Protein AF-A0A962R7F0-F1 (afdb_monomer_lite)

Foldseek 3Di:
DVVLVQLVQCVVDPDNWRKDWLVVVCQFQVNVLPDSQRSLVVVLVVLVVCVVVVHDNQWDAPDSRTIITGPDGNVPDADVVHPVVSVVVRVVGGNPPCPDPLQLLLLLLVLLLCLVVLVLVSSLVSLVVSLVSDPDPLSNVLSVLSNQSSCVSVVNPRPPPDDDDDQDPVLPPLLVVLLVLLVVLQPDDLVCLVVSLSVLSVSLVSCVVNVVLLSLLSSLLSNLVSCVSVVNLVSSLSSLVSSLSSCSVVSVLLSNLSSLLSNLLSCLVCVVPDVPDDLVSSLVSLVSSVSSCVSPVPPLQALSSLLSSLLSCVVVVVLVSSVVSLVVSVVSVVVYPQLQRLLSSLQSVLLSLQSVCCVVPVFDDPVSLVSSLVSLVSSQVSCVVVVHDCPVSVVCNVCSVVRHNPRND

Sequence (409 aa):
MFYLVLGLRLLDDAQDQALIIPAELSRYKHWEAAKLTSIGKVVSRHINKQQCDGLPIIVSSRQKTNGWVLTLDREQIEFLPGLKEARDKLDALMLPVFDVNLDWLNMAVRALILLHQGYTEEAHEMACLGYSRSGSALERDVSKLLIHRAAARATVSPCVDSFDVEVQHDAISPSLAIRLASLQAFSEPYEYAESELTKLKKLHHVLFATSDIAGLGVVFNTMSVLAKRSGTPDEGARFATRAIVYSLISGDLPTLQAAIFNLGHSLTLMSDEVMAYPPEKILDLFEMDRAISSGLGIGNDSAQAEIVAANYSMKLGLISRAWEYLDRAMPILEKSASDFDNGGFFRVRAKVRCKEVLMNSGKLDSVTIKQAKNDMRKAQKCFMAGGHGVSNVQKELSLLENGKAPFLK

Structure (mmCIF, N/CA/C/O backbone):
data_AF-A0A962R7F0-F1
#
_entry.id   AF-A0A962R7F0-F1
#
loop_
_atom_site.group_PDB
_atom_site.id
_atom_site.type_symbol
_atom_site.label_atom_id
_atom_site.label_alt_id
_atom_site.label_comp_id
_atom_site.label_asym_id
_atom_site.label_entity_id
_atom_site.label_seq_id
_atom_site.pdbx_PDB_ins_code
_atom_site.Cartn_x
_atom_site.Cartn_y
_atom_site.Cartn_z
_atom_site.occupancy
_atom_site.B_iso_or_equiv
_atom_site.auth_seq_id
_atom_site.auth_comp_id
_atom_site.auth_asym_id
_atom_site.auth_atom_id
_atom_site.pdbx_PDB_model_num
ATOM 1 N N . MET A 1 1 ? 10.750 19.143 -23.045 1.00 86.19 1 MET A N 1
ATOM 2 C CA . MET A 1 1 ? 9.731 18.488 -22.195 1.00 86.19 1 MET A CA 1
ATOM 3 C C . MET A 1 1 ? 8.657 19.466 -21.730 1.00 86.19 1 MET A C 1
ATOM 5 O O . MET A 1 1 ? 7.530 19.244 -22.111 1.00 86.19 1 MET A O 1
ATOM 9 N N . PHE A 1 2 ? 8.949 20.540 -20.979 1.00 90.50 2 PHE A N 1
ATOM 10 C CA . PHE A 1 2 ? 7.907 21.502 -20.550 1.00 90.50 2 PHE A CA 1
ATOM 11 C C . PHE A 1 2 ? 7.010 21.988 -21.710 1.00 90.50 2 PHE A C 1
ATOM 13 O O . PHE A 1 2 ? 5.802 21.784 -21.671 1.00 90.50 2 PHE A O 1
ATOM 20 N N . TYR A 1 3 ? 7.610 22.500 -22.790 1.00 90.44 3 TYR A N 1
ATOM 21 C CA . TYR A 1 3 ? 6.879 22.902 -24.003 1.00 90.44 3 TYR A CA 1
ATOM 22 C C . TYR A 1 3 ? 6.213 21.745 -24.754 1.00 90.44 3 TYR A C 1
ATOM 24 O O . TYR A 1 3 ? 5.173 21.938 -25.367 1.00 90.44 3 TYR A O 1
ATOM 32 N N . LEU A 1 4 ? 6.793 20.542 -24.681 1.00 89.38 4 LEU A N 1
ATOM 33 C CA . LEU A 1 4 ? 6.215 19.336 -25.280 1.00 89.38 4 LEU A CA 1
ATOM 34 C C . LEU A 1 4 ? 4.881 19.001 -24.602 1.00 89.38 4 LEU A C 1
ATOM 36 O O . LEU A 1 4 ? 3.902 18.735 -25.286 1.00 89.38 4 LEU A O 1
ATOM 40 N N . VAL A 1 5 ? 4.836 19.086 -23.267 1.00 89.44 5 VAL A N 1
ATOM 41 C CA . VAL A 1 5 ? 3.615 18.848 -22.489 1.00 89.44 5 VAL A CA 1
ATOM 42 C C . VAL A 1 5 ? 2.581 19.931 -22.788 1.00 89.44 5 VAL A C 1
ATOM 44 O O . VAL A 1 5 ? 1.434 19.603 -23.060 1.00 89.44 5 VAL A O 1
ATOM 47 N N . LEU A 1 6 ? 2.991 21.207 -22.787 1.00 89.38 6 LEU A N 1
ATOM 48 C CA . LEU A 1 6 ? 2.109 22.334 -23.111 1.00 89.38 6 LEU A CA 1
ATOM 49 C C . LEU A 1 6 ? 1.470 22.179 -24.492 1.00 89.38 6 LEU A C 1
ATOM 51 O O . LEU A 1 6 ? 0.253 22.295 -24.609 1.00 89.38 6 LEU A O 1
ATOM 55 N N . GLY A 1 7 ? 2.272 21.894 -25.520 1.00 89.12 7 GLY A N 1
ATOM 56 C CA . GLY A 1 7 ? 1.761 21.781 -26.882 1.00 89.12 7 GLY A CA 1
ATOM 57 C C . GLY A 1 7 ? 0.810 20.598 -27.043 1.00 89.12 7 GLY A C 1
ATOM 58 O O . GLY A 1 7 ? -0.251 20.749 -27.637 1.00 89.12 7 GLY A O 1
ATOM 59 N N . LEU A 1 8 ? 1.151 19.438 -26.467 1.00 89.38 8 LEU A N 1
ATOM 60 C CA . LEU A 1 8 ? 0.286 18.259 -26.531 1.00 89.38 8 LEU A CA 1
ATOM 61 C C . LEU A 1 8 ? -1.024 18.493 -25.775 1.00 89.38 8 LEU A C 1
ATOM 63 O O . LEU A 1 8 ? -2.085 18.143 -26.280 1.00 89.38 8 LEU A O 1
ATOM 67 N N . ARG A 1 9 ? -0.979 19.176 -24.624 1.00 86.44 9 ARG A N 1
ATOM 68 C CA . ARG A 1 9 ? -2.186 19.527 -23.869 1.00 86.44 9 ARG A CA 1
ATOM 69 C C . ARG A 1 9 ? -3.102 20.469 -24.651 1.00 86.44 9 ARG A C 1
ATOM 71 O O . ARG A 1 9 ? -4.307 20.270 -24.606 1.00 86.44 9 ARG A O 1
ATOM 78 N N . LEU A 1 10 ? -2.557 21.451 -25.377 1.00 86.38 10 LEU A N 1
ATOM 79 C CA . LEU A 1 10 ? -3.366 22.357 -26.203 1.00 86.38 10 LEU A CA 1
ATOM 80 C C . LEU A 1 10 ? -4.060 21.636 -27.367 1.00 86.38 10 LEU A C 1
ATOM 82 O O . LEU A 1 10 ? -5.167 22.016 -27.743 1.00 86.38 10 LEU A O 1
ATOM 86 N N . LEU A 1 11 ? -3.423 20.603 -27.926 1.00 85.88 11 LEU A N 1
ATOM 87 C CA . LEU A 1 11 ? -4.025 19.773 -28.970 1.00 85.88 11 LEU A CA 1
ATOM 88 C C . LEU A 1 11 ? -5.058 18.774 -28.423 1.00 85.88 11 LEU A C 1
ATOM 90 O O . LEU A 1 11 ? -6.023 18.475 -29.120 1.00 85.88 11 LEU A O 1
ATOM 94 N N . ASP A 1 12 ? -4.853 18.257 -27.207 1.00 83.25 12 ASP A N 1
ATOM 95 C CA . ASP A 1 12 ? -5.721 17.247 -26.584 1.00 83.25 12 ASP A CA 1
ATOM 96 C C . ASP A 1 12 ? -6.963 17.841 -25.906 1.00 83.25 12 ASP A C 1
ATOM 98 O O . ASP A 1 12 ? -8.008 17.193 -25.848 1.00 83.25 12 ASP A O 1
ATOM 102 N N . ASP A 1 13 ? -6.858 19.048 -25.349 1.00 75.44 13 ASP A N 1
ATOM 103 C CA . ASP A 1 13 ? -7.966 19.693 -24.650 1.00 75.44 13 ASP A CA 1
ATOM 104 C C . A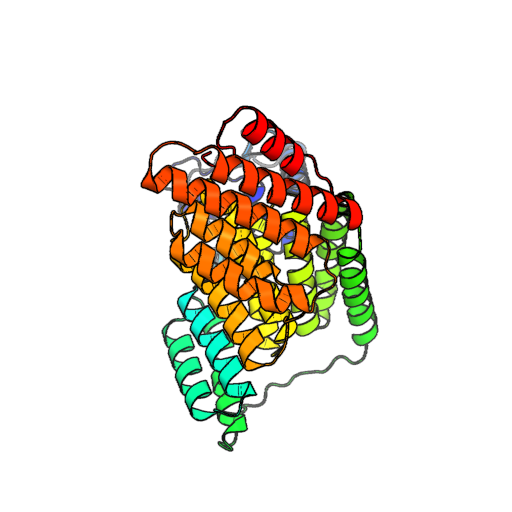SP A 1 13 ? -8.796 20.518 -25.632 1.00 75.44 13 ASP A C 1
ATOM 106 O O . ASP A 1 13 ? -8.245 21.341 -26.355 1.00 75.44 13 ASP A O 1
ATOM 110 N N . ALA A 1 14 ? -10.123 20.345 -25.644 1.00 61.50 14 ALA A N 1
ATOM 111 C CA . ALA A 1 14 ? -11.019 21.048 -26.570 1.00 61.50 14 ALA A CA 1
ATOM 112 C C . ALA A 1 14 ? -11.093 22.566 -26.314 1.00 61.50 14 ALA A C 1
ATOM 114 O O . ALA A 1 14 ? -11.595 23.306 -27.159 1.00 61.50 14 ALA A O 1
ATOM 115 N N . GLN A 1 15 ? -10.540 23.046 -25.198 1.00 64.06 15 GLN A N 1
ATOM 116 C CA . GLN A 1 15 ? -10.462 24.463 -24.851 1.00 64.06 15 GLN A CA 1
ATOM 117 C C . GLN A 1 15 ? -9.187 25.121 -25.400 1.00 64.06 15 GLN A C 1
ATOM 119 O O . GLN A 1 15 ? -8.100 24.557 -25.298 1.00 64.06 15 GLN A O 1
ATOM 124 N N . ASP A 1 16 ? -9.305 26.356 -25.895 1.00 60.59 16 ASP A N 1
ATOM 125 C CA . ASP A 1 16 ? -8.197 27.138 -26.482 1.00 60.59 16 ASP A CA 1
ATOM 126 C C . ASP A 1 16 ? -7.128 27.582 -25.460 1.00 60.59 16 ASP A C 1
ATOM 128 O O . ASP A 1 16 ? -6.167 28.263 -25.802 1.00 60.59 16 ASP A O 1
ATOM 132 N N . GLN A 1 17 ? -7.274 27.211 -24.183 1.00 66.06 17 GLN A N 1
ATOM 133 C CA . GLN A 1 17 ? -6.351 27.572 -23.104 1.00 66.06 17 GLN A CA 1
ATOM 134 C C . GLN A 1 17 ? -6.078 26.387 -22.177 1.00 66.06 17 GLN A C 1
ATOM 136 O O . GLN A 1 17 ? -6.478 26.366 -21.011 1.00 66.06 17 GLN A O 1
ATOM 141 N N . ALA A 1 18 ? -5.361 25.394 -22.699 1.00 77.44 18 ALA A N 1
ATOM 142 C CA . ALA A 1 18 ? -4.886 24.262 -21.915 1.00 77.44 18 ALA A CA 1
ATOM 143 C C . ALA A 1 18 ? -3.921 24.715 -20.802 1.00 77.44 18 ALA A C 1
ATOM 145 O O . ALA A 1 18 ? -2.805 25.177 -21.058 1.00 77.44 18 ALA A O 1
ATOM 146 N N . LEU A 1 19 ? -4.364 24.576 -19.550 1.00 86.31 19 LEU A N 1
ATOM 147 C CA . LEU A 1 19 ? -3.599 24.933 -18.359 1.00 86.31 19 LEU A CA 1
ATOM 148 C C . LEU A 1 19 ? -2.741 23.760 -17.891 1.00 86.31 19 LEU A C 1
ATOM 150 O O . LEU A 1 19 ? -3.268 22.682 -17.638 1.00 86.31 19 LEU A O 1
ATOM 154 N N . ILE A 1 20 ? -1.451 24.015 -17.670 1.00 87.00 20 ILE A N 1
ATOM 155 C CA . ILE A 1 20 ? -0.539 23.067 -17.023 1.00 87.00 20 ILE A CA 1
ATOM 156 C C . ILE A 1 20 ? -0.095 23.585 -15.663 1.00 87.00 20 ILE A C 1
ATOM 158 O O . ILE A 1 20 ? 0.331 24.733 -15.524 1.00 87.00 20 ILE A O 1
ATOM 162 N N . ILE A 1 21 ? -0.134 22.711 -14.658 1.00 88.19 21 ILE A N 1
ATOM 163 C CA . ILE A 1 21 ? 0.304 22.993 -13.283 1.00 88.19 21 ILE A CA 1
ATOM 164 C C . ILE A 1 21 ? 1.534 22.150 -12.895 1.00 88.19 21 ILE A C 1
ATOM 166 O O . ILE A 1 21 ? 1.796 21.116 -13.515 1.00 88.19 21 ILE A O 1
ATOM 170 N N . PRO A 1 22 ? 2.302 22.526 -11.847 1.00 84.88 22 PRO A N 1
ATOM 171 C CA . PRO A 1 22 ? 3.479 21.766 -11.414 1.00 84.88 22 PRO A CA 1
ATOM 172 C C . PRO A 1 22 ? 3.216 20.272 -11.165 1.00 84.88 22 PRO A C 1
ATOM 174 O O . PRO A 1 22 ? 4.088 19.451 -11.436 1.00 84.88 22 PRO A O 1
ATOM 177 N N . ALA A 1 23 ? 2.021 19.920 -10.678 1.00 76.38 23 ALA A N 1
ATOM 178 C CA . ALA A 1 23 ? 1.617 18.539 -10.397 1.00 76.38 23 ALA A CA 1
ATOM 179 C C . ALA A 1 23 ? 1.454 17.668 -11.656 1.00 76.38 23 ALA A C 1
ATOM 181 O O . ALA A 1 23 ? 1.500 16.443 -11.578 1.00 76.38 23 ALA A O 1
ATOM 182 N N . GLU A 1 24 ? 1.258 18.276 -12.825 1.00 80.44 24 GLU A N 1
ATOM 183 C CA . GLU A 1 24 ? 1.260 17.544 -14.091 1.00 80.44 24 GLU A CA 1
ATOM 184 C C . GLU A 1 24 ? 2.690 17.293 -14.562 1.00 80.44 24 GLU A C 1
ATOM 186 O O . GLU A 1 24 ? 3.017 16.194 -15.000 1.00 80.44 24 GLU A O 1
ATOM 191 N N . LEU A 1 25 ? 3.571 18.283 -14.402 1.00 85.50 25 LEU A N 1
ATOM 192 C CA . LEU A 1 25 ? 4.982 18.153 -14.754 1.00 85.50 25 LEU A CA 1
ATOM 193 C C . LEU A 1 25 ? 5.723 17.159 -13.850 1.00 85.50 25 LEU A C 1
ATOM 195 O O . LEU A 1 25 ? 6.617 16.464 -14.322 1.00 85.50 25 LEU A O 1
ATOM 199 N N . SER A 1 26 ? 5.340 17.021 -12.580 1.00 79.69 26 SER A N 1
ATOM 200 C CA . SER A 1 26 ? 5.946 16.023 -11.684 1.00 79.69 26 SER A CA 1
ATOM 201 C C . SER A 1 26 ? 5.722 14.574 -12.135 1.00 79.69 26 SER A C 1
ATOM 203 O O . SER A 1 26 ? 6.396 13.672 -11.645 1.00 79.69 26 SER A O 1
ATOM 205 N N . ARG A 1 27 ? 4.822 14.335 -13.099 1.00 75.38 27 ARG A N 1
ATOM 206 C CA . ARG A 1 27 ? 4.568 13.012 -13.685 1.00 75.38 27 ARG A CA 1
ATOM 207 C C . ARG A 1 27 ? 5.626 12.572 -14.694 1.00 75.38 27 ARG A C 1
ATOM 209 O O . ARG A 1 27 ? 5.487 11.486 -15.234 1.00 75.38 27 ARG A O 1
ATOM 216 N N . TYR A 1 28 ? 6.663 13.361 -14.970 1.00 82.38 28 TYR A N 1
ATOM 217 C CA . TYR A 1 28 ? 7.705 13.007 -15.940 1.00 82.38 28 TYR A CA 1
ATOM 218 C C . TYR A 1 28 ? 9.047 12.727 -15.256 1.00 82.38 28 TYR A C 1
ATOM 220 O O . TYR A 1 28 ? 9.409 13.404 -14.295 1.00 82.38 28 TYR A O 1
ATOM 228 N N . LYS A 1 29 ? 9.824 11.774 -15.793 1.00 76.50 29 LYS A N 1
ATOM 229 C CA . LYS A 1 29 ? 11.126 11.297 -15.274 1.00 76.50 29 LYS A CA 1
ATOM 230 C C . LYS A 1 29 ? 12.081 12.428 -14.882 1.00 76.50 29 LYS A C 1
ATOM 232 O O . LYS A 1 29 ? 12.735 12.358 -13.852 1.00 76.50 29 LYS A O 1
ATOM 237 N N . HIS A 1 30 ? 12.120 13.502 -15.667 1.00 82.12 30 HIS A N 1
ATOM 238 C CA . HIS A 1 30 ? 12.985 14.663 -15.415 1.00 82.12 30 HIS A CA 1
ATOM 239 C C . HIS A 1 30 ? 12.610 15.476 -14.165 1.00 82.12 30 HIS A C 1
ATOM 241 O O . HIS A 1 30 ? 13.443 16.219 -13.652 1.00 82.12 30 HIS A O 1
ATOM 247 N N . TRP A 1 31 ? 11.364 15.384 -13.702 1.00 81.69 31 TRP A N 1
ATOM 248 C CA . TRP A 1 31 ? 10.849 16.132 -12.554 1.00 81.69 31 TRP A CA 1
ATOM 249 C C . TRP A 1 31 ? 10.556 15.243 -11.343 1.00 81.69 31 TRP A C 1
ATOM 251 O O . TRP A 1 31 ? 10.124 15.759 -10.317 1.00 81.69 31 TRP A O 1
ATOM 261 N N . GLU A 1 32 ? 10.804 13.936 -11.441 1.00 72.50 32 GLU A N 1
ATOM 262 C CA . GLU A 1 32 ? 10.435 12.937 -10.433 1.00 72.50 32 GLU A CA 1
ATOM 263 C C . GLU A 1 32 ? 10.921 13.288 -9.017 1.00 72.50 32 GLU A C 1
ATOM 265 O O . GLU A 1 32 ? 10.175 13.176 -8.047 1.00 72.50 32 GLU A O 1
ATOM 270 N N . ALA A 1 33 ? 12.162 13.761 -8.894 1.00 68.88 33 ALA A N 1
ATOM 271 C CA . ALA A 1 33 ? 12.765 14.112 -7.609 1.00 68.88 33 ALA A CA 1
ATOM 272 C C . ALA A 1 33 ? 12.474 15.561 -7.158 1.00 68.88 33 ALA A C 1
ATOM 274 O O . ALA A 1 33 ? 12.927 15.989 -6.092 1.00 68.88 33 ALA A O 1
ATOM 275 N N . ALA A 1 34 ? 11.759 16.356 -7.960 1.00 77.19 34 ALA A N 1
ATOM 276 C CA . ALA A 1 34 ? 11.546 17.773 -7.691 1.00 77.19 34 ALA A CA 1
ATOM 277 C C . ALA A 1 34 ? 10.278 18.014 -6.857 1.00 77.19 34 ALA A C 1
ATOM 279 O O . ALA A 1 34 ? 9.189 17.553 -7.187 1.00 77.19 34 ALA A O 1
ATOM 280 N N . LYS A 1 35 ? 10.388 18.830 -5.798 1.00 75.81 35 LYS A N 1
ATOM 281 C CA . LYS A 1 35 ? 9.206 19.362 -5.095 1.00 75.81 35 LYS A CA 1
ATOM 282 C C . LYS A 1 35 ? 8.369 20.211 -6.060 1.00 75.81 35 LYS A C 1
ATOM 284 O O . LYS A 1 35 ? 8.938 20.965 -6.850 1.00 75.81 35 LYS A O 1
ATOM 289 N N . LEU A 1 36 ? 7.038 20.184 -5.936 1.00 78.19 36 LEU A N 1
ATOM 290 C CA . LEU A 1 36 ? 6.128 20.964 -6.796 1.00 78.19 36 LEU A CA 1
ATOM 291 C C . LEU A 1 36 ? 6.488 22.459 -6.840 1.00 78.19 36 LEU A C 1
ATOM 293 O O . LEU A 1 36 ? 6.514 23.079 -7.902 1.00 78.19 36 LEU A O 1
ATOM 297 N N . THR A 1 37 ? 6.856 23.031 -5.691 1.00 79.12 37 THR A N 1
ATOM 298 C CA . THR A 1 37 ? 7.296 24.430 -5.582 1.00 79.12 37 THR A CA 1
ATOM 299 C C . THR A 1 37 ? 8.611 24.700 -6.318 1.00 79.12 37 THR A C 1
ATOM 301 O O . THR A 1 37 ? 8.806 25.790 -6.859 1.00 79.12 37 THR A O 1
ATOM 304 N N . SER A 1 38 ? 9.512 23.718 -6.374 1.00 86.81 38 SER A N 1
ATOM 305 C CA . SER A 1 38 ? 10.763 23.801 -7.129 1.00 86.81 38 SER A CA 1
ATOM 306 C C . SER A 1 38 ? 10.513 23.743 -8.631 1.00 86.81 38 SER A C 1
ATOM 308 O O . SER A 1 38 ? 11.073 24.569 -9.349 1.00 86.81 38 SER A O 1
ATOM 310 N N . ILE A 1 39 ? 9.636 22.844 -9.097 1.00 87.88 39 ILE A N 1
ATOM 311 C CA . ILE A 1 39 ? 9.215 22.779 -10.508 1.00 87.88 39 ILE A CA 1
ATOM 312 C C . ILE A 1 39 ? 8.680 24.148 -10.941 1.00 87.88 39 ILE A C 1
ATOM 314 O O . ILE A 1 39 ? 9.173 24.724 -11.911 1.00 87.88 39 ILE A O 1
ATOM 318 N N . GLY A 1 40 ? 7.762 24.715 -10.148 1.00 90.06 40 GLY A N 1
ATOM 319 C CA . GLY A 1 40 ? 7.220 26.056 -10.357 1.00 90.06 40 GLY A CA 1
ATOM 320 C C . GLY A 1 40 ? 8.300 27.115 -10.557 1.00 90.06 40 GLY A C 1
ATOM 321 O O . GLY A 1 40 ? 8.305 27.816 -11.565 1.00 90.06 40 GLY A O 1
ATOM 322 N N . LYS A 1 41 ? 9.267 27.190 -9.635 1.00 90.88 41 LYS A N 1
ATOM 323 C CA . LYS A 1 41 ? 10.377 28.155 -9.701 1.00 90.88 41 LYS A CA 1
ATOM 324 C C . LYS A 1 41 ? 11.272 27.959 -10.923 1.00 90.88 41 LYS A C 1
ATOM 326 O O . LYS A 1 41 ? 11.715 28.953 -11.496 1.00 90.88 41 LYS A O 1
ATOM 331 N N . VAL A 1 42 ? 11.578 26.717 -11.301 1.00 92.69 42 VAL A N 1
ATOM 332 C CA . VAL A 1 42 ? 12.433 26.436 -12.466 1.00 92.69 42 VAL A CA 1
ATOM 333 C C . VAL A 1 42 ? 11.747 26.901 -13.747 1.00 92.69 42 VAL A C 1
ATOM 335 O O . VAL A 1 42 ? 12.370 27.612 -14.535 1.00 92.69 42 VAL A O 1
ATOM 338 N N . VAL A 1 43 ? 10.459 26.587 -13.912 1.00 91.69 43 VAL A N 1
ATOM 339 C CA . VAL A 1 43 ? 9.672 27.029 -15.071 1.00 91.69 43 VAL A CA 1
ATOM 340 C C . VAL A 1 43 ? 9.593 28.558 -15.128 1.00 91.69 43 VAL A C 1
ATOM 342 O O . VAL A 1 43 ? 9.912 29.136 -16.164 1.00 91.69 43 VAL A O 1
ATOM 345 N N . SER A 1 44 ? 9.287 29.241 -14.016 1.00 90.44 44 SER A N 1
ATOM 346 C CA . SER A 1 44 ? 9.246 30.714 -13.990 1.00 90.44 44 SER A CA 1
ATOM 347 C C . SER A 1 44 ? 10.573 31.354 -14.379 1.00 90.44 44 SER A C 1
ATOM 349 O O . SER A 1 44 ? 10.594 32.331 -15.120 1.00 90.44 44 SER A O 1
ATOM 351 N N . ARG A 1 45 ? 11.697 30.833 -13.864 1.00 90.94 45 ARG A N 1
ATOM 352 C CA . ARG A 1 45 ? 13.028 31.358 -14.206 1.00 90.94 45 ARG A CA 1
ATOM 353 C C . ARG A 1 45 ? 13.324 31.173 -15.685 1.00 90.94 45 ARG A C 1
ATOM 355 O O . ARG A 1 45 ? 13.914 32.060 -16.286 1.00 90.94 45 ARG A O 1
ATOM 362 N N . HIS A 1 46 ? 12.922 30.039 -16.252 1.00 89.69 46 HIS A N 1
ATOM 363 C CA . HIS A 1 46 ? 13.105 29.767 -17.667 1.00 89.69 46 HIS A CA 1
ATOM 364 C C . HIS A 1 46 ? 12.292 30.732 -18.544 1.00 89.69 46 HIS A C 1
ATOM 366 O O . HIS A 1 46 ? 12.864 31.332 -19.448 1.00 89.69 46 HIS A O 1
ATOM 372 N N . ILE A 1 47 ? 11.012 30.958 -18.223 1.00 89.88 47 ILE A N 1
ATOM 373 C CA . ILE A 1 47 ? 10.151 31.924 -18.932 1.00 89.88 47 ILE A CA 1
ATOM 374 C C . ILE A 1 47 ? 10.723 33.346 -18.821 1.00 89.88 47 ILE A C 1
ATOM 376 O O . ILE A 1 47 ? 10.898 34.022 -19.830 1.00 89.88 47 ILE A O 1
ATOM 380 N N . ASN A 1 48 ? 11.093 33.785 -17.614 1.00 88.81 48 ASN A N 1
ATOM 381 C CA . ASN A 1 48 ? 11.690 35.109 -17.410 1.00 88.81 48 ASN A CA 1
ATOM 382 C C . ASN A 1 48 ? 13.010 35.269 -18.172 1.00 88.81 48 ASN A C 1
ATOM 384 O O . ASN A 1 48 ? 13.294 36.339 -18.694 1.00 88.81 48 ASN A O 1
ATOM 388 N N . LYS A 1 49 ? 13.825 34.210 -18.244 1.00 90.06 49 LYS A N 1
ATOM 389 C CA . LYS A 1 49 ? 15.068 34.237 -19.014 1.00 90.06 49 LYS A CA 1
ATOM 390 C C . LYS A 1 49 ? 14.785 34.448 -20.502 1.00 90.06 49 LYS A C 1
ATOM 392 O O . LYS A 1 49 ? 15.418 35.304 -21.099 1.00 90.06 49 LYS A O 1
ATOM 397 N N . GLN A 1 50 ? 13.804 33.746 -21.075 1.00 86.31 50 GLN A N 1
ATOM 398 C CA . GLN A 1 50 ? 13.411 33.966 -22.472 1.00 86.31 50 GLN A CA 1
ATOM 399 C C . GLN A 1 50 ? 12.969 35.412 -22.732 1.00 86.31 50 GLN A C 1
ATOM 401 O O . GLN A 1 50 ? 13.339 35.980 -23.754 1.00 86.31 50 GLN A O 1
ATOM 406 N N . GLN A 1 51 ? 12.245 36.020 -21.786 1.00 86.00 51 GLN A N 1
ATOM 407 C CA . GLN A 1 51 ? 11.864 37.434 -21.857 1.00 86.00 51 GLN A CA 1
ATOM 408 C C . GLN A 1 51 ? 13.086 38.359 -21.863 1.00 86.00 51 GLN A C 1
ATOM 410 O O . GLN A 1 51 ? 13.165 39.267 -22.685 1.00 86.00 51 GLN A O 1
ATOM 415 N N . CYS A 1 52 ? 14.049 38.126 -20.965 1.00 88.12 52 CYS A N 1
ATOM 416 C CA . CYS A 1 52 ? 15.287 38.906 -20.906 1.00 88.12 52 CYS A CA 1
ATOM 417 C C . CYS A 1 52 ? 16.157 38.732 -22.158 1.00 88.12 52 CYS A C 1
ATOM 419 O O . CYS A 1 52 ? 16.797 39.689 -22.583 1.00 88.12 52 CYS A O 1
ATOM 421 N N . ASP A 1 53 ? 16.149 37.538 -22.750 1.00 89.44 53 ASP A N 1
ATOM 422 C CA . ASP A 1 53 ? 16.900 37.206 -23.963 1.00 89.44 53 ASP A CA 1
ATOM 423 C C . ASP A 1 53 ? 16.206 37.731 -25.246 1.00 89.44 53 ASP A C 1
ATOM 425 O O . ASP A 1 53 ? 16.702 37.513 -26.350 1.00 89.44 53 ASP A O 1
ATOM 429 N N . GLY A 1 54 ? 15.062 38.424 -25.124 1.00 84.94 54 GLY A N 1
ATOM 430 C CA . GLY A 1 54 ? 14.324 39.011 -26.249 1.00 84.94 54 GLY A CA 1
ATOM 431 C C . GLY A 1 54 ? 13.596 37.990 -27.129 1.00 84.94 54 GLY A C 1
ATOM 432 O O . GLY A 1 54 ? 13.227 38.303 -28.260 1.00 84.94 54 GLY A O 1
ATOM 433 N N . LEU A 1 55 ? 13.400 36.765 -26.634 1.00 82.38 55 LEU A N 1
ATOM 434 C CA . LEU A 1 55 ? 12.701 35.714 -27.366 1.00 82.38 55 LEU A CA 1
ATOM 435 C C . LEU A 1 55 ? 11.177 35.929 -27.320 1.00 82.38 55 LEU A C 1
ATOM 437 O O . LEU A 1 55 ? 10.660 36.457 -26.330 1.00 82.38 55 LEU A O 1
ATOM 441 N N . PRO A 1 56 ? 10.432 35.487 -28.353 1.00 79.81 56 PRO A N 1
ATOM 442 C CA . PRO A 1 56 ? 8.976 35.563 -28.361 1.00 79.81 56 PRO A CA 1
ATOM 443 C C . PRO A 1 56 ? 8.367 34.874 -27.135 1.00 79.81 56 PRO A C 1
ATOM 445 O O . PRO A 1 56 ? 8.642 33.705 -26.853 1.00 79.81 56 PRO A O 1
ATOM 448 N N . ILE A 1 57 ? 7.517 35.598 -26.406 1.00 82.25 57 ILE A N 1
ATOM 449 C CA . ILE A 1 57 ? 6.826 35.072 -25.228 1.00 82.25 57 ILE A CA 1
ATOM 450 C C . ILE A 1 57 ? 5.644 34.242 -25.710 1.00 82.25 57 ILE A C 1
ATOM 452 O O . ILE A 1 57 ? 4.582 34.776 -26.008 1.00 82.25 57 ILE A O 1
ATOM 456 N N . ILE A 1 58 ? 5.844 32.930 -25.778 1.00 84.94 58 ILE A N 1
ATOM 457 C CA . ILE A 1 58 ? 4.817 31.976 -26.216 1.00 84.94 58 ILE A CA 1
ATOM 458 C C . ILE A 1 58 ? 4.054 31.334 -25.047 1.00 84.94 58 ILE A C 1
ATOM 460 O O . ILE A 1 58 ? 3.212 30.466 -25.257 1.00 84.94 58 ILE A O 1
ATOM 464 N N . VAL A 1 59 ? 4.355 31.718 -23.802 1.00 88.62 59 VAL A N 1
ATOM 465 C CA . VAL A 1 59 ? 3.722 31.172 -22.592 1.00 88.62 59 VAL A CA 1
ATOM 466 C C . VAL A 1 59 ? 3.241 32.302 -21.693 1.00 88.62 59 VAL A C 1
ATOM 468 O O . VAL A 1 59 ? 4.021 33.164 -21.289 1.00 88.62 59 VAL A O 1
ATOM 471 N N . SER A 1 60 ? 1.966 32.249 -21.315 1.00 86.44 60 SER A N 1
ATOM 472 C CA . SER A 1 60 ? 1.390 33.081 -20.262 1.00 86.44 60 SER A CA 1
ATOM 473 C C . SER A 1 60 ? 1.317 32.302 -18.947 1.00 86.44 60 SER A C 1
ATOM 475 O O . SER A 1 60 ? 1.221 31.072 -18.928 1.00 86.44 60 SER A O 1
ATOM 477 N N . SER A 1 61 ? 1.386 33.013 -17.821 1.00 85.50 61 SER A N 1
ATOM 478 C CA . SER A 1 61 ? 1.277 32.418 -16.486 1.00 85.50 61 SER A CA 1
ATOM 479 C C . SER A 1 61 ? 0.090 33.007 -15.731 1.00 85.50 61 SER A C 1
ATOM 481 O O . SER A 1 61 ? 0.028 34.228 -15.579 1.00 85.50 61 SER A O 1
ATOM 483 N N . ARG A 1 62 ? -0.803 32.166 -15.190 1.00 81.25 62 ARG A N 1
ATOM 484 C CA . ARG A 1 62 ? -1.877 32.619 -14.279 1.00 81.25 62 ARG A CA 1
ATOM 485 C C . ARG A 1 62 ? -1.306 33.105 -12.952 1.00 81.25 62 ARG A C 1
ATOM 487 O O . ARG A 1 62 ? -1.733 34.123 -12.418 1.00 81.25 62 ARG A O 1
ATOM 494 N N . GLN A 1 63 ? -0.333 32.371 -12.423 1.00 83.06 63 GLN A N 1
ATOM 495 C CA . GLN A 1 63 ? 0.490 32.780 -11.294 1.00 83.06 63 GLN A CA 1
ATOM 496 C C . GLN A 1 63 ? 1.951 32.531 -11.648 1.00 83.06 63 GLN A C 1
ATOM 498 O O . GLN A 1 63 ? 2.276 31.583 -12.360 1.00 83.06 63 GLN A O 1
ATOM 503 N N . LYS A 1 64 ? 2.855 33.348 -11.098 1.00 82.50 64 LYS A N 1
ATOM 504 C CA . LYS A 1 64 ? 4.282 33.326 -11.453 1.00 82.50 64 LYS A CA 1
ATOM 505 C C . LYS A 1 64 ? 4.869 31.910 -11.482 1.00 82.50 64 LYS A C 1
ATOM 507 O O . LYS A 1 64 ? 5.556 31.565 -12.437 1.00 82.50 64 LYS A O 1
ATOM 512 N N . THR A 1 65 ? 4.581 31.097 -10.464 1.00 85.50 65 THR A N 1
ATOM 513 C CA . THR A 1 65 ? 5.115 29.733 -10.278 1.00 85.50 65 THR A CA 1
ATOM 514 C C . THR A 1 65 ? 4.072 28.628 -10.435 1.00 85.50 65 THR A C 1
ATOM 516 O O . THR A 1 65 ? 4.350 27.491 -10.055 1.00 85.50 65 THR A O 1
ATOM 519 N N . ASN A 1 66 ? 2.865 28.943 -10.906 1.00 85.31 66 ASN A N 1
ATOM 520 C CA . ASN A 1 66 ? 1.773 27.979 -10.958 1.00 85.31 66 ASN A CA 1
ATOM 521 C C . ASN A 1 66 ? 0.789 28.313 -12.086 1.00 85.31 66 ASN A C 1
ATOM 523 O O . ASN A 1 66 ? 0.266 29.424 -12.149 1.00 85.31 66 ASN A O 1
ATOM 527 N N . GLY A 1 67 ? 0.507 27.333 -12.939 1.00 87.81 67 GLY A N 1
ATOM 528 C CA . GLY A 1 67 ? -0.431 27.492 -14.042 1.00 87.81 67 GLY A CA 1
ATOM 529 C C . GLY A 1 67 ? 0.180 28.236 -15.225 1.00 87.81 67 GLY A C 1
ATOM 530 O O . GLY A 1 67 ? 0.307 29.462 -15.198 1.00 87.81 67 GLY A O 1
ATOM 531 N N . TRP A 1 68 ? 0.509 27.491 -16.275 1.00 92.06 68 TRP A N 1
ATOM 532 C CA . TRP A 1 68 ? 1.067 28.008 -17.522 1.00 92.06 68 TRP A CA 1
ATOM 533 C C . TRP A 1 68 ? 0.213 27.582 -18.705 1.00 92.06 68 TRP A C 1
ATOM 535 O O . TRP A 1 68 ? -0.303 26.465 -18.718 1.00 92.06 68 TRP A O 1
ATOM 545 N N . VAL A 1 69 ? 0.081 28.476 -19.678 1.00 90.75 69 VAL A N 1
ATOM 546 C CA . VAL A 1 69 ? -0.737 28.284 -20.878 1.00 90.75 69 VAL A CA 1
ATOM 547 C C . VAL A 1 69 ? 0.074 28.747 -22.084 1.00 90.75 69 VAL A C 1
ATOM 549 O O . VAL A 1 69 ? 0.716 29.798 -22.023 1.00 90.75 69 VAL A O 1
ATOM 552 N N . LEU A 1 70 ? 0.058 27.975 -23.170 1.00 90.06 70 LEU A N 1
ATOM 553 C CA . LEU A 1 70 ? 0.589 28.427 -24.460 1.00 90.06 70 LEU A CA 1
ATOM 554 C C . LEU A 1 70 ? -0.284 29.560 -25.004 1.00 90.06 70 LEU A C 1
ATOM 556 O O . LEU A 1 70 ? -1.502 29.450 -25.005 1.00 90.06 70 LEU A O 1
ATOM 560 N N . THR A 1 71 ? 0.332 30.643 -25.469 1.00 88.94 71 THR A N 1
ATOM 561 C CA . THR A 1 71 ? -0.382 31.763 -26.112 1.00 88.94 71 THR A CA 1
ATOM 562 C C . THR A 1 71 ? -0.496 31.603 -27.625 1.00 88.94 71 THR A C 1
ATOM 564 O O . THR A 1 71 ? -0.977 32.514 -28.287 1.00 88.94 71 THR A O 1
ATOM 567 N N . LEU A 1 72 ? 0.014 30.496 -28.166 1.00 87.00 72 LEU A N 1
ATOM 568 C CA . LEU A 1 72 ? -0.085 30.152 -29.580 1.00 87.00 72 LEU A CA 1
ATOM 569 C C . LEU A 1 72 ? -1.430 29.487 -29.863 1.00 87.00 72 LEU A C 1
ATOM 571 O O . LEU A 1 72 ? -1.917 28.718 -29.034 1.00 87.00 72 LEU A O 1
ATOM 575 N N . ASP A 1 73 ? -1.967 29.722 -31.055 1.00 86.81 73 ASP A N 1
ATOM 576 C CA . ASP A 1 73 ? -3.132 28.998 -31.557 1.00 86.81 73 ASP A CA 1
ATOM 577 C C . ASP A 1 73 ? -2.743 27.561 -31.936 1.00 86.81 73 ASP A C 1
ATOM 579 O O . ASP A 1 73 ? -1.595 27.286 -32.298 1.00 86.81 73 ASP A O 1
ATOM 583 N N . ARG A 1 74 ? -3.701 26.623 -31.900 1.00 86.31 74 ARG A N 1
ATOM 584 C CA . ARG A 1 74 ? -3.448 25.206 -32.245 1.00 86.31 74 ARG A CA 1
ATOM 585 C C . ARG A 1 74 ? -2.800 25.034 -33.620 1.00 86.31 74 ARG A C 1
ATOM 587 O O . ARG A 1 74 ? -1.927 24.190 -33.782 1.00 86.31 74 ARG A O 1
ATOM 594 N N . GLU A 1 75 ? -3.213 25.852 -34.583 1.00 88.00 75 GLU A N 1
ATOM 595 C CA . GLU A 1 75 ? -2.728 25.845 -35.969 1.00 88.00 75 GLU A CA 1
ATOM 596 C C . GLU A 1 75 ? -1.257 26.271 -36.088 1.00 88.00 75 GLU A C 1
ATOM 598 O O . GLU A 1 75 ? -0.597 25.959 -37.075 1.00 88.00 75 GLU A O 1
ATOM 603 N N . GLN A 1 76 ? -0.728 26.958 -35.072 1.00 88.38 76 GLN A N 1
ATOM 604 C CA . GLN A 1 76 ? 0.658 27.421 -35.014 1.00 88.38 76 GLN A CA 1
ATOM 605 C C . GLN A 1 76 ? 1.594 26.399 -34.352 1.00 88.38 76 GLN A C 1
ATOM 607 O O . GLN A 1 76 ? 2.800 26.640 -34.265 1.00 88.38 76 GLN A O 1
ATOM 612 N N . ILE A 1 77 ? 1.064 25.279 -33.846 1.00 88.00 77 ILE A N 1
ATOM 613 C CA . ILE A 1 77 ? 1.855 24.250 -33.172 1.00 88.00 77 ILE A CA 1
ATOM 614 C C . ILE A 1 77 ? 2.259 23.170 -34.166 1.00 88.00 77 ILE A C 1
ATOM 616 O O . ILE A 1 77 ? 1.446 22.364 -34.612 1.00 88.00 77 ILE A O 1
ATOM 620 N N . GLU A 1 78 ? 3.561 23.091 -34.411 1.00 90.88 78 GLU A N 1
ATOM 621 C CA . GLU A 1 78 ? 4.180 22.004 -35.155 1.00 90.88 78 GLU A CA 1
ATOM 622 C C . GLU A 1 78 ? 5.150 21.229 -34.254 1.00 90.88 78 GLU A C 1
ATOM 624 O O . GLU A 1 78 ? 5.981 21.804 -33.546 1.00 90.88 78 GLU A O 1
ATOM 629 N N . PHE A 1 79 ? 5.047 19.898 -34.278 1.00 89.81 79 PHE A N 1
ATOM 630 C CA . PHE A 1 79 ? 5.984 19.012 -33.595 1.00 89.81 79 PHE A CA 1
ATOM 631 C C . PHE A 1 79 ? 6.987 18.449 -34.589 1.00 89.81 79 PHE A C 1
ATOM 633 O O . PHE A 1 79 ? 6.598 17.794 -35.549 1.00 89.81 79 PHE A O 1
ATOM 640 N N . LEU A 1 80 ? 8.275 18.631 -34.302 1.00 88.25 80 LEU A N 1
ATOM 641 C CA . LEU A 1 80 ? 9.365 18.029 -35.066 1.00 88.25 80 LEU A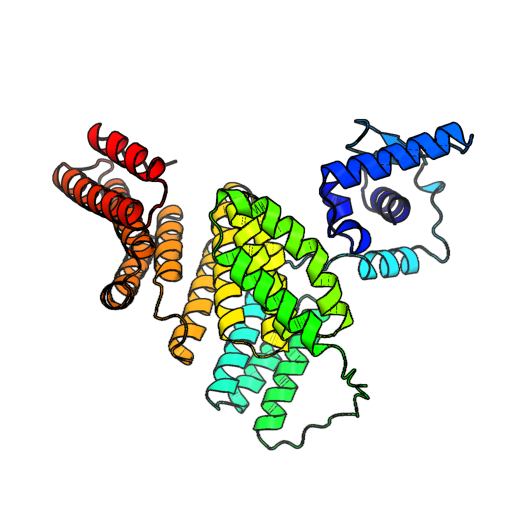 CA 1
ATOM 642 C C . LEU A 1 80 ? 9.988 16.880 -34.248 1.00 88.25 80 LEU A C 1
ATOM 644 O O . LEU A 1 80 ? 10.379 17.109 -33.095 1.00 88.25 80 LEU A O 1
ATOM 648 N N . PRO A 1 81 ? 10.091 15.647 -34.790 1.00 84.88 81 PRO A N 1
ATOM 649 C CA . PRO A 1 81 ? 9.870 15.262 -36.195 1.00 84.88 81 PRO A CA 1
ATOM 650 C C . PRO A 1 81 ? 8.404 14.988 -36.584 1.00 84.88 81 PRO A C 1
ATOM 652 O O . PRO A 1 81 ? 8.115 14.841 -37.766 1.00 84.88 81 PRO A O 1
ATOM 655 N N . GLY A 1 82 ? 7.493 14.917 -35.618 1.00 93.12 82 GLY A N 1
ATOM 656 C CA . GLY A 1 82 ? 6.071 14.700 -35.857 1.00 93.12 82 GLY A CA 1
ATOM 657 C C . GLY A 1 82 ? 5.293 14.600 -34.548 1.00 93.12 82 GLY A C 1
ATOM 658 O O . GLY A 1 82 ? 5.872 14.466 -33.465 1.00 93.12 82 GLY A O 1
ATOM 659 N N . LEU A 1 83 ? 3.960 14.670 -34.634 1.00 90.00 83 LEU A N 1
ATOM 660 C CA . LEU A 1 83 ? 3.075 14.561 -33.466 1.00 90.00 83 LEU A CA 1
ATOM 661 C C . LEU A 1 83 ? 3.171 13.181 -32.800 1.00 90.00 83 LEU A C 1
ATOM 663 O O . LEU A 1 83 ? 3.137 13.083 -31.575 1.00 90.00 83 LEU A O 1
ATOM 667 N N . LYS A 1 84 ? 3.297 12.117 -33.599 1.00 89.00 84 LYS A N 1
ATOM 668 C CA . LYS A 1 84 ? 3.399 10.748 -33.091 1.00 89.00 84 LYS A CA 1
ATOM 669 C C . LYS A 1 84 ? 4.673 10.572 -32.268 1.00 89.00 84 LYS A C 1
ATOM 671 O O . LYS A 1 84 ? 4.604 10.164 -31.120 1.00 89.00 84 LYS A O 1
ATOM 676 N N . GLU A 1 85 ? 5.816 10.974 -32.808 1.00 86.81 85 GLU A N 1
ATOM 677 C CA . GLU A 1 85 ? 7.113 10.874 -32.140 1.00 86.81 85 GLU A CA 1
ATOM 678 C C . GLU A 1 85 ? 7.185 11.776 -30.906 1.00 86.81 85 GLU A C 1
ATOM 680 O O . GLU A 1 85 ? 7.820 11.431 -29.910 1.00 86.81 85 GLU A O 1
ATOM 685 N N . ALA A 1 86 ? 6.521 12.934 -30.948 1.00 86.44 86 ALA A N 1
ATOM 686 C CA . ALA A 1 86 ? 6.348 13.798 -29.789 1.00 86.44 86 ALA A CA 1
ATOM 687 C C . ALA A 1 86 ? 5.582 13.092 -28.660 1.00 86.44 86 ALA A C 1
ATOM 689 O O . ALA A 1 86 ? 6.019 13.172 -27.509 1.00 86.44 86 ALA A O 1
ATOM 690 N N . ARG A 1 87 ? 4.494 12.377 -28.983 1.00 85.31 87 ARG A N 1
ATOM 691 C CA . ARG A 1 87 ? 3.748 11.548 -28.023 1.00 85.31 87 ARG A CA 1
ATOM 692 C C . ARG A 1 87 ? 4.583 10.379 -27.524 1.00 85.31 87 ARG A C 1
ATOM 694 O O . ARG A 1 87 ? 4.789 10.294 -26.324 1.00 85.31 87 ARG A O 1
ATOM 701 N N . ASP A 1 88 ? 5.176 9.587 -28.414 1.00 77.94 88 ASP A N 1
ATOM 702 C CA . ASP A 1 88 ? 6.018 8.439 -28.048 1.00 77.94 88 ASP A CA 1
ATOM 703 C C . ASP A 1 88 ? 7.165 8.866 -27.115 1.00 77.94 88 ASP A C 1
ATOM 705 O O . ASP A 1 88 ? 7.467 8.217 -26.111 1.00 77.94 88 ASP A O 1
ATOM 709 N N . LYS A 1 89 ? 7.788 10.018 -27.399 1.00 83.56 89 LYS A N 1
ATOM 710 C CA . LYS A 1 89 ? 8.827 10.603 -26.547 1.00 83.56 89 LYS A CA 1
ATOM 711 C C . LYS A 1 89 ? 8.274 11.096 -25.217 1.00 83.56 89 LYS A C 1
ATOM 713 O O . LYS A 1 89 ? 8.950 10.948 -24.199 1.00 83.56 89 LYS A O 1
ATOM 718 N N . LEU A 1 90 ? 7.101 11.729 -25.209 1.00 83.00 90 LEU A N 1
ATOM 719 C CA . LEU A 1 90 ? 6.472 12.178 -23.973 1.00 83.00 90 LEU A CA 1
ATOM 720 C C . LEU A 1 90 ? 6.090 10.979 -23.095 1.00 83.00 90 LEU A C 1
ATOM 722 O O . LEU A 1 90 ? 6.417 10.994 -21.912 1.00 83.00 90 LEU A O 1
ATOM 726 N N . ASP A 1 91 ? 5.518 9.929 -23.677 1.00 73.38 91 ASP A N 1
ATOM 727 C CA . ASP A 1 91 ? 5.135 8.681 -23.013 1.00 73.38 91 ASP A CA 1
ATOM 728 C C . ASP A 1 91 ? 6.360 7.942 -22.462 1.00 73.38 91 ASP A C 1
ATOM 730 O O . ASP A 1 91 ? 6.373 7.523 -21.305 1.00 73.38 91 ASP A O 1
ATOM 734 N N . ALA A 1 92 ? 7.458 7.879 -23.222 1.00 71.88 92 ALA A N 1
ATOM 735 C CA . ALA A 1 92 ? 8.728 7.330 -22.741 1.00 71.88 92 ALA A CA 1
ATOM 736 C C . ALA A 1 92 ? 9.326 8.133 -21.567 1.00 71.88 92 ALA A C 1
ATOM 738 O O . ALA A 1 92 ? 10.096 7.595 -20.758 1.00 71.88 92 ALA A O 1
ATOM 739 N N . LEU A 1 93 ? 8.999 9.427 -21.478 1.00 77.56 93 LEU A N 1
ATOM 740 C CA . LEU A 1 93 ? 9.397 10.321 -20.393 1.00 77.56 93 LEU A CA 1
ATOM 741 C C . LEU A 1 93 ? 8.386 10.364 -19.251 1.00 77.56 93 LEU A C 1
ATOM 743 O O . LEU A 1 93 ? 8.758 10.822 -18.168 1.00 77.56 93 LEU A O 1
ATOM 747 N N . MET A 1 94 ? 7.147 9.919 -19.453 1.00 68.50 94 MET A N 1
ATOM 748 C CA . MET A 1 94 ? 6.186 9.790 -18.375 1.00 68.50 94 MET A CA 1
ATOM 749 C C . MET A 1 94 ? 6.715 8.771 -17.377 1.00 68.50 94 MET A C 1
ATOM 751 O O . MET A 1 94 ? 7.192 7.684 -17.705 1.00 68.50 94 MET A O 1
ATOM 755 N N . LEU A 1 95 ? 6.637 9.148 -16.111 1.00 61.69 95 LEU A N 1
ATOM 756 C CA . LEU A 1 95 ? 6.562 8.160 -15.062 1.00 61.69 95 LEU A CA 1
ATOM 757 C C . LEU A 1 95 ? 5.301 7.351 -15.352 1.00 61.69 95 LEU A C 1
ATOM 759 O O . LEU A 1 95 ? 4.257 7.972 -15.575 1.00 61.69 95 LEU A O 1
ATOM 763 N N . PRO A 1 96 ? 5.369 6.012 -15.355 1.00 53.53 96 PRO A N 1
ATOM 764 C CA . PRO A 1 96 ? 4.174 5.218 -15.544 1.00 53.53 96 PRO A CA 1
ATOM 765 C C . PRO A 1 96 ? 3.152 5.685 -14.505 1.00 53.53 96 PRO A C 1
ATOM 767 O O . PRO A 1 96 ? 3.408 5.652 -13.294 1.00 53.53 96 PRO A O 1
ATOM 770 N N . VAL A 1 97 ? 2.037 6.241 -14.984 1.00 52.78 97 VAL A N 1
ATOM 771 C CA . VAL A 1 97 ? 0.881 6.491 -14.134 1.00 52.78 97 VAL A CA 1
ATOM 772 C C . VAL A 1 97 ? 0.301 5.114 -13.933 1.00 52.78 97 VAL A C 1
ATOM 774 O O . VAL A 1 97 ? -0.373 4.579 -14.806 1.00 52.78 97 VAL A O 1
ATOM 777 N N . PHE A 1 98 ? 0.685 4.499 -12.826 1.00 56.84 98 PHE A N 1
ATOM 778 C CA . PHE A 1 98 ? 0.171 3.197 -12.487 1.00 56.84 98 PHE A CA 1
ATOM 779 C C . PHE A 1 98 ? -1.253 3.363 -11.978 1.00 56.84 98 PHE A C 1
ATOM 781 O O . PHE A 1 98 ? -1.470 3.547 -10.780 1.00 56.84 98 PHE A O 1
ATOM 788 N N . ASP A 1 99 ? -2.209 3.341 -12.900 1.00 66.75 99 ASP A N 1
ATOM 789 C CA . ASP A 1 99 ? -3.551 2.933 -12.535 1.00 66.75 99 ASP A CA 1
ATOM 790 C C . ASP A 1 99 ? -3.481 1.434 -12.248 1.00 66.75 99 ASP A C 1
ATOM 792 O O . ASP A 1 99 ? -3.121 0.642 -13.122 1.00 66.75 99 ASP A O 1
ATOM 796 N N . VAL A 1 100 ? -3.663 1.055 -10.986 1.00 72.31 100 VAL A N 1
ATOM 797 C CA . VAL A 1 100 ? -3.488 -0.340 -10.592 1.00 72.31 100 VAL A CA 1
ATOM 798 C C . VAL A 1 100 ? -4.668 -1.121 -11.145 1.00 72.31 100 VAL A C 1
ATOM 800 O O . VAL A 1 100 ? -5.778 -1.043 -10.620 1.00 72.31 100 VAL A O 1
ATOM 803 N N . ASN A 1 101 ? -4.422 -1.936 -12.165 1.00 87.62 101 ASN A N 1
ATOM 804 C CA . ASN A 1 101 ? -5.368 -2.959 -12.571 1.00 87.62 101 ASN A CA 1
ATOM 805 C C . ASN A 1 101 ? -5.410 -4.051 -11.491 1.00 87.62 101 ASN A C 1
ATOM 807 O O . ASN A 1 101 ? -4.603 -4.982 -11.479 1.00 87.62 101 ASN A O 1
ATOM 811 N N . LEU A 1 102 ? -6.333 -3.901 -10.538 1.00 88.75 102 LEU A N 1
ATOM 812 C CA . LEU A 1 102 ? -6.438 -4.774 -9.365 1.00 88.75 102 LEU A CA 1
ATOM 813 C C . LEU A 1 102 ? -6.769 -6.225 -9.733 1.00 88.75 102 LEU A C 1
ATOM 815 O O . LEU A 1 102 ? -6.351 -7.142 -9.026 1.00 88.75 102 LEU A O 1
ATOM 819 N N . ASP A 1 103 ? -7.459 -6.444 -10.854 1.00 90.69 103 ASP A N 1
ATOM 820 C CA . ASP A 1 103 ? -7.759 -7.790 -11.346 1.00 90.69 103 ASP A CA 1
ATOM 821 C C . ASP A 1 103 ? -6.491 -8.474 -11.870 1.00 90.69 103 ASP A C 1
ATOM 823 O O . ASP A 1 103 ? -6.200 -9.609 -11.486 1.00 90.69 103 ASP A O 1
ATOM 827 N N . TRP A 1 104 ? -5.693 -7.766 -12.681 1.00 93.62 104 TRP A N 1
ATOM 828 C CA . TRP A 1 104 ? -4.372 -8.242 -13.105 1.00 93.62 104 TRP A CA 1
ATOM 829 C C . TRP A 1 104 ? -3.460 -8.505 -11.903 1.00 93.62 104 TRP A C 1
ATOM 831 O O . TRP A 1 104 ? -2.834 -9.563 -11.827 1.00 93.62 104 TRP A O 1
ATOM 841 N N . LEU A 1 105 ? -3.414 -7.575 -10.943 1.00 94.25 105 LEU A N 1
ATOM 842 C CA . LEU A 1 105 ? -2.562 -7.691 -9.763 1.00 94.25 105 LEU A CA 1
ATOM 843 C C . LEU A 1 105 ? -2.900 -8.945 -8.950 1.00 94.25 105 LEU A C 1
ATOM 845 O O . LEU A 1 105 ? -2.002 -9.706 -8.595 1.00 94.25 105 LEU A O 1
ATOM 849 N N . ASN A 1 106 ? -4.187 -9.198 -8.705 1.00 93.94 106 ASN A N 1
ATOM 850 C CA . ASN A 1 106 ? -4.643 -10.393 -7.998 1.00 93.94 106 ASN A CA 1
ATOM 851 C C . ASN A 1 106 ? -4.190 -11.677 -8.710 1.00 93.94 106 ASN A C 1
ATOM 853 O O . ASN A 1 106 ? -3.681 -12.595 -8.067 1.00 93.94 106 ASN A O 1
ATOM 857 N N . MET A 1 107 ? -4.302 -11.730 -10.042 1.00 95.06 107 MET A N 1
ATOM 858 C CA . MET A 1 107 ? -3.817 -12.869 -10.830 1.00 95.06 107 MET A CA 1
ATOM 859 C C . MET A 1 107 ? -2.295 -13.028 -10.723 1.00 95.06 107 MET A C 1
ATOM 861 O O . MET A 1 107 ? -1.813 -14.125 -10.449 1.00 95.06 107 MET A O 1
ATOM 865 N N . ALA A 1 108 ? -1.529 -11.944 -10.864 1.00 94.75 108 ALA A N 1
ATOM 866 C CA . ALA A 1 108 ? -0.069 -11.977 -10.770 1.00 94.75 108 ALA A CA 1
ATOM 867 C C . ALA A 1 108 ? 0.420 -12.441 -9.384 1.00 94.75 108 ALA A C 1
ATOM 869 O O . ALA A 1 108 ? 1.313 -13.284 -9.287 1.00 94.75 108 ALA A O 1
ATOM 870 N N . VAL A 1 109 ? -0.201 -11.940 -8.311 1.00 94.62 109 VAL A N 1
ATOM 871 C CA . VAL A 1 109 ? 0.099 -12.336 -6.926 1.00 94.62 109 VAL A CA 1
ATOM 872 C C . VAL A 1 109 ? -0.229 -13.809 -6.700 1.00 94.62 109 VAL A C 1
ATOM 874 O O . VAL A 1 109 ? 0.617 -14.552 -6.202 1.00 94.62 109 VAL A O 1
ATOM 877 N N . ARG A 1 110 ? -1.421 -14.264 -7.109 1.00 94.81 110 ARG A N 1
ATOM 878 C CA . ARG A 1 110 ? -1.819 -15.676 -6.989 1.00 94.81 110 ARG A CA 1
ATOM 879 C C . ARG A 1 110 ? -0.882 -16.600 -7.754 1.00 94.81 110 ARG A C 1
ATOM 881 O O . ARG A 1 110 ? -0.464 -17.611 -7.200 1.00 94.81 110 ARG A O 1
ATOM 888 N N . ALA A 1 111 ? -0.512 -16.239 -8.983 1.00 95.06 111 ALA A N 1
ATOM 889 C CA . ALA A 1 111 ? 0.450 -16.999 -9.773 1.00 95.06 111 ALA A CA 1
ATOM 890 C C . ALA A 1 111 ? 1.793 -17.132 -9.040 1.00 95.06 111 ALA A C 1
ATOM 892 O O . ALA A 1 111 ? 2.358 -18.221 -8.970 1.00 95.06 111 ALA A O 1
ATOM 893 N N . LEU A 1 112 ? 2.288 -16.046 -8.435 1.00 93.94 112 LEU A N 1
ATOM 894 C CA . LEU A 1 112 ? 3.546 -16.068 -7.692 1.00 93.94 112 LEU A CA 1
ATOM 895 C C . LEU A 1 112 ? 3.466 -16.904 -6.402 1.00 93.94 112 LEU A C 1
ATOM 897 O O . LEU A 1 112 ? 4.430 -17.605 -6.090 1.00 93.94 112 LEU A O 1
ATOM 901 N N . ILE A 1 113 ? 2.342 -16.862 -5.675 1.00 92.94 113 ILE A N 1
ATOM 902 C CA . ILE A 1 113 ? 2.096 -17.718 -4.498 1.00 92.94 113 ILE A CA 1
ATOM 903 C C . ILE A 1 113 ? 2.097 -19.195 -4.913 1.00 92.94 113 ILE A C 1
ATOM 905 O O . ILE A 1 113 ? 2.850 -19.983 -4.343 1.00 92.94 113 ILE A O 1
ATOM 909 N N . LEU A 1 114 ? 1.314 -19.556 -5.936 1.00 93.75 114 LEU A N 1
ATOM 910 C CA . LEU A 1 114 ? 1.232 -20.924 -6.464 1.00 93.75 114 LEU A CA 1
ATOM 911 C C . LEU A 1 114 ? 2.611 -21.434 -6.898 1.00 93.75 114 LEU A C 1
ATOM 913 O O . LEU A 1 114 ? 3.017 -22.535 -6.527 1.00 93.75 114 LEU A O 1
ATOM 917 N N . LEU A 1 115 ? 3.381 -20.587 -7.590 1.00 91.25 115 LEU A N 1
ATOM 918 C CA . LEU A 1 115 ? 4.742 -20.904 -8.008 1.00 91.25 115 LEU A CA 1
ATOM 919 C C . LEU A 1 115 ? 5.640 -21.248 -6.812 1.00 91.25 115 LEU A C 1
ATOM 921 O O . LEU A 1 115 ? 6.425 -22.193 -6.888 1.00 91.25 115 LEU A O 1
ATOM 925 N N . HIS A 1 116 ? 5.540 -20.492 -5.715 1.00 89.62 116 HIS A N 1
ATOM 926 C CA . HIS A 1 116 ? 6.312 -20.734 -4.492 1.00 89.62 116 HIS A CA 1
ATOM 927 C C . HIS A 1 116 ? 5.883 -21.994 -3.748 1.00 89.62 116 HIS A C 1
ATOM 929 O O . HIS A 1 116 ? 6.729 -22.657 -3.155 1.00 89.62 116 HIS A O 1
ATOM 935 N N . GLN A 1 117 ? 4.604 -22.344 -3.820 1.00 90.81 117 GLN A N 1
ATOM 936 C CA . GLN A 1 117 ? 4.062 -23.568 -3.235 1.00 90.81 117 GLN A CA 1
ATOM 937 C C . GLN A 1 117 ? 4.333 -24.820 -4.087 1.00 90.81 117 GLN A C 1
ATOM 939 O O . GLN A 1 117 ? 4.065 -25.929 -3.638 1.00 90.81 117 GLN A O 1
ATOM 944 N N . GLY A 1 118 ? 4.889 -24.658 -5.293 1.00 90.25 118 GLY A N 1
ATOM 945 C CA . GLY A 1 118 ? 5.216 -25.760 -6.202 1.00 90.25 118 GLY A CA 1
ATOM 946 C C . GLY A 1 118 ? 4.090 -26.151 -7.165 1.00 90.25 118 GLY A C 1
ATOM 947 O O . GLY A 1 118 ? 4.284 -27.059 -7.970 1.00 90.25 118 GLY A O 1
ATOM 948 N N . TYR A 1 119 ? 2.956 -25.446 -7.149 1.00 93.50 119 TYR A N 1
ATOM 949 C CA . TYR A 1 119 ? 1.820 -25.641 -8.061 1.00 93.50 119 TYR A CA 1
ATOM 950 C C . TYR A 1 119 ? 2.093 -24.966 -9.413 1.00 93.50 119 TYR A C 1
ATOM 952 O O . TYR A 1 119 ? 1.591 -23.881 -9.711 1.00 93.50 119 TYR A O 1
ATOM 960 N N . THR A 1 120 ? 3.023 -25.535 -10.186 1.00 91.00 120 THR A N 1
ATOM 961 C CA . THR A 1 120 ? 3.581 -24.876 -11.383 1.00 91.00 120 THR A CA 1
ATOM 962 C C . THR A 1 120 ? 2.598 -24.755 -12.549 1.00 91.00 120 THR A C 1
ATOM 964 O O . THR A 1 120 ? 2.626 -23.734 -13.236 1.00 91.00 120 THR A O 1
ATOM 967 N N . GLU A 1 121 ? 1.712 -25.733 -12.754 1.00 92.12 121 GLU A N 1
ATOM 968 C CA . GLU A 1 121 ? 0.703 -25.701 -13.823 1.00 92.12 121 GLU A CA 1
ATOM 969 C C . GLU A 1 121 ? -0.359 -24.637 -13.527 1.00 92.12 121 GLU A C 1
ATOM 971 O O . GLU A 1 121 ? -0.616 -23.756 -14.347 1.00 92.12 121 GLU A O 1
ATOM 976 N N . GLU A 1 122 ? -0.880 -24.621 -12.303 1.00 95.69 122 GLU A N 1
ATOM 977 C CA . GLU A 1 122 ? -1.856 -23.635 -11.845 1.00 95.69 122 GLU A CA 1
ATOM 978 C C . GLU A 1 122 ? -1.253 -22.224 -11.814 1.00 95.69 122 GLU A C 1
ATOM 980 O O . GLU A 1 122 ? -1.917 -21.241 -12.154 1.00 95.69 122 GLU A O 1
ATOM 985 N N . ALA A 1 123 ? 0.029 -22.101 -11.445 1.00 93.44 123 ALA A N 1
ATOM 986 C CA . ALA A 1 123 ? 0.757 -20.839 -11.530 1.00 93.44 123 ALA A CA 1
ATOM 987 C C . ALA A 1 123 ? 0.864 -20.342 -12.978 1.00 93.44 123 ALA A C 1
ATOM 989 O O . ALA A 1 123 ? 0.684 -19.147 -13.226 1.00 93.44 123 ALA A O 1
ATOM 990 N N . HIS A 1 124 ? 1.138 -21.242 -13.928 1.00 92.81 124 HIS A N 1
ATOM 991 C CA . HIS A 1 124 ? 1.200 -20.920 -15.351 1.00 92.81 124 HIS A CA 1
ATOM 992 C C . HIS A 1 124 ? -0.164 -20.450 -15.870 1.00 92.81 124 HIS A C 1
ATOM 994 O O . HIS A 1 124 ? -0.253 -19.373 -16.463 1.00 92.81 124 HIS A O 1
ATOM 1000 N N . GLU A 1 125 ? -1.237 -21.196 -15.594 1.00 95.69 125 GLU A N 1
ATOM 1001 C CA . GLU A 1 125 ? -2.605 -20.817 -15.970 1.00 95.69 125 GLU A CA 1
ATOM 1002 C C . GLU A 1 125 ? -2.989 -19.445 -15.410 1.00 95.69 125 GLU A C 1
ATOM 1004 O O . GLU A 1 125 ? -3.461 -18.572 -16.144 1.00 95.69 125 GLU A O 1
ATOM 1009 N N . MET A 1 126 ? -2.721 -19.213 -14.123 1.00 96.25 126 MET A N 1
ATOM 1010 C CA . MET A 1 126 ? -3.010 -17.939 -13.473 1.00 96.25 126 MET A CA 1
ATOM 1011 C C . MET A 1 126 ? -2.189 -16.786 -14.075 1.00 96.25 126 MET A C 1
ATOM 1013 O O . MET A 1 126 ? -2.712 -15.684 -14.260 1.00 96.25 126 MET A O 1
ATOM 1017 N N . ALA A 1 127 ? -0.926 -17.025 -14.439 1.00 91.81 127 ALA A N 1
ATOM 1018 C CA . ALA A 1 127 ? -0.087 -16.031 -15.106 1.00 91.81 127 ALA A CA 1
ATOM 1019 C C . ALA A 1 127 ? -0.575 -15.716 -16.535 1.00 91.81 127 ALA A C 1
ATOM 1021 O O . ALA A 1 127 ? -0.574 -14.546 -16.932 1.00 91.81 127 ALA A O 1
ATOM 1022 N N . CYS A 1 128 ? -1.059 -16.715 -17.284 1.00 92.75 128 CYS A N 1
ATOM 1023 C CA . CYS A 1 128 ? -1.710 -16.533 -18.588 1.00 92.75 128 CYS A CA 1
ATOM 1024 C C . CYS A 1 128 ? -3.018 -15.738 -18.481 1.00 92.75 128 CYS A C 1
ATOM 1026 O O . CYS A 1 128 ? -3.264 -14.840 -19.291 1.00 92.75 128 CYS A O 1
ATOM 1028 N N . LEU A 1 129 ? -3.836 -16.011 -17.460 1.00 95.56 129 LEU A N 1
ATOM 1029 C CA . LEU A 1 129 ? -5.017 -15.198 -17.164 1.00 95.56 129 LEU A CA 1
ATOM 1030 C C . LEU A 1 129 ? -4.612 -13.751 -16.875 1.00 95.56 129 LEU A C 1
ATOM 1032 O O . LEU A 1 129 ? -5.174 -12.840 -17.485 1.00 95.56 129 LEU A O 1
ATOM 1036 N N . GLY A 1 130 ? -3.583 -13.543 -16.047 1.00 92.69 130 GLY A N 1
ATOM 1037 C CA . GLY A 1 130 ? -2.995 -12.225 -15.807 1.00 92.69 130 GLY A CA 1
ATOM 1038 C C . GLY A 1 130 ? -2.616 -11.525 -17.113 1.00 92.69 130 GLY A C 1
ATOM 1039 O O . GLY A 1 130 ? -3.074 -10.415 -17.361 1.00 92.69 130 GLY A O 1
ATOM 1040 N N . TYR A 1 131 ? -1.886 -12.204 -18.002 1.00 90.44 131 TYR A N 1
ATOM 1041 C CA . TYR A 1 131 ? -1.496 -11.663 -19.309 1.00 90.44 131 TYR A CA 1
ATOM 1042 C C . TYR A 1 131 ? -2.699 -11.193 -20.144 1.00 90.44 131 TYR A C 1
ATOM 1044 O O . TYR A 1 131 ? -2.673 -10.110 -20.728 1.00 90.44 131 TYR A O 1
ATOM 1052 N N . SER A 1 132 ? -3.780 -11.981 -20.171 1.00 91.19 132 SER A N 1
ATOM 1053 C CA . SER A 1 132 ? -5.012 -11.634 -20.898 1.00 91.19 132 SER A CA 1
ATOM 1054 C C . SER A 1 132 ? -5.751 -10.423 -20.316 1.00 91.19 132 SER A C 1
ATOM 1056 O O . SER A 1 132 ? -6.528 -9.773 -21.015 1.00 91.19 132 SER A O 1
ATOM 1058 N N . ARG A 1 133 ? -5.516 -10.119 -19.034 1.00 91.12 133 ARG A N 1
ATOM 1059 C CA . ARG A 1 133 ? -6.132 -9.007 -18.301 1.00 91.12 133 ARG A CA 1
ATOM 1060 C C . ARG A 1 133 ? -5.230 -7.788 -18.180 1.00 91.12 133 ARG A C 1
ATOM 1062 O O . ARG A 1 133 ? -5.683 -6.787 -17.638 1.00 91.12 133 ARG A O 1
ATOM 1069 N N . SER A 1 134 ? -3.997 -7.848 -18.674 1.00 85.50 134 SER A N 1
ATOM 1070 C CA . SER A 1 134 ? -3.064 -6.727 -18.628 1.00 85.50 134 SER A CA 1
ATOM 1071 C C . SER A 1 134 ? -3.590 -5.522 -19.417 1.00 85.50 134 SER A C 1
ATOM 1073 O O . SER A 1 134 ? -3.828 -5.598 -20.624 1.00 85.50 134 SER A O 1
ATOM 1075 N N . GLY A 1 135 ? -3.708 -4.386 -18.73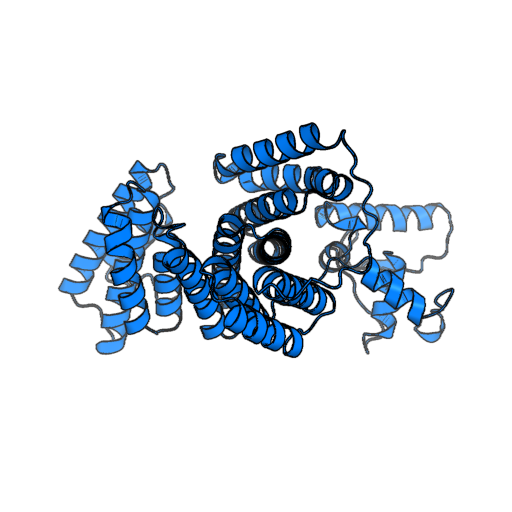9 1.00 81.00 135 GLY A N 1
ATOM 1076 C CA . GLY A 1 135 ? -4.062 -3.088 -19.308 1.00 81.00 135 GLY A CA 1
ATOM 1077 C C . GLY A 1 135 ? -2.860 -2.320 -19.863 1.00 81.00 135 GLY A C 1
ATOM 1078 O O . GLY A 1 135 ? -3.040 -1.401 -20.658 1.00 81.00 135 GLY A O 1
ATOM 1079 N N . SER A 1 136 ? -1.628 -2.704 -19.506 1.00 78.88 136 SER A N 1
ATOM 1080 C CA . SER A 1 136 ? -0.405 -2.028 -19.964 1.00 78.88 136 SER A CA 1
ATOM 1081 C C . SER A 1 136 ? 0.654 -2.978 -20.535 1.00 78.88 136 SER A C 1
ATOM 1083 O O . SER A 1 136 ? 0.603 -4.195 -20.355 1.00 78.88 136 SER A O 1
ATOM 1085 N N . ALA A 1 137 ? 1.637 -2.419 -21.251 1.00 75.19 137 ALA A N 1
ATOM 1086 C CA . ALA A 1 137 ? 2.777 -3.183 -21.764 1.00 75.19 137 ALA A CA 1
ATOM 1087 C C . ALA A 1 137 ? 3.620 -3.790 -20.632 1.00 75.19 137 ALA A C 1
ATOM 1089 O O . ALA A 1 137 ? 3.973 -4.962 -20.699 1.00 75.19 137 ALA A O 1
ATOM 1090 N N . LEU A 1 138 ? 3.856 -3.030 -19.559 1.00 78.19 138 LEU A N 1
ATOM 1091 C CA . LEU A 1 138 ? 4.618 -3.513 -18.412 1.00 78.19 138 LEU A CA 1
ATOM 1092 C C . LEU A 1 138 ? 3.911 -4.669 -17.697 1.00 78.19 138 LEU A C 1
ATOM 1094 O O . LEU A 1 138 ? 4.550 -5.659 -17.362 1.00 78.19 138 LEU A O 1
ATOM 1098 N N . GLU A 1 139 ? 2.595 -4.569 -17.491 1.00 85.44 139 GLU A N 1
ATOM 1099 C CA . GLU A 1 139 ? 1.801 -5.662 -16.916 1.00 85.44 139 GLU A CA 1
ATOM 1100 C C . GLU A 1 139 ? 1.915 -6.937 -17.758 1.00 85.44 139 GLU A C 1
ATOM 1102 O O . GLU A 1 139 ? 2.098 -8.022 -17.204 1.00 85.44 139 GLU A O 1
ATOM 1107 N N . ARG A 1 140 ? 1.888 -6.803 -19.093 1.00 82.69 140 ARG A N 1
ATOM 1108 C CA . ARG A 1 140 ? 2.103 -7.928 -20.014 1.00 82.69 140 ARG A CA 1
ATOM 1109 C C . ARG A 1 140 ? 3.493 -8.536 -19.861 1.00 82.69 140 ARG A C 1
ATOM 1111 O O . ARG A 1 140 ? 3.608 -9.758 -19.851 1.00 82.69 140 ARG A O 1
ATOM 1118 N N . ASP A 1 141 ? 4.533 -7.718 -19.743 1.00 80.00 141 ASP A N 1
ATOM 1119 C CA . ASP A 1 141 ? 5.910 -8.201 -19.604 1.00 80.00 141 ASP A CA 1
ATOM 1120 C C . ASP A 1 141 ? 6.142 -8.892 -18.254 1.00 80.00 141 ASP A C 1
ATOM 1122 O O . ASP A 1 141 ? 6.753 -9.961 -18.200 1.00 80.00 141 ASP A O 1
ATOM 1126 N N . VAL A 1 142 ? 5.567 -8.361 -17.171 1.00 85.69 142 VAL A N 1
ATOM 1127 C CA . VAL A 1 142 ? 5.568 -9.021 -15.857 1.00 85.69 142 VAL A CA 1
ATOM 1128 C C . VAL A 1 142 ? 4.810 -10.349 -15.914 1.00 85.69 142 VAL A C 1
ATOM 1130 O O . VAL A 1 142 ? 5.304 -11.359 -15.412 1.00 85.69 142 VAL A O 1
ATOM 1133 N N . SER A 1 143 ? 3.643 -10.398 -16.562 1.00 89.44 143 SER A N 1
ATOM 1134 C CA . SER A 1 143 ? 2.906 -11.653 -16.737 1.00 89.44 143 SER A CA 1
ATOM 1135 C C . SER A 1 143 ? 3.687 -12.673 -17.571 1.00 89.44 143 SER A C 1
ATOM 1137 O O . SER A 1 143 ? 3.748 -13.834 -17.177 1.00 89.44 143 SER A O 1
ATOM 1139 N N . LYS A 1 144 ? 4.361 -12.262 -18.656 1.00 85.12 144 LYS A N 1
ATOM 1140 C CA . LYS A 1 144 ? 5.268 -13.142 -19.421 1.00 85.12 144 LYS A CA 1
ATOM 1141 C C . LYS A 1 144 ? 6.388 -13.697 -18.550 1.00 85.12 144 LYS A C 1
ATOM 1143 O O . LYS A 1 144 ? 6.655 -14.892 -18.598 1.00 85.12 144 LYS A O 1
ATOM 1148 N N . LEU A 1 145 ? 7.021 -12.861 -17.727 1.00 86.88 145 LEU A N 1
ATOM 1149 C CA . LEU A 1 145 ? 8.051 -13.313 -16.793 1.00 86.88 145 LEU A CA 1
ATOM 1150 C C . LEU A 1 145 ? 7.514 -14.398 -15.847 1.00 86.88 145 LEU A C 1
ATOM 1152 O O . LEU A 1 145 ? 8.187 -15.405 -15.630 1.00 86.88 145 LEU A O 1
ATOM 1156 N N . LEU A 1 146 ? 6.306 -14.225 -15.301 1.00 89.19 146 LEU A N 1
ATOM 1157 C CA . LEU A 1 146 ? 5.669 -15.230 -14.442 1.00 89.19 146 LEU A CA 1
ATOM 1158 C C . LEU A 1 146 ? 5.349 -16.527 -15.202 1.00 89.19 146 LEU A C 1
ATOM 1160 O O . LEU A 1 146 ? 5.635 -17.605 -14.683 1.00 89.19 146 LEU A O 1
ATOM 1164 N N . ILE A 1 147 ? 4.847 -16.431 -16.438 1.00 88.50 147 ILE A N 1
ATOM 1165 C CA . ILE A 1 147 ? 4.629 -17.578 -17.339 1.00 88.50 147 ILE A CA 1
ATOM 1166 C C . ILE A 1 147 ? 5.944 -18.342 -17.551 1.00 88.50 147 ILE A C 1
ATOM 1168 O O . ILE A 1 147 ? 6.000 -19.553 -17.338 1.00 88.50 147 ILE A O 1
ATOM 1172 N N . HIS A 1 148 ? 7.026 -17.639 -17.897 1.00 83.12 148 HIS A N 1
ATOM 1173 C CA . HIS A 1 148 ? 8.341 -18.247 -18.110 1.00 83.12 148 HIS A CA 1
ATOM 1174 C C . HIS A 1 148 ? 8.899 -18.893 -16.840 1.00 83.12 148 HIS A C 1
ATOM 1176 O O . HIS A 1 148 ? 9.468 -19.980 -16.908 1.00 83.12 148 HIS A O 1
ATOM 1182 N N . ARG A 1 149 ? 8.710 -18.270 -15.671 1.00 87.62 149 ARG A N 1
ATOM 1183 C CA . ARG A 1 149 ? 9.101 -18.856 -14.380 1.00 87.62 149 ARG A CA 1
ATOM 1184 C C . ARG A 1 149 ? 8.346 -20.146 -14.078 1.00 87.62 149 ARG A C 1
ATOM 1186 O O . ARG A 1 149 ? 8.963 -21.104 -13.618 1.00 87.62 149 ARG A O 1
ATOM 1193 N N . ALA A 1 150 ? 7.038 -20.164 -14.322 1.00 87.31 150 ALA A N 1
ATOM 1194 C CA . ALA A 1 150 ? 6.210 -21.348 -14.131 1.00 87.31 150 ALA A CA 1
ATOM 1195 C C . ALA A 1 150 ? 6.637 -22.480 -15.075 1.00 87.31 150 ALA A C 1
ATOM 1197 O O . ALA A 1 150 ? 6.920 -23.582 -14.608 1.00 87.31 150 ALA A O 1
ATOM 1198 N N . ALA A 1 151 ? 6.816 -22.180 -16.366 1.00 81.88 151 ALA A N 1
ATOM 1199 C CA . ALA A 1 151 ? 7.290 -23.141 -17.362 1.00 81.88 151 ALA A CA 1
ATOM 1200 C C . ALA A 1 151 ? 8.676 -23.717 -17.014 1.00 81.88 151 ALA A C 1
ATOM 1202 O O . ALA A 1 151 ? 8.857 -24.933 -17.023 1.00 81.88 151 ALA A O 1
ATOM 1203 N N . ALA A 1 152 ? 9.628 -22.860 -16.622 1.00 79.81 152 ALA A N 1
ATOM 1204 C CA . ALA A 1 152 ? 10.975 -23.282 -16.240 1.00 79.81 152 ALA A CA 1
ATOM 1205 C C . ALA A 1 152 ? 10.978 -24.236 -15.031 1.00 79.81 152 ALA A C 1
ATOM 1207 O O . ALA A 1 152 ? 11.785 -25.164 -14.983 1.00 79.81 152 ALA A O 1
ATOM 1208 N N . ARG A 1 153 ? 10.079 -24.032 -14.054 1.00 81.25 153 ARG A N 1
ATOM 1209 C CA . ARG A 1 153 ? 9.934 -24.937 -12.899 1.00 81.25 153 ARG A CA 1
ATOM 1210 C C . ARG A 1 153 ? 9.213 -26.240 -13.244 1.00 81.25 153 ARG A C 1
ATOM 1212 O O . ARG A 1 153 ? 9.518 -27.257 -12.633 1.00 81.25 153 ARG A O 1
ATOM 1219 N N . ALA A 1 154 ? 8.325 -26.231 -14.234 1.00 74.12 154 ALA A N 1
ATOM 1220 C CA . ALA A 1 154 ? 7.594 -27.410 -14.702 1.00 74.12 154 ALA A CA 1
ATOM 1221 C C . ALA A 1 154 ? 8.445 -28.373 -15.564 1.00 74.12 154 ALA A C 1
ATOM 1223 O O . ALA A 1 154 ? 7.904 -29.267 -16.208 1.00 74.12 154 ALA A O 1
ATOM 1224 N N . THR A 1 155 ? 9.776 -28.212 -15.614 1.00 64.25 155 THR A N 1
ATOM 1225 C CA . THR A 1 155 ? 10.718 -28.970 -16.475 1.00 64.25 155 THR A CA 1
ATOM 1226 C C . THR A 1 155 ? 10.481 -28.839 -17.984 1.00 64.25 155 THR A C 1
ATOM 1228 O O . THR A 1 155 ? 11.129 -29.516 -18.783 1.00 64.25 155 THR A O 1
ATOM 1231 N N . VAL A 1 156 ? 9.626 -27.901 -18.400 1.00 54.22 156 VAL A N 1
ATOM 1232 C CA . VAL A 1 156 ? 9.555 -27.454 -19.790 1.00 54.22 156 VAL A CA 1
ATOM 1233 C C . VAL A 1 156 ? 10.786 -26.588 -20.017 1.00 54.22 156 VAL A C 1
ATOM 1235 O O . VAL A 1 156 ? 10.894 -25.503 -19.448 1.00 54.22 156 VAL A O 1
ATOM 1238 N N . SER A 1 157 ? 11.749 -27.105 -20.786 1.00 43.91 157 SER A N 1
ATOM 1239 C CA . SER A 1 157 ? 13.009 -26.418 -21.081 1.00 43.91 157 SER A CA 1
ATOM 1240 C C . SER A 1 157 ? 12.711 -24.965 -21.471 1.00 43.91 157 SER A C 1
ATOM 1242 O O . SER A 1 157 ? 12.041 -24.748 -22.486 1.00 43.91 157 SER A O 1
ATOM 1244 N N . PRO A 1 158 ? 13.118 -23.965 -20.669 1.00 48.69 158 PRO A N 1
ATOM 1245 C CA . PRO A 1 158 ? 12.756 -22.592 -20.960 1.00 48.69 158 PRO A CA 1
ATOM 1246 C C . PRO A 1 158 ? 13.423 -22.197 -22.279 1.00 48.69 158 PRO A C 1
ATOM 1248 O O . PRO A 1 158 ? 14.645 -22.260 -22.406 1.00 48.69 158 PRO A O 1
ATOM 1251 N N . CYS A 1 159 ? 12.619 -21.821 -23.276 1.00 42.88 159 CYS A N 1
ATOM 1252 C CA . CYS A 1 159 ? 13.106 -21.217 -24.514 1.00 42.88 159 CYS A CA 1
ATOM 1253 C C . CYS A 1 159 ? 13.547 -19.789 -24.182 1.00 42.88 159 CYS A C 1
ATOM 1255 O O . CYS A 1 159 ? 12.800 -18.830 -24.366 1.00 42.88 159 CYS A O 1
ATOM 1257 N N . VAL A 1 160 ? 14.716 -19.663 -23.558 1.00 45.81 160 VAL A N 1
ATOM 1258 C CA . VAL A 1 160 ? 15.370 -18.374 -23.363 1.00 45.81 160 VAL A CA 1
ATOM 1259 C C . VAL A 1 160 ? 16.129 -18.102 -24.651 1.00 45.81 160 VAL A C 1
ATOM 1261 O O . VAL A 1 160 ? 17.254 -18.570 -24.815 1.00 45.81 160 VAL A O 1
ATOM 1264 N N . ASP A 1 161 ? 15.510 -17.371 -25.576 1.00 43.75 161 ASP A N 1
ATOM 1265 C CA . ASP A 1 161 ? 16.304 -16.633 -26.554 1.00 43.75 161 ASP A CA 1
ATOM 1266 C C . ASP A 1 161 ? 17.247 -15.739 -25.738 1.00 43.75 161 ASP A C 1
ATOM 1268 O O . ASP A 1 161 ? 16.811 -15.006 -24.847 1.00 43.75 161 ASP A O 1
ATOM 1272 N N . SER A 1 162 ? 18.549 -15.925 -25.934 1.00 37.25 162 SER A N 1
ATOM 1273 C CA . SER A 1 162 ? 19.616 -15.392 -25.089 1.00 37.25 162 SER A CA 1
ATOM 1274 C C . SER A 1 162 ? 19.457 -13.889 -24.849 1.00 37.25 162 SER A C 1
ATOM 1276 O O . SER A 1 162 ? 19.647 -13.084 -25.759 1.00 37.25 162 SER A O 1
ATOM 1278 N N . PHE A 1 163 ? 19.145 -13.504 -23.612 1.00 39.50 163 PHE A N 1
ATOM 1279 C CA . PHE A 1 163 ? 19.321 -12.131 -23.160 1.00 39.50 163 PHE A CA 1
ATOM 1280 C C . PHE A 1 163 ? 20.792 -11.960 -22.776 1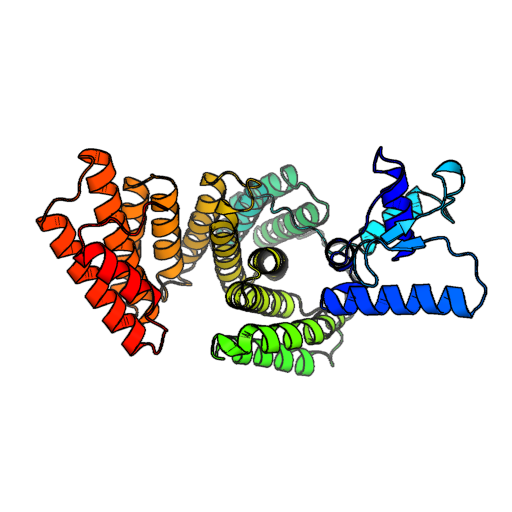.00 39.50 163 PHE A C 1
ATOM 1282 O O . PHE A 1 163 ? 21.219 -12.461 -21.736 1.00 39.50 163 PHE A O 1
ATOM 1289 N N . ASP A 1 164 ? 21.566 -11.275 -23.616 1.00 32.91 164 ASP A N 1
ATOM 1290 C CA . ASP A 1 164 ? 22.907 -10.816 -23.252 1.00 32.91 164 ASP A CA 1
ATOM 1291 C C . ASP A 1 164 ? 22.778 -9.790 -22.118 1.00 32.91 164 ASP A C 1
ATOM 1293 O O . ASP A 1 164 ? 22.325 -8.662 -22.323 1.00 32.91 164 ASP A O 1
ATOM 1297 N N . VAL A 1 165 ? 23.133 -10.193 -20.896 1.00 41.97 165 VAL A N 1
ATOM 1298 C CA . VAL A 1 165 ? 23.176 -9.303 -19.730 1.00 41.97 165 VAL A CA 1
ATOM 1299 C C . VAL A 1 165 ? 24.627 -9.160 -19.288 1.00 41.97 165 VAL A C 1
ATOM 1301 O O . VAL A 1 165 ? 25.200 -10.071 -18.692 1.00 41.97 165 VAL A O 1
ATOM 1304 N N . GLU A 1 166 ? 25.224 -8.000 -19.557 1.00 37.31 166 GLU A N 1
ATOM 1305 C CA . GLU A 1 166 ? 26.495 -7.608 -18.947 1.00 37.31 166 GLU A CA 1
ATOM 1306 C C . GLU A 1 166 ? 26.281 -7.324 -17.452 1.00 37.31 166 GLU A C 1
ATOM 1308 O O . GLU A 1 166 ? 25.581 -6.386 -17.065 1.00 37.31 166 GLU A O 1
ATOM 1313 N N . VAL A 1 167 ? 26.887 -8.140 -16.587 1.00 40.56 167 VAL A N 1
ATOM 1314 C CA . VAL A 1 167 ? 26.854 -7.940 -15.133 1.00 40.56 167 VAL A CA 1
ATOM 1315 C C . VAL A 1 167 ? 27.958 -6.955 -14.738 1.00 40.56 167 VAL A C 1
ATOM 1317 O O . VAL A 1 167 ? 29.142 -7.276 -14.802 1.00 40.56 167 VAL A O 1
ATOM 1320 N N . GLN A 1 168 ? 27.588 -5.748 -14.303 1.00 49.16 168 GLN A N 1
ATOM 1321 C CA . GLN A 1 168 ? 28.542 -4.785 -13.741 1.00 49.16 168 GLN A CA 1
ATOM 1322 C C . GLN A 1 168 ? 28.898 -5.155 -12.291 1.00 49.16 168 GLN A C 1
ATOM 1324 O O . GLN A 1 168 ? 28.064 -5.073 -11.390 1.00 49.16 168 GLN A O 1
ATOM 1329 N N . HIS A 1 169 ? 30.153 -5.544 -12.053 1.00 46.47 169 HIS A N 1
ATOM 1330 C CA . HIS A 1 169 ? 30.626 -6.055 -10.758 1.00 46.47 169 HIS A CA 1
ATOM 1331 C C . HIS A 1 169 ? 30.844 -4.986 -9.658 1.00 46.47 169 HIS A C 1
ATOM 1333 O O . HIS A 1 169 ? 30.874 -5.342 -8.481 1.00 46.47 169 HIS A O 1
ATOM 1339 N N . ASP A 1 170 ? 30.895 -3.688 -9.987 1.00 56.41 170 ASP A N 1
ATOM 1340 C CA . ASP A 1 170 ? 31.188 -2.603 -9.020 1.00 56.41 170 ASP A CA 1
ATOM 1341 C C . ASP A 1 170 ? 29.945 -1.999 -8.323 1.00 56.41 170 ASP A C 1
ATOM 1343 O O . ASP A 1 170 ? 30.033 -1.059 -7.531 1.00 56.41 170 ASP A O 1
ATOM 1347 N N . ALA A 1 171 ? 28.758 -2.543 -8.591 1.00 58.59 171 ALA A N 1
ATOM 1348 C CA . ALA A 1 171 ? 27.471 -1.957 -8.211 1.00 58.59 171 ALA A CA 1
ATOM 1349 C C . ALA A 1 171 ? 26.955 -2.306 -6.793 1.00 58.59 171 ALA A C 1
ATOM 1351 O O . ALA A 1 171 ? 25.955 -1.743 -6.335 1.00 58.59 171 ALA A O 1
ATOM 1352 N N . ILE A 1 172 ? 27.611 -3.227 -6.079 1.00 62.78 172 ILE A N 1
ATOM 1353 C CA . ILE A 1 172 ? 27.084 -3.815 -4.832 1.00 62.78 172 ILE A CA 1
ATOM 1354 C C . ILE A 1 172 ? 27.094 -2.811 -3.665 1.00 62.78 172 ILE A C 1
ATOM 1356 O O . ILE A 1 172 ? 26.090 -2.659 -2.966 1.00 62.78 172 ILE A O 1
ATOM 1360 N N . SER A 1 173 ? 28.201 -2.092 -3.454 1.00 65.88 173 SER A N 1
ATOM 1361 C CA . SER A 1 173 ? 28.355 -1.186 -2.301 1.00 65.88 173 SER A CA 1
ATOM 1362 C C . SER A 1 173 ? 27.354 -0.015 -2.297 1.00 65.88 173 SER A C 1
ATOM 1364 O O . SER A 1 173 ? 26.756 0.240 -1.247 1.00 65.88 173 SER A O 1
ATOM 1366 N N . PRO A 1 174 ? 27.091 0.676 -3.429 1.00 70.31 174 PRO A N 1
ATOM 1367 C CA . PRO A 1 174 ? 26.050 1.705 -3.492 1.00 70.31 174 PRO A CA 1
ATOM 1368 C C . PRO A 1 174 ? 24.640 1.159 -3.233 1.00 70.31 174 PRO A C 1
ATOM 1370 O O . PRO A 1 174 ? 23.866 1.794 -2.517 1.00 70.31 174 PRO A O 1
ATOM 1373 N N . SER A 1 175 ? 24.313 -0.028 -3.758 1.00 70.75 175 SER A N 1
ATOM 1374 C CA . SER A 1 175 ? 23.015 -0.678 -3.525 1.00 70.75 175 SER A CA 1
ATOM 1375 C C . SER A 1 175 ? 22.775 -0.946 -2.033 1.00 70.75 175 SER A C 1
ATOM 1377 O O . SER A 1 175 ? 21.743 -0.545 -1.481 1.00 70.75 175 SER A O 1
ATOM 1379 N N . LEU A 1 176 ? 23.758 -1.539 -1.346 1.00 71.25 176 LEU A N 1
ATOM 1380 C CA . LEU A 1 176 ? 23.672 -1.822 0.088 1.00 71.25 176 LEU A CA 1
ATOM 1381 C C . LEU A 1 176 ? 23.513 -0.548 0.926 1.00 71.25 176 LEU A C 1
ATOM 1383 O O . LEU A 1 176 ? 22.691 -0.520 1.842 1.00 71.25 176 LEU A O 1
ATOM 1387 N N . ALA A 1 177 ? 24.241 0.522 0.591 1.00 72.69 177 ALA A N 1
ATOM 1388 C CA . ALA A 1 177 ? 24.133 1.800 1.293 1.00 72.69 177 ALA A CA 1
ATOM 1389 C C . ALA A 1 177 ? 22.719 2.404 1.197 1.00 72.69 177 ALA A C 1
ATOM 1391 O O . ALA A 1 177 ? 22.205 2.952 2.171 1.00 72.69 177 ALA A O 1
ATOM 1392 N N . ILE A 1 178 ? 22.059 2.272 0.044 1.00 74.06 178 ILE A N 1
ATOM 1393 C CA . ILE A 1 178 ? 20.706 2.807 -0.176 1.00 74.06 178 ILE A CA 1
ATOM 1394 C C . ILE A 1 178 ? 19.651 1.960 0.537 1.00 74.06 178 ILE A C 1
ATOM 1396 O O . ILE A 1 178 ? 18.712 2.500 1.131 1.00 74.06 178 ILE A O 1
ATOM 1400 N N . ARG A 1 179 ? 19.815 0.634 0.540 1.00 77.94 179 ARG A N 1
ATOM 1401 C CA . ARG A 1 179 ? 18.962 -0.264 1.330 1.00 77.94 179 ARG A CA 1
ATOM 1402 C C . ARG A 1 179 ? 19.095 0.032 2.825 1.00 77.94 179 ARG A C 1
ATOM 1404 O O . ARG A 1 179 ? 18.081 0.162 3.506 1.00 77.94 179 ARG A O 1
ATOM 1411 N N . LEU A 1 180 ? 20.317 0.252 3.318 1.00 73.94 180 LEU A N 1
ATOM 1412 C CA . LEU A 1 180 ? 20.557 0.679 4.699 1.00 73.94 180 LEU A CA 1
ATOM 1413 C C . LEU A 1 180 ? 19.903 2.035 4.997 1.00 73.94 180 LEU A C 1
ATOM 1415 O O . LEU A 1 180 ? 19.237 2.174 6.020 1.00 73.94 180 LEU A O 1
ATOM 1419 N N . ALA A 1 181 ? 20.021 3.008 4.089 1.00 74.38 181 ALA A N 1
ATOM 1420 C CA . ALA A 1 181 ? 19.345 4.298 4.227 1.00 74.38 181 ALA A CA 1
ATOM 1421 C C . ALA A 1 181 ? 17.815 4.149 4.290 1.00 74.38 181 ALA A C 1
ATOM 1423 O O . ALA A 1 181 ? 17.159 4.896 5.008 1.00 74.38 181 ALA A O 1
ATOM 1424 N N . SER A 1 182 ? 17.248 3.170 3.583 1.00 73.44 182 SER A N 1
ATOM 1425 C CA . SER A 1 182 ? 15.808 2.876 3.615 1.00 73.44 182 SER A CA 1
ATOM 1426 C C . SER A 1 182 ? 15.368 2.256 4.940 1.00 73.44 182 SER A C 1
ATOM 1428 O O . SER A 1 182 ? 14.310 2.611 5.454 1.00 73.44 182 SER A O 1
ATOM 1430 N N . LEU A 1 183 ? 16.185 1.369 5.517 1.00 77.06 183 LEU A N 1
ATOM 1431 C CA . LEU A 1 183 ? 15.944 0.808 6.850 1.00 77.06 183 LEU A CA 1
ATOM 1432 C C . LEU A 1 183 ? 16.030 1.890 7.932 1.00 77.06 183 LEU A C 1
ATOM 1434 O O . LEU A 1 183 ? 15.143 1.983 8.779 1.00 77.06 183 LEU A O 1
ATOM 1438 N N . GLN A 1 184 ? 17.052 2.748 7.860 1.00 75.06 184 GLN A N 1
ATOM 1439 C CA . GLN A 1 184 ? 17.199 3.897 8.755 1.00 75.06 184 GLN A CA 1
ATOM 1440 C C . GLN A 1 184 ? 15.982 4.820 8.660 1.00 75.06 184 GLN A C 1
ATOM 1442 O O . GLN A 1 184 ? 15.347 5.096 9.673 1.00 75.06 184 GLN A O 1
ATOM 1447 N N . ALA A 1 185 ? 15.578 5.198 7.444 1.00 72.44 185 ALA A N 1
ATOM 1448 C CA . ALA A 1 185 ? 14.412 6.046 7.220 1.00 72.44 185 ALA A CA 1
ATOM 1449 C C . ALA A 1 185 ? 13.113 5.472 7.812 1.00 72.44 185 ALA A C 1
ATOM 1451 O O . ALA A 1 185 ? 12.241 6.226 8.238 1.00 72.44 185 ALA A O 1
ATOM 1452 N N . PHE A 1 186 ? 12.966 4.144 7.858 1.00 71.94 186 PHE A N 1
ATOM 1453 C CA . PHE A 1 186 ? 11.796 3.503 8.460 1.00 71.94 186 PHE A CA 1
ATOM 1454 C C . PHE A 1 186 ? 11.778 3.613 9.992 1.00 71.94 186 PHE A C 1
ATOM 1456 O O . PHE A 1 186 ? 10.697 3.730 10.581 1.00 71.94 186 PHE A O 1
ATOM 1463 N N . SER A 1 187 ? 12.964 3.589 10.612 1.00 74.06 187 SER A N 1
ATOM 1464 C CA . SER A 1 187 ? 13.151 3.697 12.065 1.00 74.06 187 SER A CA 1
ATOM 1465 C C . SER A 1 187 ? 12.999 5.119 12.607 1.00 74.06 187 SER A C 1
ATOM 1467 O O . SER A 1 187 ? 12.762 5.289 13.801 1.00 74.06 187 SER A O 1
ATOM 1469 N N . GLU A 1 188 ? 13.100 6.132 11.743 1.00 74.12 188 GLU A N 1
ATOM 1470 C CA . GLU A 1 188 ? 12.988 7.528 12.156 1.00 74.12 188 GLU A CA 1
ATOM 1471 C C . GLU A 1 188 ? 11.555 7.903 12.597 1.00 74.12 188 GLU A C 1
ATOM 1473 O O . GLU A 1 188 ? 10.560 7.411 12.037 1.00 74.12 188 GLU A O 1
ATOM 1478 N N . PRO A 1 189 ? 11.422 8.822 13.574 1.00 68.12 189 PRO A N 1
ATOM 1479 C CA . PRO A 1 189 ? 10.146 9.410 13.964 1.00 68.12 189 PRO A CA 1
ATOM 1480 C C . PRO A 1 189 ? 9.350 10.016 12.795 1.00 68.12 189 PRO A C 1
ATOM 1482 O O . PRO A 1 189 ? 9.899 10.495 11.803 1.00 68.12 189 PRO A O 1
ATOM 1485 N N . TYR A 1 190 ? 8.021 10.066 12.948 1.00 70.94 190 TYR A N 1
ATOM 1486 C CA . TYR A 1 190 ? 7.088 10.566 11.921 1.00 70.94 190 TYR A CA 1
ATOM 1487 C C . TYR A 1 190 ? 7.395 11.997 11.443 1.00 70.94 190 TYR A C 1
ATOM 1489 O O . TYR A 1 190 ? 7.139 12.319 10.285 1.00 70.94 190 TYR A O 1
ATOM 1497 N N . GLU A 1 191 ? 7.949 12.847 12.308 1.00 74.06 191 GLU A N 1
ATOM 1498 C CA . GLU A 1 191 ? 8.290 14.241 11.994 1.00 74.06 191 GLU A CA 1
ATOM 1499 C C . GLU A 1 191 ? 9.400 14.389 10.940 1.00 74.06 191 GLU A C 1
ATOM 1501 O O . GLU A 1 191 ? 9.448 15.402 10.242 1.00 74.06 191 GLU A O 1
ATOM 1506 N N . TYR A 1 192 ? 10.229 13.360 10.743 1.00 78.19 192 TYR A N 1
ATOM 1507 C CA . TYR A 1 192 ? 11.296 13.347 9.736 1.00 78.19 192 TYR A CA 1
ATOM 1508 C C . TYR A 1 192 ? 10.879 12.699 8.409 1.00 78.19 192 TYR A C 1
ATOM 1510 O O . TYR A 1 192 ? 11.696 12.556 7.496 1.00 78.19 192 TYR A O 1
ATOM 1518 N N . ALA A 1 193 ? 9.604 12.326 8.253 1.00 80.44 193 ALA A N 1
ATOM 1519 C CA . ALA A 1 193 ? 9.147 11.601 7.070 1.00 80.44 193 ALA A CA 1
ATOM 1520 C C . ALA A 1 193 ? 9.416 12.362 5.756 1.00 80.44 193 ALA A C 1
ATOM 1522 O O . ALA A 1 193 ? 9.856 11.761 4.776 1.00 80.44 193 ALA A O 1
ATOM 1523 N N . GLU A 1 194 ? 9.231 13.689 5.733 1.00 79.75 194 GLU A N 1
ATOM 1524 C CA . GLU A 1 194 ? 9.441 14.489 4.516 1.00 79.75 194 GLU A CA 1
ATOM 1525 C C . GLU A 1 194 ? 10.933 14.603 4.146 1.00 79.75 194 GLU A C 1
ATOM 1527 O O . GLU A 1 194 ? 11.297 14.560 2.960 1.00 79.75 194 GLU A O 1
ATOM 1532 N N . SER A 1 195 ? 11.812 14.747 5.145 1.00 75.81 195 SER A N 1
ATOM 1533 C CA . SER A 1 195 ? 13.259 14.819 4.920 1.00 75.81 195 SER A CA 1
ATOM 1534 C C . SER A 1 195 ? 13.803 13.489 4.414 1.00 75.81 195 SER A C 1
ATOM 1536 O O . SER A 1 195 ? 14.516 13.478 3.406 1.00 75.81 195 SER A O 1
ATOM 1538 N N . GLU A 1 196 ? 13.398 12.374 5.026 1.00 83.00 196 GLU A N 1
ATOM 1539 C CA . GLU A 1 196 ? 13.821 11.043 4.589 1.00 83.00 196 GLU A CA 1
ATOM 1540 C C . GLU A 1 196 ? 13.243 10.684 3.215 1.00 83.00 196 GLU A C 1
ATOM 1542 O O . GLU A 1 196 ? 13.964 10.171 2.357 1.00 83.00 196 GLU A O 1
ATOM 1547 N N . LEU A 1 197 ? 11.991 11.059 2.928 1.00 81.06 197 LEU A N 1
ATOM 1548 C CA . LEU A 1 197 ? 11.415 10.888 1.593 1.00 81.06 197 LEU A CA 1
ATOM 1549 C C . LEU A 1 197 ? 12.218 11.659 0.539 1.00 81.06 197 LEU A C 1
ATOM 1551 O O . LEU A 1 197 ? 12.534 11.130 -0.526 1.00 81.06 197 LEU A O 1
ATOM 1555 N N . THR A 1 198 ? 12.588 12.907 0.837 1.00 76.94 198 THR A N 1
ATOM 1556 C CA . THR A 1 198 ? 13.401 13.737 -0.066 1.00 76.94 198 THR A CA 1
ATOM 1557 C C . THR A 1 198 ? 14.786 13.130 -0.302 1.00 76.94 198 THR A C 1
ATOM 1559 O O . THR A 1 198 ? 15.315 13.219 -1.412 1.00 76.94 198 THR A O 1
ATOM 1562 N N . LYS A 1 199 ? 15.386 12.522 0.724 1.00 78.44 199 LYS A N 1
ATOM 1563 C CA . LYS A 1 199 ? 16.671 11.823 0.627 1.00 78.44 199 LYS A CA 1
ATOM 1564 C C . LYS A 1 199 ? 16.553 10.585 -0.264 1.00 78.44 199 LYS A C 1
ATOM 1566 O O . LYS A 1 199 ? 17.322 10.466 -1.216 1.00 78.44 199 LYS A O 1
ATOM 1571 N N . LEU A 1 200 ? 15.557 9.726 -0.039 1.00 81.06 200 LEU A N 1
ATOM 1572 C CA . LEU A 1 200 ? 15.348 8.520 -0.851 1.00 81.06 200 LEU A CA 1
ATOM 1573 C C . LEU A 1 200 ? 15.022 8.840 -2.320 1.00 81.06 200 LEU A C 1
ATOM 1575 O O . LEU A 1 200 ? 15.605 8.213 -3.201 1.00 81.06 200 LEU A O 1
ATOM 1579 N N . LYS A 1 201 ? 14.228 9.890 -2.596 1.00 79.88 201 LYS A N 1
ATOM 1580 C CA . LYS A 1 201 ? 13.966 10.403 -3.964 1.00 79.88 201 LYS A CA 1
ATOM 1581 C C . LYS A 1 201 ? 15.223 10.800 -4.742 1.00 79.88 201 LYS A C 1
ATOM 1583 O O . LYS A 1 201 ? 15.186 10.908 -5.961 1.00 79.88 201 LYS A O 1
ATOM 1588 N N . LYS A 1 202 ? 16.322 11.120 -4.058 1.00 75.44 202 LYS A N 1
ATOM 1589 C CA . LYS A 1 202 ? 17.599 11.434 -4.719 1.00 75.44 202 LYS A CA 1
ATOM 1590 C C . LYS A 1 202 ? 18.430 10.179 -4.948 1.00 75.44 202 LYS A C 1
ATOM 1592 O O . LYS A 1 202 ? 19.167 10.107 -5.924 1.00 75.44 202 LYS A O 1
ATOM 1597 N N . LEU A 1 203 ? 18.324 9.219 -4.033 1.00 74.44 203 LEU A N 1
ATOM 1598 C CA . LEU A 1 203 ? 19.155 8.023 -4.011 1.00 74.44 203 LEU A CA 1
ATOM 1599 C C . LEU A 1 203 ? 18.638 6.920 -4.941 1.00 74.44 203 LEU A C 1
ATOM 1601 O O . LEU A 1 203 ? 19.450 6.176 -5.483 1.00 74.44 203 LEU A O 1
ATOM 1605 N N . HIS A 1 204 ? 17.327 6.819 -5.187 1.00 77.50 204 HIS A N 1
ATOM 1606 C CA . HIS A 1 204 ? 16.765 5.712 -5.977 1.00 77.50 204 HIS A CA 1
ATOM 1607 C C . HIS A 1 204 ? 17.275 5.668 -7.427 1.00 77.50 204 HIS A C 1
ATOM 1609 O O . HIS A 1 204 ? 17.361 4.590 -8.009 1.00 77.50 204 HIS A O 1
ATOM 1615 N N . HIS A 1 205 ? 17.678 6.804 -8.008 1.00 73.75 205 HIS A N 1
ATOM 1616 C CA . HIS A 1 205 ? 18.278 6.852 -9.349 1.00 73.75 205 HIS A CA 1
ATOM 1617 C C . HIS A 1 205 ? 19.579 6.043 -9.458 1.00 73.75 205 HIS A C 1
ATOM 1619 O O . HIS A 1 205 ? 19.881 5.513 -10.526 1.00 73.75 205 HIS A O 1
ATOM 1625 N N . VAL A 1 206 ? 20.326 5.904 -8.358 1.00 71.00 206 VAL A N 1
ATOM 1626 C CA . VAL A 1 206 ? 21.536 5.072 -8.318 1.00 71.00 206 VAL A CA 1
ATOM 1627 C C . VAL A 1 206 ? 21.169 3.594 -8.457 1.00 71.00 206 VAL A C 1
ATOM 1629 O O . VAL A 1 206 ? 21.831 2.884 -9.203 1.00 71.00 206 VAL A O 1
ATOM 1632 N N . LEU A 1 207 ? 20.072 3.146 -7.832 1.00 73.50 207 LEU A N 1
ATOM 1633 C CA . LEU A 1 207 ? 19.602 1.760 -7.956 1.00 73.50 207 LEU A CA 1
ATOM 1634 C C . LEU A 1 207 ? 19.127 1.416 -9.370 1.00 73.50 207 LEU A C 1
ATOM 1636 O O . LEU A 1 207 ? 19.305 0.287 -9.824 1.00 73.50 207 LEU A O 1
ATOM 1640 N N . PHE A 1 208 ? 18.544 2.392 -10.072 1.00 72.62 208 PHE A N 1
ATOM 1641 C CA . PHE A 1 208 ? 18.227 2.247 -11.491 1.00 72.62 208 PHE A CA 1
ATOM 1642 C C . PHE A 1 208 ? 19.488 2.046 -12.333 1.00 72.62 208 PHE A C 1
ATOM 1644 O O . PHE A 1 208 ? 19.508 1.159 -13.180 1.00 72.62 208 PHE A O 1
ATOM 1651 N N . ALA A 1 209 ? 20.539 2.834 -12.088 1.00 70.00 209 ALA A N 1
ATOM 1652 C CA . ALA A 1 209 ? 21.801 2.702 -12.813 1.00 70.00 209 ALA A CA 1
ATOM 1653 C C . ALA A 1 209 ? 22.484 1.349 -12.552 1.00 70.00 209 ALA A C 1
ATOM 1655 O O . ALA A 1 209 ? 23.088 0.785 -13.457 1.00 70.00 209 ALA A O 1
ATOM 1656 N N . THR A 1 210 ? 22.343 0.800 -11.343 1.00 71.81 210 THR A N 1
ATOM 1657 C CA . THR A 1 210 ? 22.905 -0.505 -10.967 1.00 71.81 210 THR A CA 1
ATOM 1658 C C . THR A 1 210 ? 22.000 -1.696 -11.289 1.00 71.81 210 THR A C 1
ATOM 1660 O O . THR A 1 210 ? 22.348 -2.821 -10.942 1.00 71.81 210 THR A O 1
ATOM 1663 N N . SER A 1 211 ? 20.827 -1.476 -11.895 1.00 76.88 211 SER A N 1
ATOM 1664 C CA . SER A 1 211 ? 19.819 -2.518 -12.158 1.00 76.88 211 SER A CA 1
ATOM 1665 C C . SER A 1 211 ? 19.423 -3.347 -10.922 1.00 76.88 211 SER A C 1
ATOM 1667 O O . SER A 1 211 ? 19.061 -4.518 -11.035 1.00 76.88 211 SER A O 1
ATOM 1669 N N . ASP A 1 212 ? 19.456 -2.751 -9.723 1.00 81.56 212 ASP A N 1
ATOM 1670 C CA . ASP A 1 212 ? 19.064 -3.443 -8.488 1.00 81.56 212 ASP A CA 1
ATOM 1671 C C . ASP A 1 212 ? 17.540 -3.413 -8.311 1.00 81.56 212 ASP A C 1
ATOM 1673 O O . ASP A 1 212 ? 16.982 -2.613 -7.554 1.00 81.56 212 ASP A O 1
ATOM 1677 N N . ILE A 1 213 ? 16.858 -4.303 -9.030 1.00 85.75 213 ILE A N 1
ATOM 1678 C CA . ILE A 1 213 ? 15.394 -4.379 -9.051 1.00 85.75 213 ILE A CA 1
ATOM 1679 C C . ILE A 1 213 ? 14.803 -4.670 -7.666 1.00 85.75 213 ILE A C 1
ATOM 1681 O O . ILE A 1 213 ? 13.832 -4.031 -7.262 1.00 85.75 213 ILE A O 1
ATOM 1685 N N . ALA A 1 214 ? 15.397 -5.592 -6.906 1.00 87.75 214 ALA A N 1
ATOM 1686 C CA . ALA A 1 214 ? 14.923 -5.896 -5.556 1.00 87.75 214 ALA A CA 1
ATOM 1687 C C . ALA A 1 214 ? 15.097 -4.687 -4.619 1.00 87.75 214 ALA A C 1
ATOM 1689 O O . ALA A 1 214 ? 14.185 -4.343 -3.868 1.00 87.75 214 ALA A O 1
ATOM 1690 N N . GLY A 1 215 ? 16.233 -3.988 -4.718 1.00 87.62 215 GLY A N 1
ATOM 1691 C CA . GLY A 1 215 ? 16.474 -2.754 -3.972 1.00 87.62 215 GLY A CA 1
ATOM 1692 C C . GLY A 1 215 ? 15.477 -1.652 -4.323 1.00 87.62 215 GLY A C 1
ATOM 1693 O O . GLY A 1 215 ? 14.989 -0.972 -3.421 1.00 87.62 215 GLY A O 1
ATOM 1694 N N . LEU A 1 216 ? 15.123 -1.501 -5.606 1.00 87.94 216 LEU A N 1
ATOM 1695 C CA . LEU A 1 216 ? 14.082 -0.563 -6.040 1.00 87.94 216 LEU A CA 1
ATOM 1696 C C . LEU A 1 216 ? 12.730 -0.890 -5.396 1.00 87.94 216 LEU A C 1
ATOM 1698 O O . LEU A 1 216 ? 12.058 0.027 -4.926 1.00 87.94 216 LEU A O 1
ATOM 1702 N N . GLY A 1 217 ? 12.360 -2.173 -5.316 1.00 90.62 217 GLY A N 1
ATOM 1703 C CA . GLY A 1 217 ? 11.157 -2.622 -4.608 1.00 90.62 217 GLY A CA 1
ATOM 1704 C C . GLY A 1 217 ? 11.126 -2.144 -3.154 1.00 90.62 217 GLY A C 1
ATOM 1705 O O . GLY A 1 217 ? 10.173 -1.484 -2.735 1.00 90.62 217 GLY A O 1
ATOM 1706 N N . VAL A 1 218 ? 12.210 -2.393 -2.410 1.00 92.12 218 VAL A N 1
ATOM 1707 C CA . VAL A 1 218 ? 12.343 -1.987 -1.000 1.00 92.12 218 VAL A CA 1
ATOM 1708 C C . VAL A 1 218 ? 12.282 -0.467 -0.843 1.00 92.12 218 VAL A C 1
ATOM 1710 O O . VAL A 1 218 ? 11.500 0.035 -0.036 1.00 92.12 218 VAL A O 1
ATOM 1713 N N . VAL A 1 219 ? 13.057 0.284 -1.635 1.00 90.81 219 VAL A N 1
ATOM 1714 C CA . VAL A 1 219 ? 13.097 1.754 -1.558 1.00 90.81 219 VAL A CA 1
ATOM 1715 C C . VAL A 1 219 ? 11.730 2.357 -1.851 1.00 90.81 219 VAL A C 1
ATOM 1717 O O . VAL A 1 219 ? 11.269 3.213 -1.095 1.00 90.81 219 VAL A O 1
ATOM 1720 N N . PHE A 1 220 ? 11.055 1.916 -2.916 1.00 93.38 220 PHE A N 1
ATOM 1721 C CA . PHE A 1 220 ? 9.730 2.435 -3.245 1.00 93.38 220 PHE A CA 1
ATOM 1722 C C . PHE A 1 220 ? 8.692 2.071 -2.180 1.00 93.38 220 PHE A C 1
ATOM 1724 O O . PHE A 1 220 ? 7.858 2.912 -1.844 1.00 93.38 220 PHE A O 1
ATOM 1731 N N . ASN A 1 221 ? 8.771 0.885 -1.572 1.00 95.69 221 ASN A N 1
ATOM 1732 C CA . ASN A 1 221 ? 7.896 0.536 -0.455 1.00 95.69 221 ASN A CA 1
ATOM 1733 C C . ASN A 1 221 ? 8.131 1.467 0.752 1.00 95.69 221 ASN A C 1
ATOM 1735 O O . ASN A 1 221 ? 7.180 2.015 1.309 1.00 95.69 221 ASN A O 1
ATOM 1739 N N . THR A 1 222 ? 9.390 1.747 1.103 1.00 93.94 222 THR A N 1
ATOM 1740 C CA . THR A 1 222 ? 9.721 2.712 2.165 1.00 93.94 222 THR A CA 1
ATOM 1741 C C . THR A 1 222 ? 9.220 4.115 1.826 1.00 93.94 222 THR A C 1
ATOM 1743 O O . THR A 1 222 ? 8.587 4.767 2.657 1.00 93.94 222 THR A O 1
ATOM 1746 N N . MET A 1 223 ? 9.434 4.583 0.595 1.00 92.44 223 MET A N 1
ATOM 1747 C CA . MET A 1 223 ? 8.948 5.888 0.142 1.00 92.44 223 MET A CA 1
ATOM 1748 C C . MET A 1 223 ? 7.421 5.984 0.194 1.00 92.44 223 MET A C 1
ATOM 1750 O O . MET A 1 223 ? 6.901 7.045 0.534 1.00 92.44 223 MET A O 1
ATOM 1754 N N . SER A 1 224 ? 6.707 4.887 -0.079 1.00 94.38 224 SER A N 1
ATOM 1755 C CA . SER A 1 224 ? 5.250 4.826 0.065 1.00 94.38 224 SER A CA 1
ATOM 1756 C C . SER A 1 224 ? 4.809 5.123 1.498 1.00 94.38 224 SER A C 1
ATOM 1758 O O . SER A 1 224 ? 3.938 5.968 1.731 1.00 94.38 224 SER A O 1
ATOM 1760 N N . VAL A 1 225 ? 5.462 4.484 2.472 1.00 93.81 225 VAL A N 1
ATOM 1761 C CA . VAL A 1 225 ? 5.185 4.699 3.896 1.00 93.81 225 VAL A CA 1
ATOM 1762 C C . VAL A 1 225 ? 5.482 6.140 4.289 1.00 93.81 225 VAL A C 1
ATOM 1764 O O . VAL A 1 225 ? 4.640 6.776 4.921 1.00 93.81 225 VAL A O 1
ATOM 1767 N N . LEU A 1 226 ? 6.639 6.676 3.894 1.00 91.88 226 LEU A N 1
ATOM 1768 C CA . LEU A 1 226 ? 7.034 8.043 4.238 1.00 91.88 226 LEU A CA 1
ATOM 1769 C C . LEU A 1 226 ? 6.086 9.084 3.632 1.00 91.88 226 LEU A C 1
ATOM 1771 O O . LEU A 1 226 ? 5.643 9.971 4.352 1.00 91.88 226 LEU A O 1
ATOM 1775 N N . ALA A 1 227 ? 5.696 8.941 2.362 1.00 89.69 227 ALA A N 1
ATOM 1776 C CA . ALA A 1 227 ? 4.726 9.831 1.717 1.00 89.69 227 ALA A CA 1
ATOM 1777 C C . ALA A 1 227 ? 3.380 9.841 2.461 1.00 89.69 227 ALA A C 1
ATOM 1779 O O . ALA A 1 227 ? 2.853 10.900 2.802 1.00 89.69 227 ALA A O 1
ATOM 1780 N N . LYS A 1 228 ? 2.875 8.662 2.843 1.00 91.50 228 LYS A N 1
ATOM 1781 C CA . LYS A 1 228 ? 1.671 8.544 3.678 1.00 91.50 228 LYS A CA 1
ATOM 1782 C C . LYS A 1 228 ? 1.833 9.247 5.031 1.00 91.50 228 LYS A C 1
ATOM 1784 O O . LYS A 1 228 ? 0.938 9.982 5.442 1.00 91.50 228 LYS A O 1
ATOM 1789 N N . ARG A 1 229 ? 2.973 9.066 5.712 1.00 88.88 229 ARG A N 1
ATOM 1790 C CA . ARG A 1 229 ? 3.280 9.754 6.984 1.00 88.88 229 ARG A CA 1
ATOM 1791 C C . ARG A 1 229 ? 3.372 11.276 6.814 1.00 88.88 229 ARG A C 1
ATOM 1793 O O . ARG A 1 229 ? 2.972 12.002 7.717 1.00 88.88 229 ARG A O 1
ATOM 1800 N N . SER A 1 230 ? 3.840 11.748 5.659 1.00 86.38 230 SER A N 1
ATOM 1801 C CA . SER A 1 230 ? 3.911 13.167 5.285 1.00 86.38 230 SER A CA 1
ATOM 1802 C C . SER A 1 230 ? 2.583 13.760 4.797 1.00 86.38 230 SER A C 1
ATOM 1804 O O . SER A 1 230 ? 2.552 14.927 4.414 1.00 86.38 230 SER A O 1
ATOM 1806 N N . GLY A 1 231 ? 1.487 12.995 4.804 1.00 85.81 231 GLY A N 1
ATOM 1807 C CA . GLY A 1 231 ? 0.174 13.483 4.378 1.00 85.81 231 GLY A CA 1
ATOM 1808 C C . GLY A 1 231 ? -0.015 13.551 2.860 1.00 85.81 231 GLY A C 1
ATOM 1809 O O . GLY A 1 231 ? -0.908 14.256 2.403 1.00 85.81 231 GLY A O 1
ATOM 1810 N N . THR A 1 232 ? 0.788 12.819 2.080 1.00 84.94 232 THR A N 1
ATOM 1811 C CA . THR A 1 232 ? 0.643 12.677 0.620 1.00 84.94 232 THR A CA 1
ATOM 1812 C C . THR A 1 232 ? 0.321 11.221 0.240 1.00 84.94 232 THR A C 1
ATOM 1814 O O . THR A 1 232 ? 1.147 10.514 -0.349 1.00 84.94 232 THR A O 1
ATOM 1817 N N . PRO A 1 233 ? -0.868 10.700 0.612 1.00 90.06 233 PRO A N 1
ATOM 1818 C CA . PRO A 1 233 ? -1.219 9.297 0.387 1.00 90.06 233 PRO A CA 1
ATOM 1819 C C . PRO A 1 233 ? -1.316 8.922 -1.099 1.00 90.06 233 PRO A C 1
ATOM 1821 O O . PRO A 1 233 ? -1.057 7.765 -1.431 1.00 90.06 233 PRO A O 1
ATOM 1824 N N . ASP A 1 234 ? -1.610 9.879 -1.983 1.00 85.12 234 ASP A N 1
ATOM 1825 C CA . ASP A 1 234 ? -1.639 9.712 -3.441 1.00 85.12 234 ASP A CA 1
ATOM 1826 C C . ASP A 1 234 ? -0.250 9.409 -4.011 1.00 85.12 234 ASP A C 1
ATOM 1828 O O . ASP A 1 234 ? -0.071 8.496 -4.821 1.00 85.12 234 ASP A O 1
ATOM 1832 N N . GLU A 1 235 ? 0.760 10.133 -3.536 1.00 85.19 235 GLU A N 1
ATOM 1833 C CA . GLU A 1 235 ? 2.153 9.852 -3.842 1.00 85.19 235 GLU A CA 1
ATOM 1834 C C . GLU A 1 235 ? 2.573 8.510 -3.222 1.00 85.19 235 GLU A C 1
ATOM 1836 O O . GLU A 1 235 ? 3.240 7.702 -3.874 1.00 85.19 235 GLU A O 1
ATOM 1841 N N . GLY A 1 236 ? 2.091 8.224 -2.009 1.00 90.38 236 GLY A N 1
ATOM 1842 C CA . GLY A 1 236 ? 2.265 6.931 -1.354 1.00 90.38 236 GLY A CA 1
ATOM 1843 C C . GLY A 1 236 ? 1.745 5.757 -2.188 1.00 90.38 236 GLY A C 1
ATOM 1844 O O . GLY A 1 236 ? 2.458 4.765 -2.346 1.00 90.38 236 GLY A O 1
ATOM 1845 N N . ALA A 1 237 ? 0.555 5.882 -2.783 1.00 89.44 237 ALA A N 1
ATOM 1846 C CA . ALA A 1 237 ? -0.022 4.868 -3.665 1.00 89.44 237 ALA A CA 1
ATOM 1847 C C . ALA A 1 237 ? 0.847 4.648 -4.913 1.00 89.44 237 ALA A C 1
ATOM 1849 O O . ALA A 1 237 ? 1.158 3.509 -5.254 1.00 89.44 237 ALA A O 1
ATOM 1850 N N . ARG A 1 238 ? 1.332 5.725 -5.549 1.00 86.81 238 ARG A N 1
ATOM 1851 C CA . ARG A 1 238 ? 2.224 5.629 -6.722 1.00 86.81 238 ARG A CA 1
ATOM 1852 C C . ARG A 1 238 ? 3.519 4.881 -6.406 1.00 86.81 238 ARG A C 1
ATOM 1854 O O . ARG A 1 238 ? 3.983 4.089 -7.227 1.00 86.81 238 ARG A O 1
ATOM 1861 N N . PHE A 1 239 ? 4.113 5.131 -5.239 1.00 90.62 239 PHE A N 1
ATOM 1862 C CA . PHE A 1 239 ? 5.307 4.403 -4.809 1.00 90.62 239 PHE A CA 1
ATOM 1863 C C . PHE A 1 239 ? 5.004 2.944 -4.468 1.00 90.62 239 PHE A C 1
ATOM 1865 O O . PHE A 1 239 ? 5.764 2.072 -4.883 1.00 90.62 239 PHE A O 1
ATOM 1872 N N . ALA A 1 240 ? 3.879 2.656 -3.810 1.00 93.88 240 ALA A N 1
ATOM 1873 C CA . ALA A 1 240 ? 3.471 1.283 -3.526 1.00 93.88 240 ALA A CA 1
ATOM 1874 C C . ALA A 1 240 ? 3.292 0.471 -4.815 1.00 93.88 240 ALA A C 1
ATOM 1876 O O . ALA A 1 240 ? 3.827 -0.629 -4.924 1.00 93.88 240 ALA A O 1
ATOM 1877 N N . THR A 1 241 ? 2.642 1.031 -5.839 1.00 91.19 241 THR A N 1
ATOM 1878 C CA . THR A 1 241 ? 2.456 0.311 -7.106 1.00 91.19 241 THR A CA 1
ATOM 1879 C C . THR A 1 241 ? 3.772 -0.011 -7.804 1.00 91.19 241 THR A C 1
ATOM 1881 O O . THR A 1 241 ? 3.941 -1.093 -8.363 1.00 91.19 241 THR A O 1
ATOM 1884 N N . ARG A 1 242 ? 4.749 0.896 -7.738 1.00 89.31 242 ARG A N 1
ATOM 1885 C CA . ARG A 1 242 ? 6.096 0.623 -8.257 1.00 89.31 242 ARG A CA 1
ATOM 1886 C C . ARG A 1 242 ? 6.789 -0.479 -7.483 1.00 89.31 242 ARG A C 1
ATOM 1888 O O . ARG A 1 242 ? 7.389 -1.354 -8.098 1.00 89.31 242 ARG A O 1
ATOM 1895 N N . ALA A 1 243 ? 6.699 -0.434 -6.157 1.00 93.25 243 ALA A N 1
ATOM 1896 C CA . ALA A 1 243 ? 7.258 -1.469 -5.307 1.00 93.25 243 ALA A CA 1
ATOM 1897 C C . ALA A 1 243 ? 6.671 -2.842 -5.659 1.00 93.25 243 ALA A C 1
ATOM 1899 O O . ALA A 1 243 ? 7.434 -3.767 -5.899 1.00 93.25 243 ALA A O 1
ATOM 1900 N N . ILE A 1 244 ? 5.347 -2.938 -5.828 1.00 94.19 244 ILE A N 1
ATOM 1901 C CA . ILE A 1 244 ? 4.649 -4.154 -6.273 1.00 94.19 244 ILE A CA 1
ATOM 1902 C C . ILE A 1 244 ? 5.239 -4.694 -7.578 1.00 94.19 244 ILE A C 1
ATOM 1904 O O . ILE A 1 244 ? 5.592 -5.869 -7.649 1.00 94.19 244 ILE A O 1
ATOM 1908 N N . VAL A 1 245 ? 5.381 -3.850 -8.605 1.00 90.31 245 VAL A N 1
ATOM 1909 C CA . VAL A 1 245 ? 5.936 -4.268 -9.902 1.00 90.31 245 VAL A CA 1
ATOM 1910 C C . VAL A 1 245 ? 7.355 -4.805 -9.742 1.00 90.31 245 VAL A C 1
ATOM 1912 O O . VAL A 1 245 ? 7.650 -5.901 -10.215 1.00 90.31 245 VAL A O 1
ATOM 1915 N N . TYR A 1 246 ? 8.233 -4.072 -9.055 1.00 90.56 246 TYR A N 1
ATOM 1916 C CA . TYR A 1 246 ? 9.612 -4.518 -8.863 1.00 90.56 246 TYR A CA 1
ATOM 1917 C C . TYR A 1 246 ? 9.705 -5.784 -8.017 1.00 90.56 246 TYR A C 1
ATOM 1919 O O . TYR A 1 246 ? 10.521 -6.647 -8.325 1.00 90.56 246 TYR A O 1
ATOM 1927 N N . SER A 1 247 ? 8.842 -5.942 -7.015 1.00 94.06 247 SER A N 1
ATOM 1928 C CA . SER A 1 247 ? 8.770 -7.148 -6.193 1.00 94.06 247 SER A CA 1
ATOM 1929 C C . SER A 1 247 ? 8.224 -8.355 -6.956 1.00 94.06 247 SER A C 1
ATOM 1931 O O . SER A 1 247 ? 8.733 -9.459 -6.781 1.00 94.06 247 SER A O 1
ATOM 1933 N N . LEU A 1 248 ? 7.259 -8.174 -7.865 1.00 91.44 248 LEU A N 1
ATOM 1934 C CA . LEU A 1 248 ? 6.832 -9.229 -8.794 1.00 91.44 248 LEU A CA 1
ATOM 1935 C C . LEU A 1 248 ? 7.986 -9.631 -9.725 1.00 91.44 248 LEU A C 1
ATOM 1937 O O . LEU A 1 248 ? 8.251 -10.823 -9.910 1.00 91.44 248 LEU A O 1
ATOM 1941 N N . ILE A 1 249 ? 8.719 -8.648 -10.264 1.00 88.06 249 ILE A N 1
ATOM 1942 C CA . ILE A 1 249 ? 9.880 -8.893 -11.130 1.00 88.06 249 ILE A CA 1
ATOM 1943 C C . ILE A 1 249 ? 10.999 -9.599 -10.368 1.00 88.06 249 ILE A C 1
ATOM 1945 O O . ILE A 1 249 ? 11.565 -10.544 -10.899 1.00 88.06 249 ILE A O 1
ATOM 1949 N N . SER A 1 250 ? 11.325 -9.213 -9.137 1.00 90.94 250 SER A N 1
ATOM 1950 C CA . SER A 1 250 ? 12.391 -9.860 -8.358 1.00 90.94 250 SER A CA 1
ATOM 1951 C C . SER A 1 250 ? 11.954 -11.175 -7.706 1.00 90.94 250 SER A C 1
ATOM 1953 O O . SER A 1 250 ? 12.801 -12.009 -7.403 1.00 90.94 250 SER A O 1
ATOM 1955 N N . GLY A 1 251 ? 10.647 -11.387 -7.525 1.00 89.88 251 GLY A N 1
ATOM 1956 C CA . GLY A 1 251 ? 10.108 -12.486 -6.722 1.00 89.88 251 GLY A CA 1
ATOM 1957 C C . GLY A 1 251 ? 10.214 -12.252 -5.207 1.00 89.88 251 GLY A C 1
ATOM 1958 O O . GLY A 1 251 ? 10.100 -13.207 -4.444 1.00 89.88 251 GLY A O 1
ATOM 1959 N N . ASP A 1 252 ? 10.443 -11.012 -4.763 1.00 93.25 252 ASP A N 1
ATOM 1960 C CA . ASP A 1 252 ? 10.549 -10.640 -3.345 1.00 93.25 252 ASP A CA 1
ATOM 1961 C C . ASP A 1 252 ? 9.160 -10.533 -2.695 1.00 93.25 252 ASP A C 1
ATOM 1963 O O . ASP A 1 252 ? 8.509 -9.485 -2.715 1.00 93.25 252 ASP A O 1
ATOM 1967 N N . LEU A 1 253 ? 8.697 -11.652 -2.140 1.00 91.06 253 LEU A N 1
ATOM 1968 C CA . LEU A 1 253 ? 7.370 -11.793 -1.543 1.00 91.06 253 LEU A CA 1
ATOM 1969 C C . LEU A 1 253 ? 7.141 -10.951 -0.275 1.00 91.06 253 LEU A C 1
ATOM 1971 O O . LEU A 1 253 ? 6.079 -10.334 -0.200 1.00 91.06 253 LEU A O 1
ATOM 1975 N N . PRO A 1 254 ? 8.074 -10.864 0.697 1.00 93.00 254 PRO A N 1
ATOM 1976 C CA . PRO A 1 254 ? 7.923 -9.951 1.832 1.00 93.00 254 PRO A CA 1
ATOM 1977 C C . PRO A 1 254 ? 7.730 -8.493 1.410 1.00 93.00 254 PRO A C 1
ATOM 1979 O O . PRO A 1 254 ? 6.814 -7.823 1.890 1.00 93.00 254 PRO A O 1
ATOM 1982 N N . THR A 1 255 ? 8.536 -8.001 0.463 1.00 94.19 255 THR A N 1
ATOM 1983 C CA . THR A 1 255 ? 8.368 -6.629 -0.038 1.00 94.19 255 THR A CA 1
ATOM 1984 C C . THR A 1 255 ? 7.068 -6.476 -0.829 1.00 94.19 255 THR A C 1
ATOM 1986 O O . THR A 1 255 ? 6.399 -5.452 -0.688 1.00 94.19 255 THR A O 1
ATOM 1989 N N . LEU A 1 256 ? 6.663 -7.490 -1.607 1.00 95.06 256 LEU A N 1
ATOM 1990 C CA . LEU A 1 256 ? 5.381 -7.493 -2.322 1.00 95.06 256 LEU A CA 1
ATOM 1991 C C . LEU A 1 256 ? 4.193 -7.375 -1.357 1.00 95.06 256 LEU A C 1
ATOM 1993 O O . LEU A 1 256 ? 3.318 -6.540 -1.576 1.00 95.06 256 LEU A O 1
ATOM 1997 N N . GLN A 1 257 ? 4.184 -8.179 -0.291 1.00 95.62 257 GLN A N 1
ATOM 1998 C CA . GLN A 1 257 ? 3.159 -8.181 0.756 1.00 95.62 257 GLN A CA 1
ATOM 1999 C C . GLN A 1 257 ? 3.045 -6.795 1.401 1.00 95.62 257 GLN A C 1
ATOM 2001 O O . GLN A 1 257 ? 1.993 -6.157 1.331 1.00 95.62 257 GLN A O 1
ATOM 2006 N N . ALA A 1 258 ? 4.166 -6.255 1.888 1.00 95.44 258 ALA A N 1
ATOM 2007 C CA . ALA A 1 258 ? 4.205 -4.920 2.476 1.00 95.44 258 ALA A CA 1
ATOM 2008 C C . ALA A 1 258 ? 3.751 -3.818 1.497 1.00 95.44 258 ALA A C 1
ATOM 2010 O O . ALA A 1 258 ? 3.038 -2.890 1.891 1.00 95.44 258 ALA A O 1
ATOM 2011 N N . ALA A 1 259 ? 4.127 -3.914 0.218 1.00 95.94 259 ALA A N 1
ATOM 2012 C CA . ALA A 1 259 ? 3.736 -2.948 -0.803 1.00 95.94 259 ALA A CA 1
ATOM 2013 C C . ALA A 1 259 ? 2.232 -3.009 -1.126 1.00 95.94 259 ALA A C 1
ATOM 2015 O O . ALA A 1 259 ? 1.606 -1.959 -1.277 1.00 95.94 259 ALA A O 1
ATOM 2016 N N . ILE A 1 260 ? 1.630 -4.203 -1.170 1.00 96.12 260 ILE A N 1
ATOM 2017 C CA . ILE A 1 260 ? 0.178 -4.391 -1.347 1.00 96.12 260 ILE A CA 1
ATOM 2018 C C . ILE A 1 260 ? -0.591 -3.797 -0.168 1.00 96.12 260 ILE A C 1
ATOM 2020 O O . ILE A 1 260 ? -1.524 -3.016 -0.382 1.00 96.12 260 ILE A O 1
ATOM 2024 N N . PHE A 1 261 ? -0.170 -4.089 1.067 1.00 96.19 261 PHE A N 1
ATOM 2025 C CA . PHE A 1 261 ? -0.746 -3.460 2.256 1.00 96.19 261 PHE A CA 1
ATOM 2026 C C . PHE A 1 261 ? -0.651 -1.930 2.183 1.00 96.19 261 PHE A C 1
ATOM 2028 O O . PHE A 1 261 ? -1.634 -1.226 2.430 1.00 96.19 261 PHE A O 1
ATOM 2035 N N . ASN A 1 262 ? 0.518 -1.393 1.820 1.00 96.38 262 ASN A N 1
ATOM 2036 C CA . ASN A 1 262 ? 0.725 0.050 1.747 1.00 96.38 262 ASN A CA 1
ATOM 2037 C C . ASN A 1 262 ? -0.105 0.718 0.649 1.00 96.38 262 ASN A C 1
ATOM 2039 O O . ASN A 1 262 ? -0.632 1.805 0.897 1.00 96.38 262 ASN A O 1
ATOM 2043 N N . LEU A 1 263 ? -0.285 0.062 -0.502 1.00 94.81 263 LEU A N 1
ATOM 2044 C CA . LEU A 1 263 ? -1.208 0.509 -1.543 1.00 94.81 263 LEU A CA 1
ATOM 2045 C C . LEU A 1 263 ? -2.640 0.560 -1.003 1.00 94.81 263 LEU A C 1
ATOM 2047 O O . LEU A 1 263 ? -3.278 1.610 -1.081 1.00 94.81 263 LEU A O 1
ATOM 2051 N N . GLY A 1 264 ? -3.118 -0.534 -0.401 1.00 94.38 264 GLY A N 1
ATOM 2052 C CA . GLY A 1 264 ? -4.457 -0.604 0.188 1.00 94.38 264 GLY A CA 1
ATOM 2053 C C . GLY A 1 264 ? -4.675 0.504 1.212 1.00 94.38 264 GLY A C 1
ATOM 2054 O O . GLY A 1 264 ? -5.625 1.276 1.106 1.00 94.38 264 GLY A O 1
ATOM 2055 N N . HIS A 1 265 ? -3.740 0.671 2.147 1.00 94.94 265 HIS A N 1
ATOM 2056 C CA . HIS A 1 265 ? -3.813 1.713 3.166 1.00 94.94 265 HIS A CA 1
ATOM 2057 C C . HIS A 1 265 ? -3.833 3.122 2.546 1.00 94.94 265 HIS A C 1
ATOM 2059 O O . HIS A 1 265 ? -4.685 3.927 2.921 1.00 94.94 265 HIS A O 1
ATOM 2065 N N . SER A 1 266 ? -2.974 3.427 1.570 1.00 93.00 266 SER A N 1
ATOM 2066 C CA . SER A 1 266 ? -3.025 4.715 0.864 1.00 93.00 266 SER A CA 1
ATOM 2067 C C . SER A 1 266 ? -4.390 4.967 0.220 1.00 93.00 266 SER A C 1
ATOM 2069 O O . SER A 1 266 ? -4.966 6.035 0.423 1.00 93.00 266 SER A O 1
ATOM 2071 N N . LEU A 1 267 ? -4.960 3.973 -0.468 1.00 91.44 267 LEU A N 1
ATOM 2072 C CA . LEU A 1 267 ? -6.279 4.104 -1.092 1.00 91.44 267 LEU A CA 1
ATOM 2073 C C . LEU A 1 267 ? -7.401 4.301 -0.058 1.00 91.44 267 LEU A C 1
ATOM 2075 O O . LEU A 1 267 ? -8.293 5.115 -0.286 1.00 91.44 267 LEU A O 1
ATOM 2079 N N . THR A 1 268 ? -7.336 3.659 1.118 1.00 92.06 268 THR A N 1
ATOM 2080 C CA . THR A 1 268 ? -8.319 3.905 2.200 1.00 92.06 268 THR A CA 1
ATOM 2081 C C . THR A 1 268 ? -8.257 5.318 2.785 1.00 92.06 268 THR A C 1
ATOM 2083 O O . THR A 1 268 ? -9.249 5.797 3.333 1.00 92.06 268 THR A O 1
ATOM 2086 N N . LEU A 1 269 ? -7.098 5.981 2.717 1.00 89.81 269 LEU A N 1
ATOM 2087 C CA . LEU A 1 269 ? -6.945 7.365 3.175 1.00 89.81 269 LEU A CA 1
ATOM 2088 C C . LEU A 1 269 ? -7.457 8.362 2.135 1.00 89.81 269 LEU A C 1
ATOM 2090 O O . LEU A 1 269 ? -7.907 9.439 2.502 1.00 89.81 269 LEU A O 1
ATOM 2094 N N . MET A 1 270 ? -7.412 7.984 0.859 1.00 86.00 270 MET A N 1
ATOM 2095 C CA . MET A 1 270 ? -7.874 8.801 -0.261 1.00 86.00 270 MET A CA 1
ATOM 2096 C C . MET A 1 270 ? -9.350 8.588 -0.604 1.00 86.00 270 MET A C 1
ATOM 2098 O O . MET A 1 270 ? -9.892 9.362 -1.385 1.00 86.00 270 MET A O 1
ATOM 2102 N N . SER A 1 271 ? -10.007 7.554 -0.066 1.00 79.38 271 SER A N 1
ATOM 2103 C CA . SER A 1 271 ? -11.365 7.161 -0.477 1.00 79.38 271 SER A CA 1
ATOM 2104 C C . SER A 1 271 ? -12.405 8.269 -0.322 1.00 79.38 271 SER A C 1
ATOM 2106 O O . SER A 1 271 ? -13.383 8.297 -1.059 1.00 79.38 271 SER A O 1
ATOM 2108 N N . ASP A 1 272 ? -12.188 9.173 0.634 1.00 72.44 272 ASP A N 1
ATOM 2109 C CA . ASP A 1 272 ? -13.098 10.282 0.926 1.00 72.44 272 ASP A CA 1
ATOM 2110 C C . ASP A 1 272 ? -12.880 11.467 -0.054 1.00 72.44 272 ASP A C 1
ATOM 2112 O O . ASP A 1 272 ? -13.750 12.323 -0.201 1.00 72.44 272 ASP A O 1
ATOM 2116 N N . GLU A 1 273 ? -11.742 11.502 -0.762 1.00 63.41 273 GLU A N 1
ATOM 2117 C CA . GLU A 1 273 ? -11.324 12.576 -1.682 1.00 63.41 273 GLU A CA 1
ATOM 2118 C C . GLU A 1 273 ? -11.349 12.150 -3.162 1.00 63.41 273 GLU A C 1
ATOM 2120 O O . GLU A 1 273 ? -11.523 12.980 -4.055 1.00 63.41 273 GLU A O 1
ATOM 2125 N N . VAL A 1 274 ? -11.169 10.855 -3.436 1.00 54.94 274 VAL A N 1
ATOM 2126 C CA . VAL A 1 274 ? -10.956 10.306 -4.778 1.00 54.94 274 VAL A CA 1
ATOM 2127 C C . VAL A 1 274 ? -11.883 9.107 -4.994 1.00 54.94 274 VAL A C 1
ATOM 2129 O O . VAL A 1 274 ? -11.578 7.984 -4.605 1.00 54.94 274 VAL A O 1
ATOM 2132 N N . MET A 1 275 ? -12.997 9.329 -5.696 1.00 55.38 275 MET A N 1
ATOM 2133 C CA . MET A 1 275 ? -13.987 8.306 -6.099 1.00 55.38 275 MET A CA 1
ATOM 2134 C C . MET A 1 275 ? -13.476 7.337 -7.193 1.00 55.38 275 MET A C 1
ATOM 2136 O O . MET A 1 275 ? -14.272 6.750 -7.921 1.00 55.38 275 MET A O 1
ATOM 2140 N N . ALA A 1 276 ? -12.159 7.199 -7.378 1.00 61.41 276 ALA A N 1
ATOM 2141 C CA . ALA A 1 276 ? -11.598 6.481 -8.527 1.00 61.41 276 ALA A CA 1
ATOM 2142 C C . ALA A 1 276 ? -11.679 4.951 -8.399 1.00 61.41 276 ALA A C 1
ATOM 2144 O O . ALA A 1 276 ? -11.766 4.269 -9.415 1.00 61.41 276 ALA A O 1
ATOM 2145 N N . TYR A 1 277 ? -11.679 4.408 -7.176 1.00 70.69 277 TYR A N 1
ATOM 2146 C CA . TYR A 1 277 ? -11.703 2.961 -6.946 1.00 70.69 277 TYR A CA 1
ATOM 2147 C C . TYR A 1 277 ? -12.988 2.538 -6.227 1.00 70.69 277 TYR A C 1
ATOM 2149 O O . TYR A 1 277 ? -13.331 3.144 -5.208 1.00 70.69 277 TYR A O 1
ATOM 2157 N N . PRO A 1 278 ? -13.677 1.481 -6.699 1.00 81.88 278 PRO A N 1
ATOM 2158 C CA . PRO A 1 278 ? -14.763 0.872 -5.945 1.00 81.88 278 PRO A CA 1
ATOM 2159 C C . PRO A 1 278 ? -14.268 0.454 -4.550 1.00 81.88 278 PRO A C 1
ATOM 2161 O O . PRO A 1 278 ? -13.233 -0.217 -4.461 1.00 81.88 278 PRO A O 1
ATOM 2164 N N . PRO A 1 279 ? -14.961 0.816 -3.459 1.00 83.69 279 PRO A N 1
ATOM 2165 C CA . PRO A 1 279 ? -14.509 0.507 -2.104 1.00 83.69 279 PRO A CA 1
ATOM 2166 C C . PRO A 1 279 ? -14.222 -0.978 -1.848 1.00 83.69 279 PRO A C 1
ATOM 2168 O O . PRO A 1 279 ? -13.266 -1.331 -1.158 1.00 83.69 279 PRO A O 1
ATOM 2171 N N . GLU A 1 280 ? -15.002 -1.872 -2.450 1.00 86.38 280 GLU A N 1
ATOM 2172 C CA . GLU A 1 280 ? -14.830 -3.320 -2.331 1.00 86.38 280 GLU A CA 1
ATOM 2173 C C . GLU A 1 280 ? -13.495 -3.785 -2.922 1.00 86.38 280 GLU A C 1
ATOM 2175 O O . GLU A 1 280 ? -12.845 -4.665 -2.363 1.00 86.38 280 GLU A O 1
ATOM 2180 N N . LYS A 1 281 ? -13.038 -3.140 -4.000 1.00 87.38 281 LYS A N 1
ATOM 2181 C CA . LYS A 1 281 ? -11.757 -3.450 -4.645 1.00 87.38 281 LYS A CA 1
ATOM 2182 C C . LYS A 1 281 ? -10.558 -3.054 -3.783 1.00 87.38 281 LYS A C 1
ATOM 2184 O O . LYS A 1 281 ? -9.513 -3.692 -3.860 1.00 87.38 281 LYS A O 1
ATOM 2189 N N . ILE A 1 282 ? -10.700 -2.044 -2.923 1.00 91.25 282 ILE A N 1
ATOM 2190 C CA . ILE A 1 282 ? -9.660 -1.707 -1.939 1.00 91.25 282 ILE A CA 1
ATOM 2191 C C . ILE A 1 282 ? -9.567 -2.808 -0.875 1.00 91.25 282 ILE A C 1
ATOM 2193 O O . ILE A 1 282 ? -8.467 -3.153 -0.448 1.00 91.25 282 ILE A O 1
ATOM 2197 N N . LEU A 1 283 ? -10.696 -3.409 -0.479 1.00 93.88 283 LEU A N 1
ATOM 2198 C CA . LEU A 1 283 ? -10.685 -4.541 0.452 1.00 93.88 283 LEU A CA 1
ATOM 2199 C C . LEU A 1 283 ? -9.984 -5.774 -0.133 1.00 93.88 283 LEU A C 1
ATOM 2201 O O . LEU A 1 283 ? -9.301 -6.476 0.612 1.00 93.88 283 LEU A O 1
ATOM 2205 N N . ASP A 1 284 ? -10.073 -5.994 -1.447 1.00 93.62 284 ASP A N 1
ATOM 2206 C CA . ASP A 1 284 ? -9.361 -7.087 -2.124 1.00 93.62 284 ASP A CA 1
ATOM 2207 C C . ASP A 1 284 ? -7.833 -6.994 -1.958 1.00 93.62 284 ASP A C 1
ATOM 2209 O O . ASP A 1 284 ? -7.164 -8.025 -1.925 1.00 93.62 284 ASP A O 1
ATOM 2213 N N . LEU A 1 285 ? -7.259 -5.797 -1.778 1.00 95.19 285 LEU A N 1
ATOM 2214 C CA . LEU A 1 285 ? -5.825 -5.641 -1.488 1.00 95.19 285 LEU A CA 1
ATOM 2215 C C . LEU A 1 285 ? -5.446 -6.240 -0.128 1.00 95.19 285 LEU A C 1
ATOM 2217 O O . LEU A 1 285 ? -4.420 -6.905 -0.019 1.00 95.19 285 LEU A O 1
ATOM 2221 N N . PHE A 1 286 ? -6.289 -6.079 0.893 1.00 95.69 286 PHE A N 1
ATOM 2222 C CA . PHE A 1 286 ? -6.063 -6.710 2.199 1.00 95.69 286 PHE A CA 1
ATOM 2223 C C . PHE A 1 286 ? -6.334 -8.223 2.165 1.00 95.69 286 PHE A C 1
ATOM 2225 O O . PHE A 1 286 ? -5.751 -8.981 2.939 1.00 95.69 286 PHE A O 1
ATOM 2232 N N . GLU A 1 287 ? -7.203 -8.698 1.265 1.00 95.00 287 GLU A N 1
ATOM 2233 C CA . GLU A 1 287 ? -7.342 -10.136 0.997 1.00 95.00 287 GLU A CA 1
ATOM 2234 C C . GLU A 1 287 ? -6.081 -10.707 0.325 1.00 95.00 287 GLU A C 1
ATOM 2236 O O . GLU A 1 287 ? -5.635 -11.791 0.696 1.00 95.00 287 GLU A O 1
ATOM 2241 N N . MET A 1 288 ? -5.491 -9.980 -0.633 1.00 94.56 288 MET A N 1
ATOM 2242 C CA . MET A 1 288 ? -4.243 -10.369 -1.301 1.00 94.56 288 MET A CA 1
ATOM 2243 C C . MET A 1 288 ? -3.062 -10.404 -0.330 1.00 94.56 288 MET A C 1
ATOM 2245 O O . MET A 1 288 ? -2.334 -11.392 -0.308 1.00 94.56 288 MET A O 1
ATOM 2249 N N . ASP A 1 289 ? -2.906 -9.368 0.496 1.00 94.88 289 ASP A N 1
ATOM 2250 C CA . ASP A 1 289 ? -1.911 -9.320 1.574 1.00 94.88 289 ASP A CA 1
ATOM 2251 C C . ASP A 1 289 ? -1.991 -10.577 2.456 1.00 94.88 289 ASP A C 1
ATOM 2253 O O . ASP A 1 289 ? -1.015 -11.318 2.590 1.00 94.88 289 ASP A O 1
ATOM 2257 N N . ARG A 1 290 ? -3.199 -10.922 2.921 1.00 92.25 290 ARG A N 1
ATOM 2258 C CA . ARG A 1 290 ? -3.426 -12.145 3.700 1.00 92.25 290 ARG A CA 1
ATOM 2259 C C . ARG A 1 290 ? -3.113 -13.421 2.927 1.00 92.25 290 ARG A C 1
ATOM 2261 O O . ARG A 1 290 ? -2.593 -14.373 3.510 1.00 92.25 290 ARG A O 1
ATOM 2268 N N . ALA A 1 291 ? -3.467 -13.496 1.646 1.00 92.06 291 ALA A N 1
ATOM 2269 C CA . ALA A 1 291 ? -3.178 -14.675 0.833 1.00 92.06 291 ALA A CA 1
ATOM 2270 C C . ALA A 1 291 ? -1.665 -14.938 0.770 1.00 92.06 291 ALA A C 1
ATOM 2272 O O . ALA A 1 291 ? -1.240 -16.088 0.883 1.00 92.06 291 ALA A O 1
ATOM 2273 N N . ILE A 1 292 ? -0.855 -13.878 0.683 1.00 92.06 292 ILE A N 1
ATOM 2274 C CA . ILE A 1 292 ? 0.606 -13.985 0.743 1.00 92.06 292 ILE A CA 1
ATOM 2275 C C . ILE A 1 292 ? 1.051 -14.445 2.141 1.00 92.06 292 ILE A C 1
ATOM 2277 O O . ILE A 1 292 ? 1.779 -15.433 2.254 1.00 92.06 292 ILE A O 1
ATOM 2281 N N . SER A 1 293 ? 0.577 -13.787 3.205 1.00 91.00 293 SER A N 1
ATOM 2282 C CA . SER A 1 293 ? 0.961 -14.099 4.591 1.00 91.00 293 SER A CA 1
ATOM 2283 C C . SER A 1 293 ? 0.623 -15.538 4.994 1.00 91.00 293 SER A C 1
ATOM 2285 O O . SER A 1 293 ? 1.459 -16.262 5.534 1.00 91.00 293 SER A O 1
ATOM 2287 N N . SER A 1 294 ? -0.587 -15.999 4.667 1.00 88.62 294 SER A N 1
ATOM 2288 C CA . SER A 1 294 ? -1.042 -17.369 4.942 1.00 88.62 294 SER A CA 1
ATOM 2289 C C . SER A 1 294 ? -0.346 -18.414 4.072 1.00 88.62 294 SER A C 1
ATOM 2291 O O . SER A 1 294 ? 0.001 -19.483 4.568 1.00 88.62 294 SER A O 1
ATOM 2293 N N . GLY A 1 295 ? -0.102 -18.107 2.795 1.00 84.94 295 GLY A N 1
ATOM 2294 C CA . GLY A 1 295 ? 0.535 -19.031 1.861 1.00 84.94 295 GLY A CA 1
ATOM 2295 C C . GLY A 1 295 ? 2.012 -19.298 2.154 1.00 84.94 295 GLY A C 1
ATOM 2296 O O . GLY A 1 295 ? 2.523 -20.328 1.717 1.00 84.94 295 GLY A O 1
ATOM 2297 N N . LEU A 1 296 ? 2.687 -18.390 2.870 1.00 82.62 296 LEU A N 1
ATOM 2298 C CA . LEU A 1 296 ? 4.146 -18.402 3.053 1.00 82.62 296 LEU A CA 1
ATOM 2299 C C . LEU A 1 296 ? 4.604 -18.296 4.512 1.00 82.62 296 LEU A C 1
ATOM 2301 O O . LEU A 1 296 ? 5.798 -18.393 4.785 1.00 82.62 296 LEU A O 1
ATOM 2305 N N . GLY A 1 297 ? 3.687 -18.055 5.450 1.00 85.00 297 GLY A N 1
ATOM 2306 C CA . GLY A 1 297 ? 4.013 -17.854 6.862 1.00 85.00 297 GLY A CA 1
ATOM 2307 C C . GLY A 1 297 ? 4.714 -16.526 7.175 1.00 85.00 297 GLY A C 1
ATOM 2308 O O . GLY A 1 297 ? 5.239 -16.375 8.278 1.00 85.00 297 GLY A O 1
ATOM 2309 N N . ILE A 1 298 ? 4.725 -15.566 6.246 1.00 84.50 298 ILE A N 1
ATOM 2310 C CA . ILE A 1 298 ? 5.319 -14.232 6.437 1.00 84.50 298 ILE A CA 1
ATOM 2311 C C . ILE A 1 298 ? 4.290 -13.239 7.004 1.00 84.50 298 ILE A C 1
ATOM 2313 O O . ILE A 1 298 ? 3.093 -13.463 6.875 1.00 84.50 298 ILE A O 1
ATOM 2317 N N . GLY A 1 299 ? 4.740 -12.160 7.654 1.00 78.12 299 GLY A N 1
ATOM 2318 C CA . GLY A 1 299 ? 3.867 -11.052 8.083 1.00 78.12 299 GLY A CA 1
ATOM 2319 C C . GLY A 1 299 ? 2.942 -11.332 9.278 1.00 78.12 299 GLY A C 1
ATOM 2320 O O . GLY A 1 299 ? 2.057 -10.536 9.563 1.00 78.12 299 GLY A O 1
ATOM 2321 N N . ASN A 1 300 ? 3.133 -12.443 9.998 1.00 81.75 300 ASN A N 1
ATOM 2322 C CA . ASN A 1 300 ? 2.328 -12.803 11.179 1.00 81.75 300 ASN A CA 1
ATOM 2323 C C . ASN A 1 300 ? 2.783 -12.108 12.483 1.00 81.75 300 ASN A C 1
ATOM 2325 O O . ASN A 1 300 ? 2.399 -12.525 13.576 1.00 81.75 300 ASN A O 1
ATOM 2329 N N . ASP A 1 301 ? 3.640 -11.095 12.386 1.00 83.44 301 ASP A N 1
ATOM 2330 C CA . ASP A 1 301 ? 4.158 -10.287 13.493 1.00 83.44 301 ASP A CA 1
ATOM 2331 C C . ASP A 1 301 ? 3.393 -8.966 13.684 1.00 83.44 301 ASP A C 1
ATOM 2333 O O . ASP A 1 301 ? 3.525 -8.322 14.732 1.00 83.44 301 ASP A O 1
ATOM 2337 N N . SER A 1 302 ? 2.543 -8.594 12.720 1.00 89.56 302 SER A N 1
ATOM 2338 C CA . SER A 1 302 ? 1.721 -7.387 12.766 1.00 89.56 302 SER A CA 1
ATOM 2339 C C . SER A 1 302 ? 0.277 -7.645 12.341 1.00 89.56 302 SER A C 1
ATOM 2341 O O . SER A 1 302 ? 0.019 -8.326 11.357 1.00 89.56 302 SER A O 1
ATOM 2343 N N . ALA A 1 303 ? -0.673 -7.050 13.066 1.00 94.62 303 ALA A N 1
ATOM 2344 C CA . ALA A 1 303 ? -2.111 -7.144 12.784 1.00 94.62 303 ALA A CA 1
ATOM 2345 C C . ALA A 1 303 ? -2.643 -5.936 11.984 1.00 94.62 303 ALA A C 1
ATOM 2347 O O . ALA A 1 303 ? -3.845 -5.649 11.971 1.00 94.62 303 ALA A O 1
ATOM 2348 N N . GLN A 1 304 ? -1.751 -5.135 11.390 1.00 94.31 304 GLN A N 1
ATOM 2349 C CA . GLN A 1 304 ? -2.123 -3.859 10.775 1.00 94.31 304 GLN A CA 1
ATOM 2350 C C . GLN A 1 304 ? -3.061 -4.016 9.583 1.00 94.31 304 GLN A C 1
ATOM 2352 O O . GLN A 1 304 ? -3.967 -3.193 9.431 1.00 94.31 304 GLN A O 1
ATOM 2357 N N . ALA A 1 305 ? -2.874 -5.049 8.759 1.00 95.44 305 ALA A N 1
ATOM 2358 C CA . ALA A 1 305 ? -3.739 -5.311 7.616 1.00 95.44 305 ALA A CA 1
ATOM 2359 C C . ALA A 1 305 ? -5.190 -5.523 8.067 1.00 95.44 305 ALA A C 1
ATOM 2361 O O . ALA A 1 305 ? -6.098 -4.844 7.583 1.00 95.44 305 ALA A O 1
ATOM 2362 N N . GLU A 1 306 ? -5.401 -6.369 9.074 1.00 97.06 306 GLU A N 1
ATOM 2363 C CA . GLU A 1 306 ? -6.706 -6.665 9.659 1.00 97.06 306 GLU A CA 1
ATOM 2364 C C . GLU A 1 306 ? -7.321 -5.430 10.324 1.00 97.06 306 GLU A C 1
ATOM 2366 O O . GLU A 1 306 ? -8.495 -5.125 10.112 1.00 97.06 306 GLU A O 1
ATOM 2371 N N . ILE A 1 307 ? -6.536 -4.676 11.101 1.00 97.69 307 ILE A N 1
ATOM 2372 C CA . ILE A 1 307 ? -7.017 -3.479 11.807 1.00 97.69 307 ILE A CA 1
ATOM 2373 C C . ILE A 1 307 ? -7.451 -2.391 10.812 1.00 97.69 307 ILE A C 1
ATOM 2375 O O . ILE A 1 307 ? -8.509 -1.772 10.988 1.00 97.69 307 ILE A O 1
ATOM 2379 N N . VAL A 1 308 ? -6.660 -2.149 9.761 1.00 96.62 308 VAL A N 1
ATOM 2380 C CA . VAL A 1 308 ? -6.983 -1.163 8.717 1.00 96.62 308 VAL A CA 1
ATOM 2381 C C . VAL A 1 308 ? -8.203 -1.617 7.915 1.00 96.62 308 VAL A C 1
ATOM 2383 O O . VAL A 1 308 ? -9.132 -0.824 7.739 1.00 96.62 308 VAL A O 1
ATOM 2386 N N . ALA A 1 309 ? -8.257 -2.887 7.505 1.00 96.88 309 ALA A N 1
ATOM 2387 C CA . ALA A 1 309 ? -9.388 -3.449 6.770 1.00 96.88 309 ALA A CA 1
ATOM 2388 C C . ALA A 1 309 ? -10.688 -3.435 7.592 1.00 96.88 309 ALA A C 1
ATOM 2390 O O . ALA A 1 309 ? -11.752 -3.111 7.058 1.00 96.88 309 ALA A O 1
ATOM 2391 N N . ALA A 1 310 ? -10.614 -3.696 8.902 1.00 97.62 310 ALA A N 1
ATOM 2392 C CA . ALA A 1 310 ? -11.748 -3.591 9.817 1.00 97.62 310 ALA A CA 1
ATOM 2393 C C . ALA A 1 310 ? -12.268 -2.151 9.915 1.00 97.62 310 ALA A C 1
ATOM 2395 O O . ALA A 1 310 ? -13.469 -1.899 9.782 1.00 97.62 310 ALA A O 1
ATOM 2396 N N . ASN A 1 311 ? -11.366 -1.180 10.093 1.00 95.88 311 ASN A N 1
ATOM 2397 C CA . ASN A 1 311 ? -11.735 0.233 10.147 1.00 95.88 311 ASN A CA 1
ATOM 2398 C C . ASN A 1 311 ? -12.353 0.711 8.826 1.00 95.88 311 ASN A C 1
ATOM 2400 O O . ASN A 1 311 ? -13.322 1.471 8.847 1.00 95.88 311 ASN A O 1
ATOM 2404 N N . TYR A 1 312 ? -11.816 0.264 7.691 1.00 95.31 312 TYR A N 1
ATOM 2405 C CA . TYR A 1 312 ? -12.344 0.617 6.379 1.00 95.31 312 TYR A CA 1
ATOM 2406 C C . TYR A 1 312 ? -13.706 -0.038 6.114 1.00 95.31 312 TYR A C 1
ATOM 2408 O O . TYR A 1 312 ? -14.658 0.660 5.779 1.00 95.31 312 TYR A O 1
ATOM 2416 N N . SER A 1 313 ? -13.861 -1.334 6.401 1.00 96.12 313 SER A N 1
ATOM 2417 C CA . SER A 1 313 ? -15.152 -2.041 6.309 1.00 96.12 313 SER A CA 1
ATOM 2418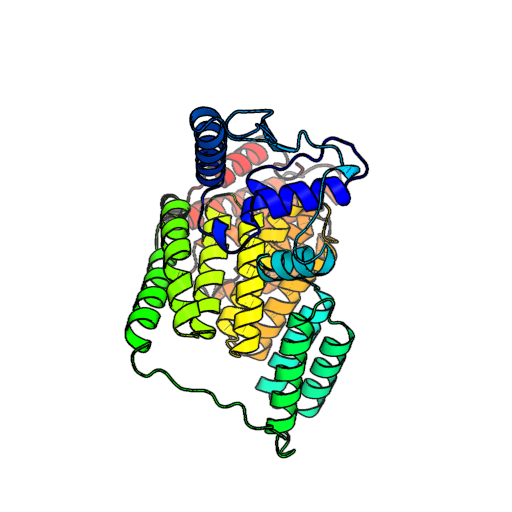 C C . SER A 1 313 ? -16.237 -1.358 7.144 1.00 96.12 313 SER A C 1
ATOM 2420 O O . SER A 1 313 ? -17.363 -1.171 6.689 1.00 96.12 313 SER A O 1
ATOM 2422 N N . MET A 1 314 ? -15.885 -0.897 8.346 1.00 95.25 314 MET A N 1
ATOM 2423 C CA . MET A 1 314 ? -16.788 -0.124 9.196 1.00 95.25 314 MET A CA 1
ATOM 2424 C C . MET A 1 314 ? -17.172 1.230 8.582 1.00 95.25 314 MET A C 1
ATOM 2426 O O . MET A 1 314 ? -18.341 1.616 8.679 1.00 95.25 314 MET A O 1
ATOM 2430 N N . LYS A 1 315 ? -16.233 1.951 7.947 1.00 92.19 315 LYS A N 1
ATOM 2431 C CA . LYS A 1 315 ? -16.548 3.192 7.213 1.00 92.19 315 LYS A CA 1
ATOM 2432 C C . LYS A 1 315 ? -17.576 2.935 6.105 1.00 92.19 315 LYS A C 1
ATOM 2434 O O . LYS A 1 315 ? -18.490 3.736 5.944 1.00 92.19 315 LYS A O 1
ATOM 2439 N N . LEU A 1 316 ? -17.481 1.790 5.427 1.00 92.06 316 LEU A N 1
ATOM 2440 C CA . LEU A 1 316 ? -18.424 1.356 4.387 1.00 92.06 316 LEU A CA 1
ATOM 2441 C C . LEU A 1 316 ? -19.759 0.817 4.930 1.00 92.06 316 LEU A C 1
ATOM 2443 O O . LEU A 1 316 ? -20.643 0.473 4.155 1.00 92.06 316 LEU A O 1
ATOM 2447 N N . GLY A 1 317 ? -19.925 0.715 6.253 1.00 93.19 317 GLY A N 1
ATOM 2448 C CA . GLY A 1 317 ? -21.119 0.122 6.867 1.00 93.19 317 GLY A CA 1
ATOM 2449 C C . GLY A 1 317 ? -21.163 -1.411 6.817 1.00 93.19 317 GLY A C 1
ATOM 2450 O O . GLY A 1 317 ? -22.167 -2.002 7.205 1.00 93.19 317 GLY A O 1
ATOM 2451 N N . LEU A 1 318 ? -20.076 -2.070 6.406 1.00 95.69 318 LEU A N 1
ATOM 2452 C CA . LEU A 1 318 ? -19.932 -3.528 6.373 1.00 95.69 318 LEU A CA 1
ATOM 2453 C C . LEU A 1 318 ? -19.520 -4.057 7.758 1.00 95.69 318 LEU A C 1
ATOM 2455 O O . LEU A 1 318 ? -18.404 -4.534 7.962 1.00 95.69 318 LEU A O 1
ATOM 2459 N N . ILE A 1 319 ? -20.417 -3.931 8.739 1.00 96.88 319 ILE A N 1
ATOM 2460 C CA . ILE A 1 319 ? -20.112 -4.183 10.158 1.00 96.88 319 ILE A CA 1
ATOM 2461 C C . ILE A 1 319 ? -19.715 -5.633 10.437 1.00 96.88 319 ILE A C 1
ATOM 2463 O O . ILE A 1 319 ? -18.724 -5.857 11.126 1.00 96.88 319 ILE A O 1
ATOM 2467 N N . SER A 1 320 ? -20.421 -6.612 9.866 1.00 97.44 320 SER A N 1
ATOM 2468 C CA . SER A 1 320 ? -20.069 -8.030 10.029 1.00 97.44 320 SER A CA 1
ATOM 2469 C C . SER A 1 320 ? -18.646 -8.314 9.541 1.00 97.44 320 SER A C 1
ATOM 2471 O O . SER A 1 320 ? -17.853 -8.909 10.263 1.00 97.44 320 SER A O 1
ATOM 2473 N N . ARG A 1 321 ? -18.273 -7.773 8.373 1.00 97.12 321 ARG A N 1
ATOM 2474 C CA . ARG A 1 321 ? -16.918 -7.910 7.819 1.00 97.12 321 ARG A CA 1
ATOM 2475 C C . ARG A 1 321 ? -15.868 -7.198 8.677 1.00 97.12 321 ARG A C 1
ATOM 2477 O O . ARG A 1 321 ? -14.750 -7.683 8.812 1.00 97.12 321 ARG A O 1
ATOM 2484 N N . ALA A 1 322 ? -16.213 -6.066 9.293 1.00 97.75 322 ALA A N 1
ATOM 2485 C CA . ALA A 1 322 ? -15.320 -5.389 10.231 1.00 97.75 322 ALA A CA 1
ATOM 2486 C C . ALA A 1 322 ? -15.024 -6.246 11.475 1.00 97.75 322 ALA A C 1
ATOM 2488 O O . ALA A 1 322 ? -13.880 -6.269 11.932 1.00 97.75 322 ALA A O 1
ATOM 2489 N N . TRP A 1 323 ? -16.021 -6.970 11.995 1.00 98.19 323 TRP A N 1
ATOM 2490 C CA . TRP A 1 323 ? -15.825 -7.933 13.083 1.00 98.19 323 TRP A CA 1
ATOM 2491 C C . TRP A 1 323 ? -14.968 -9.127 12.655 1.00 98.19 323 TRP A C 1
ATOM 2493 O O . TRP A 1 323 ? -14.033 -9.454 13.375 1.00 98.19 323 TRP A O 1
ATOM 2503 N N . GLU A 1 324 ? -15.175 -9.686 11.458 1.00 97.88 324 GLU A N 1
ATOM 2504 C CA . GLU A 1 324 ? -14.292 -10.733 10.905 1.00 97.88 324 GLU A CA 1
ATOM 2505 C C . GLU A 1 324 ? -12.824 -10.266 10.815 1.00 97.88 324 GLU A C 1
ATOM 2507 O O . GLU A 1 324 ? -11.911 -10.991 11.209 1.00 97.88 324 GLU A O 1
ATOM 2512 N N . TYR A 1 325 ? -12.618 -9.024 10.353 1.00 97.94 325 TYR A N 1
ATOM 2513 C CA . TYR A 1 325 ? -11.459 -8.156 10.611 1.00 97.94 325 TYR A CA 1
ATOM 2514 C C . TYR A 1 325 ? -10.801 -8.379 11.978 1.00 97.94 325 TYR A C 1
ATOM 2516 O O . TYR A 1 325 ? -9.684 -8.883 12.125 1.00 97.94 325 TYR A O 1
ATOM 2524 N N . LEU A 1 326 ? -11.512 -7.938 13.002 1.00 98.31 326 LEU A N 1
ATOM 2525 C CA . LEU A 1 326 ? -11.001 -7.895 14.364 1.00 98.31 326 LEU A CA 1
ATOM 2526 C C . LEU A 1 326 ? -10.763 -9.294 14.943 1.00 98.31 326 LEU A C 1
ATOM 2528 O O . LEU A 1 326 ? -9.777 -9.495 15.651 1.00 98.31 326 LEU A O 1
ATOM 2532 N N . ASP A 1 327 ? -11.607 -10.265 14.612 1.00 97.75 327 ASP A N 1
ATOM 2533 C CA . ASP A 1 327 ? -11.450 -11.643 15.075 1.00 97.75 327 ASP A CA 1
ATOM 2534 C C . ASP A 1 327 ? -10.165 -12.274 14.525 1.00 97.75 327 ASP A C 1
ATOM 2536 O O . ASP A 1 327 ? -9.470 -12.989 15.246 1.00 97.75 327 ASP A O 1
ATOM 2540 N N . ARG A 1 328 ? -9.787 -11.946 13.282 1.00 95.19 328 ARG A N 1
ATOM 2541 C CA . ARG A 1 328 ? -8.513 -12.376 12.681 1.00 95.19 328 ARG A CA 1
ATOM 2542 C C . ARG A 1 328 ? -7.299 -11.652 13.257 1.00 95.19 328 ARG A C 1
ATOM 2544 O O . ARG A 1 328 ? -6.241 -12.263 13.374 1.00 95.19 328 ARG A O 1
ATOM 2551 N N . ALA A 1 329 ? -7.444 -10.387 13.650 1.00 96.38 329 ALA A N 1
ATOM 2552 C CA . ALA A 1 329 ? -6.367 -9.631 14.291 1.00 96.38 329 ALA A CA 1
ATOM 2553 C C . ALA A 1 329 ? -5.982 -10.217 15.663 1.00 96.38 329 ALA A C 1
ATOM 2555 O O . ALA A 1 329 ? -4.813 -10.199 16.042 1.00 96.38 329 ALA A O 1
ATOM 2556 N N . MET A 1 330 ? -6.953 -10.750 16.412 1.00 95.88 330 MET A N 1
ATOM 2557 C CA . MET A 1 330 ? -6.759 -11.230 17.786 1.00 95.88 330 MET A CA 1
ATOM 2558 C C . MET A 1 330 ? -5.627 -12.269 17.948 1.00 95.88 330 MET A C 1
ATOM 2560 O O . MET A 1 330 ? -4.719 -12.005 18.736 1.00 95.88 330 MET A O 1
ATOM 2564 N N . PRO A 1 331 ? -5.595 -13.400 17.209 1.00 94.38 331 PRO A N 1
ATOM 2565 C CA . PRO A 1 331 ? -4.529 -14.397 17.356 1.00 94.38 331 PRO A CA 1
ATOM 2566 C C . PRO A 1 331 ? -3.137 -13.884 16.950 1.00 94.38 331 PRO A C 1
ATOM 2568 O O . PRO A 1 331 ? -2.131 -14.455 17.375 1.00 94.38 331 PRO A O 1
ATOM 2571 N N . ILE A 1 332 ? -3.058 -12.831 16.128 1.00 94.06 332 ILE A N 1
ATOM 2572 C CA . ILE A 1 332 ? -1.795 -12.164 15.774 1.00 94.06 332 ILE A CA 1
ATOM 2573 C C . ILE A 1 332 ? -1.330 -11.302 16.954 1.00 94.06 332 ILE A C 1
ATOM 2575 O O . ILE A 1 332 ? -0.181 -11.392 17.383 1.00 94.06 332 ILE A O 1
ATOM 2579 N N . LEU A 1 333 ? -2.241 -10.520 17.539 1.00 94.50 333 LEU A N 1
ATOM 2580 C CA . LEU A 1 333 ? -1.967 -9.655 18.691 1.00 94.50 333 LEU A CA 1
ATOM 2581 C C . LEU A 1 333 ? -1.574 -10.434 19.949 1.00 94.50 333 LEU A C 1
ATOM 2583 O O . LEU A 1 333 ? -0.760 -9.950 20.724 1.00 94.50 333 LEU A O 1
ATOM 2587 N N . GLU A 1 334 ? -2.102 -11.643 20.147 1.00 93.00 334 GLU A N 1
ATOM 2588 C CA . GLU A 1 334 ? -1.699 -12.518 21.261 1.00 93.00 334 GLU A CA 1
ATOM 2589 C C . GLU A 1 334 ? -0.225 -12.943 21.182 1.00 93.00 334 GLU A C 1
ATOM 2591 O O . GLU A 1 334 ? 0.393 -13.236 22.206 1.00 93.00 334 GLU A O 1
ATOM 2596 N N . LYS A 1 335 ? 0.344 -12.966 19.972 1.00 90.38 335 LYS A N 1
ATOM 2597 C CA . LYS A 1 335 ? 1.747 -13.318 19.713 1.00 90.38 335 LYS A CA 1
ATOM 2598 C C . LYS A 1 335 ? 2.640 -12.088 19.553 1.00 90.38 335 LYS A C 1
ATOM 2600 O O . LYS A 1 335 ? 3.852 -12.194 19.725 1.00 90.38 335 LYS A O 1
ATOM 2605 N N . SER A 1 336 ? 2.058 -10.941 19.207 1.00 86.94 336 SER A N 1
ATOM 2606 C CA . SER A 1 336 ? 2.777 -9.700 18.929 1.00 86.94 336 SER A CA 1
ATOM 2607 C C . SER A 1 336 ? 2.897 -8.820 20.173 1.00 86.94 336 SER A C 1
ATOM 2609 O O . SER A 1 336 ? 1.916 -8.509 20.844 1.00 86.94 336 SER A O 1
ATOM 2611 N N . ALA A 1 337 ? 4.109 -8.336 20.445 1.00 84.81 337 ALA A N 1
ATOM 2612 C CA . ALA A 1 337 ? 4.366 -7.341 21.488 1.00 84.81 337 ALA A CA 1
ATOM 2613 C C . ALA A 1 337 ? 4.139 -5.889 21.008 1.00 84.81 337 ALA A C 1
ATOM 2615 O O . ALA A 1 337 ? 4.519 -4.946 21.699 1.00 84.81 337 ALA A O 1
ATOM 2616 N N . SER A 1 338 ? 3.559 -5.685 19.817 1.00 91.94 338 SER A N 1
ATOM 2617 C CA . SER A 1 338 ? 3.349 -4.350 19.250 1.00 91.94 338 SER A CA 1
ATOM 2618 C C . SER A 1 338 ? 2.272 -3.579 20.018 1.00 91.94 338 SER A C 1
ATOM 2620 O O . SER A 1 338 ? 1.067 -3.793 19.845 1.00 91.94 338 SER A O 1
ATOM 2622 N N . ASP A 1 339 ? 2.704 -2.628 20.846 1.00 93.69 339 ASP A N 1
ATOM 2623 C CA . ASP A 1 339 ? 1.818 -1.663 21.504 1.00 93.69 339 ASP A CA 1
ATOM 2624 C C . ASP A 1 339 ? 1.020 -0.833 20.486 1.00 93.69 339 ASP A C 1
ATOM 2626 O O . ASP A 1 339 ? -0.143 -0.495 20.719 1.00 93.69 339 ASP A O 1
ATOM 2630 N N . PHE A 1 340 ? 1.607 -0.538 19.325 1.00 92.88 340 PHE A N 1
ATOM 2631 C CA . PHE A 1 340 ? 0.923 0.198 18.265 1.00 92.88 340 PHE A CA 1
ATOM 2632 C C . PHE A 1 340 ? -0.270 -0.585 17.703 1.00 92.88 340 PHE A C 1
ATOM 2634 O O . PHE A 1 340 ? -1.370 -0.034 17.597 1.00 92.88 340 PHE A O 1
ATOM 2641 N N . ASP A 1 341 ? -0.086 -1.873 17.404 1.00 95.50 341 ASP A N 1
ATOM 2642 C CA . ASP A 1 341 ? -1.144 -2.714 16.836 1.00 95.50 341 ASP A CA 1
ATOM 2643 C C . ASP A 1 341 ? -2.240 -2.981 17.875 1.00 95.50 341 ASP A C 1
ATOM 2645 O O . ASP A 1 341 ? -3.426 -2.841 17.574 1.00 95.50 341 ASP A O 1
ATOM 2649 N N . ASN A 1 342 ? -1.864 -3.246 19.131 1.00 96.44 342 ASN A N 1
ATOM 2650 C CA . ASN A 1 342 ? -2.815 -3.354 20.241 1.00 96.44 342 ASN A CA 1
ATOM 2651 C C . ASN A 1 342 ? -3.637 -2.064 20.407 1.00 96.44 342 ASN A C 1
ATOM 2653 O O . ASN A 1 342 ? -4.864 -2.103 20.556 1.00 96.44 342 ASN A O 1
ATOM 2657 N N . GLY A 1 343 ? -2.975 -0.905 20.331 1.00 96.19 343 GLY A N 1
ATOM 2658 C CA . GLY A 1 343 ? -3.622 0.401 20.374 1.00 96.19 343 GLY A CA 1
ATOM 2659 C C . GLY A 1 343 ? -4.623 0.599 19.235 1.00 96.19 343 GLY A C 1
ATOM 2660 O O . GLY A 1 343 ? -5.776 0.983 19.467 1.00 96.19 343 GLY A O 1
ATOM 2661 N N . GLY A 1 344 ? -4.202 0.287 18.006 1.00 96.38 344 GLY A N 1
ATOM 2662 C CA . GLY A 1 344 ? -5.035 0.337 16.807 1.00 96.38 344 GLY A CA 1
ATOM 2663 C C . GLY A 1 344 ? -6.257 -0.572 16.911 1.00 96.38 344 GLY A C 1
ATOM 2664 O O . GLY A 1 344 ? -7.379 -0.122 16.674 1.00 96.38 344 GLY A O 1
ATOM 2665 N N . PHE A 1 345 ? -6.058 -1.813 17.348 1.00 97.81 345 PHE A N 1
ATOM 2666 C CA . PHE A 1 345 ? -7.113 -2.803 17.524 1.00 97.81 345 PHE A CA 1
ATOM 2667 C C . PHE A 1 345 ? -8.198 -2.338 18.493 1.00 97.81 345 PHE A C 1
ATOM 2669 O O . PHE A 1 345 ? -9.373 -2.287 18.123 1.00 97.81 345 PHE A O 1
ATOM 2676 N N . PHE A 1 346 ? -7.832 -1.944 19.720 1.00 97.69 346 PHE A N 1
ATOM 2677 C CA . PHE A 1 346 ? -8.825 -1.502 20.703 1.00 97.69 346 PHE A CA 1
ATOM 2678 C C . PHE A 1 346 ? -9.575 -0.257 20.233 1.00 97.69 346 PHE A C 1
ATOM 2680 O O . PHE A 1 346 ? -10.792 -0.160 20.421 1.00 97.69 346 PHE A O 1
ATOM 2687 N N . ARG A 1 347 ? -8.872 0.671 19.572 1.00 96.50 347 ARG A N 1
ATOM 2688 C CA . ARG A 1 347 ? -9.492 1.860 18.990 1.00 96.50 347 ARG A CA 1
ATOM 2689 C C . ARG A 1 347 ? -10.528 1.472 17.938 1.00 96.50 347 ARG A C 1
ATOM 2691 O O . ARG A 1 347 ? -11.667 1.916 18.030 1.00 96.50 347 ARG A O 1
ATOM 2698 N N . VAL A 1 348 ? -10.172 0.633 16.964 1.00 97.00 348 VAL A N 1
ATOM 2699 C CA . VAL A 1 348 ? -11.092 0.215 15.891 1.00 97.00 348 VAL A CA 1
ATOM 2700 C C . VAL A 1 348 ? -12.254 -0.605 16.446 1.00 97.00 348 VAL A C 1
ATOM 2702 O O . VAL A 1 348 ? -13.400 -0.321 16.108 1.00 97.00 348 VAL A O 1
ATOM 2705 N N . ARG A 1 349 ? -12.008 -1.527 17.381 1.00 97.88 349 ARG A N 1
ATOM 2706 C CA . ARG A 1 349 ? -13.059 -2.314 18.043 1.00 97.88 349 ARG A CA 1
ATOM 2707 C C . ARG A 1 349 ? -14.107 -1.448 18.736 1.00 97.88 349 ARG A C 1
ATOM 2709 O O . ARG A 1 349 ? -15.304 -1.698 18.600 1.00 97.88 349 ARG A O 1
ATOM 2716 N N . ALA A 1 350 ? -13.676 -0.404 19.445 1.00 96.31 350 ALA A N 1
ATOM 2717 C CA . ALA A 1 350 ? -14.590 0.555 20.057 1.00 96.31 350 ALA A CA 1
ATOM 2718 C C . ALA A 1 350 ? -15.475 1.252 19.008 1.00 96.31 350 ALA A C 1
ATOM 2720 O O . ALA A 1 350 ? -16.674 1.433 19.232 1.00 96.31 350 ALA A O 1
ATOM 2721 N N . LYS A 1 351 ? -14.899 1.612 17.854 1.00 95.44 351 LYS A N 1
ATOM 2722 C CA . LYS A 1 351 ? -15.624 2.263 16.754 1.00 95.44 351 LYS A CA 1
ATOM 2723 C C . LYS A 1 351 ? -16.649 1.333 16.109 1.00 95.44 351 LYS A C 1
ATOM 2725 O O . LYS A 1 351 ? -17.800 1.742 15.960 1.00 95.44 351 LYS A O 1
ATOM 2730 N N . VAL A 1 352 ? -16.250 0.097 15.787 1.00 96.56 352 VAL A N 1
ATOM 2731 C CA . VAL A 1 352 ? -17.123 -0.925 15.180 1.00 96.56 352 VAL A CA 1
ATOM 2732 C C . VAL A 1 352 ? -18.333 -1.179 16.073 1.00 96.56 352 VAL A C 1
ATOM 2734 O O . VAL A 1 352 ? -19.464 -1.046 15.611 1.00 96.56 352 VAL A O 1
ATOM 2737 N N . ARG A 1 353 ? -18.108 -1.409 17.374 1.00 95.75 353 ARG A N 1
ATOM 2738 C CA . ARG A 1 353 ? -19.184 -1.639 18.350 1.00 95.75 353 ARG A CA 1
ATOM 2739 C C . ARG A 1 353 ? -20.179 -0.478 18.415 1.00 95.75 353 ARG A C 1
ATOM 2741 O O . ARG A 1 353 ? -21.388 -0.689 18.401 1.00 95.75 353 ARG A O 1
ATOM 2748 N N . CYS A 1 354 ? -19.691 0.761 18.478 1.00 94.75 354 CYS A N 1
ATOM 2749 C CA . CYS A 1 354 ? -20.581 1.921 18.488 1.00 94.75 354 CYS A CA 1
ATOM 2750 C C . CYS A 1 354 ? -21.374 2.049 17.179 1.00 94.75 354 CYS A C 1
ATOM 2752 O O . CYS A 1 354 ? -22.561 2.367 17.216 1.00 94.75 354 CYS A O 1
ATOM 2754 N N . LYS A 1 355 ? -20.733 1.815 16.026 1.00 94.25 355 LYS A N 1
ATOM 2755 C CA . LYS A 1 355 ? -21.380 1.901 14.711 1.00 94.25 355 LYS A CA 1
ATOM 2756 C C . LYS A 1 355 ? -22.484 0.850 14.558 1.00 94.25 355 LYS A C 1
ATOM 2758 O O . LYS A 1 355 ? -23.569 1.203 14.111 1.00 94.25 355 LYS A O 1
ATOM 2763 N N . GLU A 1 356 ? -22.236 -0.384 14.991 1.00 95.75 356 GLU A N 1
ATOM 2764 C CA . GLU A 1 356 ? -23.213 -1.480 15.007 1.00 95.75 356 GLU A CA 1
ATOM 2765 C C . GLU A 1 356 ? -24.493 -1.105 15.766 1.00 95.75 356 GLU A C 1
ATOM 2767 O O . GLU A 1 356 ? -25.597 -1.165 15.226 1.00 95.75 356 GLU A O 1
ATOM 2772 N N . VAL A 1 357 ? -24.347 -0.636 17.007 1.00 94.69 357 VAL A N 1
ATOM 2773 C CA . VAL A 1 357 ? -25.489 -0.273 17.858 1.00 94.69 357 VAL A CA 1
ATOM 2774 C C . VAL A 1 357 ? -26.257 0.920 17.295 1.00 94.69 357 VAL A C 1
ATOM 2776 O O . VAL A 1 357 ? -27.490 0.930 17.328 1.00 94.69 357 VAL A O 1
ATOM 2779 N N . LEU A 1 358 ? -25.555 1.905 16.730 1.00 92.62 358 LEU A N 1
ATOM 2780 C CA . LEU A 1 358 ? -26.186 3.047 16.066 1.00 92.62 358 LEU A CA 1
ATOM 2781 C C . LEU A 1 358 ? -26.981 2.629 14.829 1.00 92.62 358 LEU A C 1
ATOM 2783 O O . LEU A 1 358 ? -28.075 3.147 14.631 1.00 92.62 358 LEU A O 1
ATOM 2787 N N . MET A 1 359 ? -26.467 1.694 14.027 1.00 92.81 359 MET A N 1
ATOM 2788 C CA . MET A 1 359 ? -27.185 1.170 12.862 1.00 92.81 359 MET A CA 1
ATOM 2789 C C . MET A 1 359 ? -28.438 0.383 13.266 1.00 92.81 359 MET A C 1
ATOM 2791 O O . MET A 1 359 ? -29.464 0.512 12.607 1.00 92.81 359 MET A O 1
ATOM 2795 N N . ASN A 1 360 ? -28.383 -0.366 14.371 1.00 93.75 360 ASN A N 1
ATOM 2796 C CA . ASN A 1 360 ? -29.498 -1.210 14.814 1.00 93.75 360 ASN A CA 1
ATOM 2797 C C . ASN A 1 360 ? -30.578 -0.456 15.605 1.00 93.75 360 ASN A C 1
ATOM 2799 O O . ASN A 1 360 ? -31.752 -0.808 15.534 1.00 93.75 360 ASN A O 1
ATOM 2803 N N . SER A 1 361 ? -30.201 0.553 16.395 1.00 93.00 361 SER A N 1
ATOM 2804 C CA . SER A 1 361 ? -31.109 1.189 17.368 1.00 93.00 361 SER A CA 1
ATOM 2805 C C . SER A 1 361 ? -31.204 2.713 17.263 1.00 93.00 361 SER A C 1
ATOM 2807 O O . SER A 1 361 ? -31.997 3.331 17.976 1.00 93.00 361 SER A O 1
ATOM 2809 N N . GLY A 1 362 ? -30.389 3.346 16.413 1.00 91.75 362 GLY A N 1
ATOM 2810 C CA . GLY A 1 362 ? -30.339 4.800 16.231 1.00 91.75 362 GLY A CA 1
ATOM 2811 C C . GLY A 1 362 ? -29.718 5.587 17.394 1.00 91.75 362 GLY A C 1
ATOM 2812 O O . GLY A 1 362 ? -29.479 6.786 17.255 1.00 91.75 362 GLY A O 1
ATOM 2813 N N . LYS A 1 363 ? -29.426 4.951 18.537 1.00 91.88 363 LYS A N 1
ATOM 2814 C CA . LYS A 1 363 ? -28.838 5.594 19.724 1.00 91.88 363 LYS A CA 1
ATOM 2815 C C . LYS A 1 363 ? -27.872 4.661 20.446 1.00 91.88 363 LYS A C 1
ATOM 2817 O O . LYS A 1 363 ? -28.068 3.457 20.467 1.00 91.88 363 LYS A O 1
ATOM 2822 N N . LEU A 1 364 ? -26.843 5.215 21.080 1.00 92.31 364 LEU A N 1
ATOM 2823 C CA . LEU A 1 364 ? -25.939 4.422 21.914 1.00 92.31 364 LEU A CA 1
ATOM 2824 C C . LEU A 1 364 ? -26.561 4.179 23.292 1.00 92.31 364 LEU A C 1
ATOM 2826 O O . LEU A 1 364 ? -26.948 5.128 23.976 1.00 92.31 364 LEU A O 1
ATOM 2830 N N . ASP A 1 365 ? -26.622 2.921 23.720 1.00 93.38 365 ASP A N 1
ATOM 2831 C CA . ASP A 1 365 ? -26.978 2.568 25.091 1.00 93.38 365 ASP A CA 1
ATOM 2832 C C . ASP A 1 365 ? -25.782 2.743 26.054 1.00 93.38 365 ASP A C 1
ATOM 2834 O O . ASP A 1 365 ? -24.614 2.842 25.657 1.00 93.38 365 ASP A O 1
ATOM 2838 N N . SER A 1 366 ? -26.071 2.793 27.355 1.00 93.56 366 SER A N 1
ATOM 2839 C CA . SER A 1 366 ? -25.061 3.033 28.391 1.00 93.56 366 SER A CA 1
ATOM 2840 C C . SER A 1 366 ? -24.029 1.906 28.515 1.00 93.56 366 SER A C 1
ATOM 2842 O O . SER A 1 366 ? -22.879 2.177 28.882 1.00 93.56 366 SER A O 1
ATOM 2844 N N . VAL A 1 367 ? -24.398 0.662 28.187 1.00 95.94 367 VAL A N 1
ATOM 2845 C CA . VAL A 1 367 ? -23.502 -0.503 28.224 1.00 95.94 367 VAL A CA 1
ATOM 2846 C C . VAL A 1 367 ? -22.475 -0.385 27.104 1.00 95.94 367 VAL A C 1
ATOM 2848 O O . VAL A 1 367 ? -21.271 -0.466 27.365 1.00 95.94 367 VAL A O 1
ATOM 2851 N N . THR A 1 368 ? -22.931 -0.084 25.891 1.00 94.62 368 THR A N 1
ATOM 2852 C CA . THR A 1 368 ? -22.078 0.137 24.719 1.00 94.62 368 THR A CA 1
ATOM 2853 C C . THR A 1 368 ? -21.099 1.284 24.941 1.00 94.62 368 THR A C 1
ATOM 2855 O O . THR A 1 368 ? -19.896 1.119 24.722 1.00 94.62 368 THR A O 1
ATOM 2858 N N . ILE A 1 369 ? -21.569 2.423 25.467 1.00 94.00 369 ILE A N 1
ATOM 2859 C CA . ILE A 1 369 ? -20.699 3.565 25.798 1.00 94.00 369 ILE A CA 1
ATOM 2860 C C . ILE A 1 369 ? -19.626 3.153 26.811 1.00 94.00 369 ILE A C 1
ATOM 2862 O O . ILE A 1 369 ? -18.450 3.486 26.642 1.00 94.00 369 ILE A O 1
ATOM 2866 N N . LYS A 1 370 ? -20.000 2.416 27.865 1.00 95.44 370 LYS A N 1
ATOM 2867 C CA . LYS A 1 370 ? -19.057 1.952 28.893 1.00 95.44 370 LYS A CA 1
ATOM 2868 C C . LYS A 1 370 ? -17.985 1.032 28.302 1.00 95.44 370 LYS A C 1
ATOM 2870 O O . LYS A 1 370 ? -16.805 1.200 28.612 1.00 95.44 370 LYS A O 1
ATOM 2875 N N . GLN A 1 371 ? -18.373 0.091 27.443 1.00 96.62 371 GLN A N 1
ATOM 2876 C CA . GLN A 1 371 ? -17.443 -0.830 26.785 1.00 96.62 371 GLN A CA 1
ATOM 2877 C C . GLN A 1 371 ? -16.509 -0.105 25.807 1.00 96.62 371 GLN A C 1
ATOM 2879 O O . GLN A 1 371 ? -15.297 -0.310 25.857 1.00 96.62 371 GLN A O 1
ATOM 2884 N N . ALA A 1 372 ? -17.041 0.790 24.970 1.00 94.94 372 ALA A N 1
ATOM 2885 C CA . ALA A 1 372 ? -16.245 1.585 24.035 1.00 94.94 372 ALA A CA 1
ATOM 2886 C C . ALA A 1 372 ? -15.237 2.493 24.760 1.00 94.94 372 ALA A C 1
ATOM 2888 O O . ALA A 1 372 ? -14.083 2.580 24.348 1.00 94.94 372 ALA A O 1
ATOM 2889 N N . LYS A 1 373 ? -15.625 3.112 25.886 1.00 95.50 373 LYS A N 1
ATOM 2890 C CA . LYS A 1 373 ? -14.701 3.887 26.734 1.00 95.50 373 LYS A CA 1
ATOM 2891 C C . LYS A 1 373 ? -13.568 3.031 27.294 1.00 95.50 373 LYS A C 1
ATOM 2893 O O . LYS A 1 373 ? -12.430 3.491 27.338 1.00 95.50 373 LYS A O 1
ATOM 2898 N N . ASN A 1 374 ? -13.863 1.807 27.734 1.00 97.38 374 ASN A N 1
ATOM 2899 C CA . ASN A 1 374 ? -12.835 0.894 28.234 1.00 97.38 374 ASN A CA 1
ATOM 2900 C C . ASN A 1 374 ? -11.814 0.560 27.138 1.00 97.38 374 ASN A C 1
ATOM 2902 O O . ASN A 1 374 ? -10.611 0.667 27.360 1.00 97.38 374 ASN A O 1
ATOM 2906 N N . ASP A 1 375 ? -12.295 0.236 25.939 1.00 97.12 375 ASP A N 1
ATOM 2907 C CA . ASP A 1 375 ? -11.437 -0.052 24.790 1.00 97.12 375 ASP A CA 1
ATOM 2908 C C . ASP A 1 375 ? -10.610 1.175 24.376 1.00 97.12 375 ASP A C 1
ATOM 2910 O O . ASP A 1 375 ? -9.399 1.068 24.217 1.00 97.12 375 ASP A O 1
ATOM 2914 N N . MET A 1 376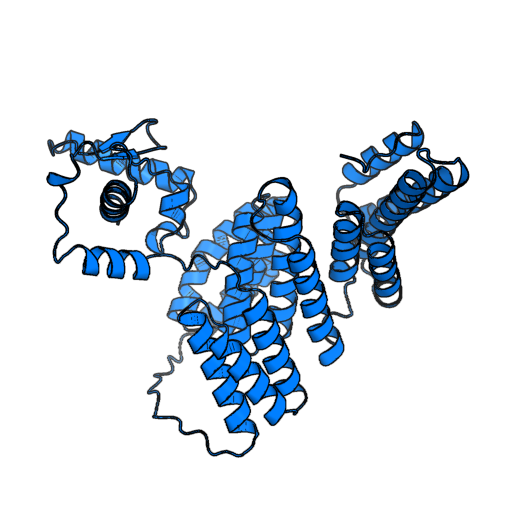 ? -11.201 2.372 24.329 1.00 96.12 376 MET A N 1
ATOM 2915 C CA . MET A 1 376 ? -10.456 3.604 24.034 1.00 96.12 376 MET A CA 1
ATOM 2916 C C . MET A 1 376 ? -9.381 3.931 25.081 1.00 96.12 376 MET A C 1
ATOM 2918 O O . MET A 1 376 ? -8.302 4.399 24.727 1.00 96.12 376 MET A O 1
ATOM 2922 N N . ARG A 1 377 ? -9.622 3.649 26.368 1.00 96.75 377 ARG A N 1
ATOM 2923 C CA . ARG A 1 377 ? -8.600 3.804 27.421 1.00 96.75 377 ARG A CA 1
ATOM 2924 C C . ARG A 1 377 ? -7.460 2.802 27.268 1.00 96.75 377 ARG A C 1
ATOM 2926 O O . ARG A 1 377 ? -6.304 3.169 27.465 1.00 96.75 377 ARG A O 1
ATOM 2933 N N . LYS A 1 378 ? -7.764 1.557 26.885 1.00 97.25 378 LYS A N 1
ATOM 2934 C CA . LYS A 1 378 ? -6.735 0.567 26.533 1.00 97.25 378 LYS A CA 1
ATOM 2935 C C . LYS A 1 378 ? -5.925 1.038 25.330 1.00 97.25 378 LYS A C 1
ATOM 2937 O O . LYS A 1 378 ? -4.703 1.049 25.410 1.00 97.25 378 LYS A O 1
ATOM 2942 N N . ALA A 1 379 ? -6.597 1.522 24.284 1.00 96.50 379 ALA A N 1
ATOM 2943 C CA . ALA A 1 379 ? -5.944 2.079 23.106 1.00 96.50 379 ALA A CA 1
ATOM 2944 C C . ALA A 1 379 ? -4.989 3.223 23.469 1.00 96.50 379 ALA A C 1
ATOM 2946 O O . ALA A 1 379 ? -3.832 3.219 23.061 1.00 96.50 379 ALA A O 1
ATOM 2947 N N . GLN A 1 380 ? -5.452 4.170 24.292 1.00 96.38 380 GLN A N 1
ATOM 2948 C CA . GLN A 1 380 ? -4.638 5.279 24.783 1.00 96.38 380 GLN A CA 1
ATOM 2949 C C . GLN A 1 380 ? -3.397 4.783 25.536 1.00 96.38 380 GLN A C 1
ATOM 2951 O O . GLN A 1 380 ? -2.300 5.263 25.266 1.00 96.38 380 GLN A O 1
ATOM 2956 N N . LYS A 1 381 ? -3.559 3.819 26.453 1.00 96.81 381 LYS A N 1
ATOM 2957 C CA . LYS A 1 381 ? -2.444 3.247 27.219 1.00 96.81 381 LYS A CA 1
ATOM 2958 C C . LYS A 1 381 ? -1.398 2.609 26.300 1.00 96.81 381 LYS A C 1
ATOM 2960 O O . LYS A 1 381 ? -0.216 2.876 26.478 1.00 96.81 381 LYS A O 1
ATOM 2965 N N . CYS A 1 382 ? -1.833 1.811 25.327 1.00 95.56 382 CYS A N 1
ATOM 2966 C CA . CYS A 1 382 ? -0.946 1.157 24.367 1.00 95.56 382 CYS A CA 1
ATOM 2967 C C . CYS A 1 382 ? -0.199 2.182 23.499 1.00 95.56 382 CYS A C 1
ATOM 2969 O O . CYS A 1 382 ? 1.024 2.156 23.439 1.00 95.56 382 CYS A O 1
ATOM 2971 N N . PHE A 1 383 ? -0.889 3.168 22.915 1.00 93.94 383 PHE A N 1
ATOM 2972 C CA . PHE A 1 383 ? -0.210 4.209 22.134 1.00 93.94 383 PHE A CA 1
ATOM 2973 C C . PHE A 1 383 ? 0.794 5.022 22.963 1.00 93.94 383 PHE A C 1
ATOM 2975 O O . PHE A 1 383 ? 1.870 5.327 22.457 1.00 93.94 383 PHE A O 1
ATOM 2982 N N . MET A 1 384 ? 0.484 5.334 24.229 1.00 92.50 384 MET A N 1
ATOM 2983 C CA . MET A 1 384 ? 1.438 5.993 25.132 1.00 92.50 384 MET A CA 1
ATOM 2984 C C . MET A 1 384 ? 2.668 5.125 25.411 1.00 92.50 384 MET A C 1
ATOM 2986 O O . MET A 1 384 ? 3.777 5.650 25.409 1.00 92.50 384 MET A O 1
ATOM 2990 N N . ALA A 1 385 ? 2.484 3.820 25.638 1.00 92.12 385 ALA A N 1
ATOM 2991 C CA . ALA A 1 385 ? 3.585 2.884 25.864 1.00 92.12 385 ALA A CA 1
ATOM 2992 C C . ALA A 1 385 ? 4.508 2.775 24.636 1.00 92.12 385 ALA A C 1
ATOM 2994 O O . ALA A 1 385 ? 5.726 2.793 24.788 1.00 92.12 385 ALA A O 1
ATOM 2995 N N . GLY A 1 386 ? 3.937 2.805 23.426 1.00 86.50 386 GLY A N 1
ATOM 2996 C CA . GLY A 1 386 ? 4.686 2.856 22.165 1.00 86.50 386 GLY A CA 1
ATOM 2997 C C . GLY A 1 386 ? 5.251 4.234 21.785 1.00 86.50 386 GLY A C 1
ATOM 2998 O O . GLY A 1 386 ? 5.799 4.380 20.697 1.00 86.50 386 GLY A O 1
ATOM 2999 N N . GLY A 1 387 ? 5.097 5.269 22.623 1.00 85.19 387 GLY A N 1
ATOM 3000 C CA . GLY A 1 387 ? 5.597 6.622 22.331 1.00 85.19 387 GLY A CA 1
ATOM 3001 C C . GLY A 1 387 ? 4.843 7.362 21.216 1.00 85.19 387 GLY A C 1
ATOM 3002 O O . GLY A 1 387 ? 5.355 8.326 20.649 1.00 85.19 387 GLY A O 1
ATOM 3003 N N . HIS A 1 388 ? 3.624 6.933 20.883 1.00 84.44 388 HIS A N 1
ATOM 3004 C CA . HIS A 1 388 ? 2.807 7.534 19.832 1.00 84.44 388 HIS A CA 1
ATOM 3005 C C . HIS A 1 388 ? 1.877 8.630 20.370 1.00 84.44 388 HIS A C 1
ATOM 3007 O O . HIS A 1 388 ? 1.383 8.582 21.498 1.00 84.44 388 HIS A O 1
ATOM 3013 N N . GLY A 1 389 ? 1.574 9.619 19.523 1.00 84.25 389 GLY A N 1
ATOM 3014 C CA . GLY A 1 389 ? 0.624 10.679 19.853 1.00 84.25 389 GLY A CA 1
ATOM 3015 C C . GLY A 1 389 ? -0.793 10.143 20.101 1.00 84.25 389 GLY A C 1
ATOM 3016 O O . GLY A 1 389 ? -1.336 9.389 19.297 1.00 84.25 389 GLY A O 1
ATOM 3017 N N . VAL A 1 390 ? -1.427 10.583 21.193 1.00 91.00 390 VAL A N 1
ATOM 3018 C CA . VAL A 1 390 ? -2.764 10.118 21.623 1.00 91.00 390 VAL A CA 1
ATOM 3019 C C . VAL A 1 390 ? -3.892 11.133 21.432 1.00 91.00 390 VAL A C 1
ATOM 3021 O O . VAL A 1 390 ? -5.023 10.877 21.843 1.00 91.00 390 VAL A O 1
ATOM 3024 N N . SER A 1 391 ? -3.625 12.266 20.780 1.00 88.38 391 SER A N 1
ATOM 3025 C CA . SER A 1 391 ? -4.588 13.368 20.613 1.00 88.38 391 SER A CA 1
ATOM 3026 C C . SER A 1 391 ? -5.910 12.920 19.974 1.00 88.38 391 SER A C 1
ATOM 3028 O O . SER A 1 391 ? -6.988 13.281 20.447 1.00 88.38 391 SER A O 1
ATOM 3030 N N . ASN A 1 392 ? -5.842 12.068 18.947 1.00 88.25 392 ASN A N 1
ATOM 3031 C CA . ASN A 1 392 ? -7.026 11.522 18.282 1.00 88.25 392 ASN A CA 1
ATOM 3032 C C . ASN A 1 392 ? -7.853 10.626 19.215 1.00 88.25 392 ASN A C 1
ATOM 3034 O O . ASN A 1 392 ? -9.071 10.776 19.278 1.00 88.25 392 ASN A O 1
ATOM 3038 N N . VAL A 1 393 ? -7.201 9.746 19.982 1.00 91.19 393 VAL A N 1
ATOM 3039 C CA . VAL A 1 393 ? -7.885 8.856 20.936 1.00 91.19 393 VAL A CA 1
ATOM 3040 C C . VAL A 1 393 ? -8.494 9.653 22.088 1.00 91.19 393 VAL A C 1
ATOM 3042 O O . VAL A 1 393 ? -9.628 9.393 22.478 1.00 91.19 393 VAL A O 1
ATOM 3045 N N . GLN A 1 394 ? -7.796 10.670 22.597 1.00 92.88 394 GLN A N 1
ATOM 3046 C CA . GLN A 1 394 ? -8.314 11.567 23.636 1.00 92.88 394 GLN A CA 1
ATOM 3047 C C . GLN A 1 394 ? -9.548 12.341 23.161 1.00 92.88 394 GLN A C 1
ATOM 3049 O O . GLN A 1 394 ? -10.542 12.429 23.884 1.00 92.88 394 GLN A O 1
ATOM 3054 N N . LYS A 1 395 ? -9.518 12.858 21.926 1.00 92.50 395 LYS A N 1
ATOM 3055 C CA . LYS A 1 395 ? -10.667 13.529 21.308 1.00 92.50 395 LYS A CA 1
ATOM 3056 C C . LYS A 1 395 ? -11.860 12.580 21.167 1.00 92.50 395 LYS A C 1
ATOM 3058 O O . LYS A 1 395 ? -12.981 12.947 21.511 1.00 92.50 395 LYS A O 1
ATOM 3063 N N . GLU A 1 396 ? -11.626 11.359 20.691 1.00 93.06 396 GLU A N 1
ATOM 3064 C CA . GLU A 1 396 ? -12.659 10.325 20.559 1.00 93.06 396 GLU A CA 1
ATOM 3065 C C . GLU A 1 396 ? -13.239 9.908 21.922 1.00 93.06 396 GLU A C 1
ATOM 3067 O O . GLU A 1 396 ? -14.457 9.790 22.066 1.00 93.06 396 GLU A O 1
ATOM 3072 N N . LEU A 1 397 ? -12.392 9.753 22.942 1.00 92.94 397 LEU A N 1
ATOM 3073 C CA . LEU A 1 397 ? -12.804 9.424 24.305 1.00 92.94 397 LEU A CA 1
ATOM 3074 C C . LEU A 1 397 ? -13.663 10.537 24.924 1.00 92.94 397 LEU A C 1
ATOM 3076 O O . LEU A 1 397 ? -14.729 10.247 25.464 1.00 92.94 397 LEU A O 1
ATOM 3080 N N . SER A 1 398 ? -13.258 11.803 24.775 1.00 92.25 398 SER A N 1
ATOM 3081 C CA . SER A 1 398 ? -14.030 12.967 25.238 1.00 92.25 398 SER A CA 1
ATOM 3082 C C . SER A 1 398 ? -15.413 13.042 24.578 1.00 92.25 398 SER A C 1
ATOM 3084 O O . SER A 1 398 ? -16.418 13.363 25.217 1.00 92.25 398 SER A O 1
ATOM 3086 N N . LEU A 1 399 ? -15.510 12.692 23.294 1.00 89.94 399 LEU A N 1
ATOM 3087 C CA . LEU A 1 399 ? -16.792 12.636 22.593 1.00 89.94 399 LEU A CA 1
ATOM 3088 C C . LEU A 1 399 ? -17.703 11.529 23.154 1.00 89.94 399 LEU A C 1
ATOM 3090 O O . LEU A 1 399 ? -18.877 11.800 23.419 1.00 89.94 399 LEU A O 1
ATOM 3094 N N . LEU A 1 400 ? -17.162 10.337 23.442 1.00 89.38 400 LEU A N 1
ATOM 3095 C CA . LEU A 1 400 ? -17.901 9.265 24.130 1.00 89.38 400 LEU A CA 1
ATOM 3096 C C . LEU A 1 400 ? -18.315 9.657 25.558 1.00 89.38 400 LEU A C 1
ATOM 3098 O O . LEU A 1 400 ? -19.352 9.212 26.054 1.00 89.38 400 LEU A O 1
ATOM 3102 N N . GLU A 1 401 ? -17.516 10.470 26.252 1.00 88.56 401 GLU A N 1
ATOM 3103 C CA . GLU A 1 401 ? -17.845 10.999 27.581 1.00 88.56 401 GLU A CA 1
ATOM 3104 C C . GLU A 1 401 ? -19.078 11.892 27.571 1.00 88.56 401 GLU A C 1
ATOM 3106 O O . GLU A 1 401 ? -19.906 11.779 28.471 1.00 88.56 401 GLU A O 1
ATOM 3111 N N . ASN A 1 402 ? -19.266 12.636 26.486 1.00 87.62 402 ASN A N 1
ATOM 3112 C CA . ASN A 1 402 ? -20.432 13.479 26.247 1.00 87.62 402 ASN A CA 1
ATOM 3113 C C . ASN A 1 402 ? -21.615 12.738 25.591 1.00 87.62 402 ASN A C 1
ATOM 3115 O O . ASN A 1 402 ? -22.537 13.381 25.093 1.00 87.62 402 ASN A O 1
ATOM 3119 N N . GLY A 1 403 ? -21.578 11.400 25.521 1.00 81.19 403 GLY A N 1
ATOM 3120 C CA . GLY A 1 403 ? -22.629 10.589 24.893 1.00 81.19 403 GLY A CA 1
ATOM 3121 C C . GLY A 1 403 ? -22.723 10.739 23.370 1.00 81.19 403 GLY A C 1
ATOM 3122 O O . GLY A 1 403 ? -23.712 10.319 22.773 1.00 81.19 403 GLY A O 1
ATOM 3123 N N . LYS A 1 404 ? -21.714 11.337 22.724 1.00 82.75 404 LYS A N 1
ATOM 3124 C CA . LYS A 1 404 ? -21.664 11.507 21.267 1.00 82.75 404 LYS A CA 1
ATOM 3125 C C . LYS A 1 404 ? -20.934 10.335 20.624 1.00 82.75 404 LYS A C 1
ATOM 3127 O O . LYS A 1 404 ? -19.957 9.828 21.168 1.00 82.75 404 LYS A O 1
ATOM 3132 N N . ALA A 1 405 ? -21.378 9.951 19.430 1.00 75.75 405 ALA A N 1
ATOM 3133 C CA . ALA A 1 405 ? -20.675 9.001 18.578 1.00 75.75 405 ALA A CA 1
ATOM 3134 C C . ALA A 1 405 ? -19.580 9.741 17.783 1.00 75.75 405 ALA A C 1
ATOM 3136 O O . ALA A 1 405 ? -19.909 10.500 16.871 1.00 75.75 405 ALA A O 1
ATOM 3137 N N . PRO A 1 406 ? -18.284 9.554 18.086 1.00 66.62 406 PRO A N 1
ATOM 3138 C CA . PRO A 1 406 ? -17.204 10.305 17.442 1.00 66.62 406 PRO A CA 1
ATOM 3139 C C . PRO A 1 406 ? -16.972 9.935 15.967 1.00 66.62 406 PRO A C 1
ATOM 3141 O O . PRO A 1 406 ? -16.201 10.606 15.290 1.00 66.62 406 PRO A O 1
ATOM 3144 N N . PHE A 1 407 ? -17.590 8.852 15.484 1.00 66.81 407 PHE A N 1
ATOM 3145 C CA . PHE A 1 407 ? -17.122 8.080 14.324 1.00 66.81 407 PHE A CA 1
ATOM 3146 C C . PHE A 1 407 ? -18.053 8.140 13.100 1.00 66.81 407 PHE A C 1
ATOM 3148 O O . PHE A 1 407 ? -17.923 7.313 12.203 1.00 66.81 407 PHE A O 1
ATOM 3155 N N . LEU A 1 408 ? -19.032 9.051 13.096 1.00 56.50 408 LEU A N 1
ATOM 3156 C CA . LEU A 1 408 ? -20.040 9.187 12.031 1.00 56.50 408 LEU A CA 1
ATOM 3157 C C . LEU A 1 408 ? -19.749 10.323 11.035 1.00 56.50 408 LEU A C 1
ATOM 3159 O O . LEU A 1 408 ? -20.628 10.656 10.245 1.00 56.50 408 LEU A O 1
ATOM 3163 N N . LYS A 1 409 ? -18.565 10.935 11.098 1.00 52.84 409 LYS A N 1
ATOM 3164 C CA . LYS A 1 409 ? -18.114 11.896 10.090 1.00 52.84 409 LYS A CA 1
ATOM 3165 C C . LYS A 1 409 ? -17.093 11.268 9.170 1.00 52.84 409 LYS A C 1
ATOM 3167 O O . LYS A 1 409 ? -16.255 10.501 9.701 1.00 52.84 409 LYS A O 1
#

Radius of gyration: 24.72 Å; chains: 1; bounding box: 62×68×65 Å

Secondary structure (DSSP, 8-state):
-HHHHHHHHHHHSSSS---B-HHHHTTBGGGTTS-HHHHHHHHHHHHHHHHHTT----EEEEETTEEEEE-S-GGG---SS-HHHHHHHHHHHBPP-----HHHHHHHHHHHHHHHHT-HHHHHHHHHHHHHH--SHHHHHHHHHHHHHHHHHTT-------------TT-HHHHHHHHHHHHHHHHS-GGGHHHHHHHHHHHHHHHHHTT-HHHHHHHHHHHHHHHHHTT-HHHHHHHHHHHHHHHHHHT-HHHHHHHHHHHHHHHHHHTTT-TTS-HHHHHHHHHHHHHHHHHHS-STT--HHHHHHHHHHHHTT-HHHHHHHHHHHHHHHTT---HHHHHHHHHHHHHHHHHHHHHHHSS--HHHHHHHHHHHHHHHHHHHHTT---HHHHHHHHHHHTT--TT--

pLDDT: mean 85.04, std 12.35, range [32.91, 98.31]